Protein AF-0000000067928959 (afdb_homodimer)

Organism: Mesorhizobium plurifarium (NCBI:txid69974)

Secondary structure (DSSP, 8-state):
----------------------------------------------------------EEETTEEEEEE--STTS-EEEEETTEEEEEESEEEEEEEEEETTEEEEEEEEE--SSSSPPEEEEEEEETTEEEEEEE-STTS--PPEEE-SS-EEEPPP--TT-EEEEEEEETTTEEEEEEEEE--PBTT--GGG--GGG-SSGGGGGGBHHHHHHHHHHHGGGHHHHHHTTSEE---EE-TTS-EEEEEEETTEEEEEEEEEEEETTTTEEEEEEE-TTS-EEEES-GGGS-HHHHHHHHHHH--/----------------------------------------------------------EEETTEEEEEE--STTS-EEEEETTEEEEEESEEEEEEEEEETTEEEEEEEEE--SSSSPPEEEEEEEETTEEEEEEE-STTS--PPEEE-SS-EEEPPP--TT-EEEEEEEETTTEEEEEEEEE--PBTT--GGG--GGG-SSGGGGGGBHHHHHHHHHHHGGGHHHHHHTTSEE---EE-TTS-EEEEEEETTEEEEEEEEEEEETTTTEEEEEEE-TTS-EEEES-GGGS-HHHHHHHHHHH--

Foldseek 3Di:
DCPDDDPDDDDPPPPDDPDDDPDPPPPDPPPPDPPPPPPDPPVPPPPPPDPPQPFDPWDDDDNWTWGWDDPDVQDWIFIDTVPHTDDIESDKAWDDWDAAQNWIKTWMFHDNDDDPAGTWIWIWTDDPRDIDIDIDDDPNGYFADWDDDNHKTKTDDDDQQPDKDWIWIAGPVPGIDTPDIDHDDADPPFALVNDDLVPDQFPSVSCSGPLLSVQLCVFQPNCRRLQRQQRPAWGGWDAWPLGKIKIKGGHVPQPPQWIKIKIADSVVSHIKIWIQHNVRDIDITPDLVPDDPRVNVVVVVVVVD/DCPPPPDPPPDDDDPDDCPPDPPPPPPPPPPPDPPPPPPPPPVPPPPPPPPPQPFDDWDDDDNWTWGWDDPDVQDWIFIATVPHTDDIESDKAWDDWDAAQNWIKTWMFHDNDDDPAGTWIWIWTDDPRDIDIDIDDDPNGYFADWDDDNHKTKTDDDDQQPDKDWIWIAGPVPGIDTPDIDHDDADPPAALVNDDQVPDQFPSVSCSGPLLSVQLCVFQPNCRRLQRQQRPAWGGWDAWPLGKIKIKGGHVPQPPQWIKIKIADSVVSHIKIWIQHNVRDIDITPPLVPDDPRVNVVVVVVVVD

Structure (mmCIF, N/CA/C/O backbone):
data_AF-0000000067928959-model_v1
#
loop_
_entity.id
_entity.type
_entity.pdbx_description
1 polymer 'Uncharacterized protein'
#
loop_
_atom_site.group_PDB
_atom_site.id
_atom_site.type_symbol
_atom_site.label_atom_id
_atom_site.label_alt_id
_atom_site.label_comp_id
_atom_site.label_asym_id
_atom_site.label_entity_id
_atom_site.label_seq_id
_atom_site.pdbx_PDB_ins_code
_atom_site.Cartn_x
_atom_site.Cartn_y
_atom_site.Cartn_z
_atom_site.occupancy
_atom_site.B_iso_or_equiv
_atom_site.auth_seq_id
_atom_site.auth_comp_id
_atom_site.auth_asym_id
_atom_site.auth_atom_id
_atom_site.pdbx_PDB_model_num
ATOM 1 N N . MET A 1 1 ? -0.085 -18.047 -82.562 1 22.47 1 MET A N 1
ATOM 2 C CA . MET A 1 1 ? 1.372 -18.031 -82.688 1 22.47 1 MET A CA 1
ATOM 3 C C . MET A 1 1 ? 2.014 -18.531 -81.375 1 22.47 1 MET A C 1
ATOM 5 O O . MET A 1 1 ? 1.672 -18.062 -80.25 1 22.47 1 MET A O 1
ATOM 9 N N . THR A 1 2 ? 2.691 -19.734 -81.438 1 20.48 2 THR A N 1
ATOM 10 C CA . THR A 1 2 ? 2.895 -21.031 -80.812 1 20.48 2 THR A CA 1
ATOM 11 C C . THR A 1 2 ? 4.055 -20.984 -79.812 1 20.48 2 THR A C 1
ATOM 13 O O . THR A 1 2 ? 5.219 -21.094 -80.188 1 20.48 2 THR A O 1
ATOM 16 N N . ARG A 1 3 ? 4.102 -19.703 -79.25 1 21.92 3 ARG A N 1
ATOM 17 C CA . ARG A 1 3 ? 5.359 -19.406 -78.562 1 21.92 3 ARG A CA 1
ATOM 18 C C . ARG A 1 3 ? 5.809 -20.594 -77.75 1 21.92 3 ARG A C 1
ATOM 20 O O . ARG A 1 3 ? 5.09 -21.031 -76.812 1 21.92 3 ARG A O 1
ATOM 27 N N . LEU A 1 4 ? 6.676 -21.344 -78.188 1 18.06 4 LEU A N 1
ATOM 28 C CA . LEU A 1 4 ? 7.258 -22.672 -78 1 18.06 4 LEU A CA 1
ATOM 29 C C . LEU A 1 4 ? 7.812 -22.844 -76.562 1 18.06 4 LEU A C 1
ATOM 31 O O . LEU A 1 4 ? 7.59 -23.875 -75.938 1 18.06 4 LEU A O 1
ATOM 35 N N . LEU A 1 5 ? 8.727 -21.984 -76.188 1 20.56 5 LEU A N 1
ATOM 36 C CA . LEU A 1 5 ? 10.008 -22.656 -76 1 20.56 5 LEU A CA 1
ATOM 37 C C . LEU A 1 5 ? 9.992 -23.469 -74.75 1 20.56 5 LEU A C 1
ATOM 39 O O . LEU A 1 5 ? 9.125 -23.266 -73.875 1 20.56 5 LEU A O 1
ATOM 43 N N . LEU A 1 6 ? 11.211 -23.531 -73.938 1 20.8 6 LEU A N 1
ATOM 44 C CA . LEU A 1 6 ? 12.242 -24.484 -73.5 1 20.8 6 LEU A CA 1
ATOM 45 C C . LEU A 1 6 ? 12.062 -24.906 -72.062 1 20.8 6 LEU A C 1
ATOM 47 O O . LEU A 1 6 ? 11.953 -24.047 -71.188 1 20.8 6 LEU A O 1
ATOM 51 N N . ALA A 1 7 ? 11.68 -26.109 -71.688 1 23.53 7 ALA A N 1
ATOM 52 C CA . ALA A 1 7 ? 11.203 -27.016 -70.625 1 23.53 7 ALA A CA 1
ATOM 53 C C . ALA A 1 7 ? 12.32 -27.344 -69.688 1 23.53 7 ALA A C 1
ATOM 55 O O . ALA A 1 7 ? 12.875 -28.453 -69.688 1 23.53 7 ALA A O 1
ATOM 56 N N . ALA A 1 8 ? 13.188 -26.375 -69.438 1 21.66 8 ALA A N 1
ATOM 57 C CA . ALA A 1 8 ? 14.469 -26.875 -68.938 1 21.66 8 ALA A CA 1
ATOM 58 C C . ALA A 1 8 ? 14.289 -27.766 -67.688 1 21.66 8 ALA A C 1
ATOM 60 O O . ALA A 1 8 ? 13.445 -27.484 -66.875 1 21.66 8 ALA A O 1
ATOM 61 N N . GLY A 1 9 ? 14.844 -28.984 -67.562 1 18.83 9 GLY A N 1
ATOM 62 C CA . GLY A 1 9 ? 14.836 -30.344 -67 1 18.83 9 GLY A CA 1
ATOM 63 C C . GLY A 1 9 ? 15.305 -30.406 -65.562 1 18.83 9 GLY A C 1
ATOM 64 O O . GLY A 1 9 ? 15.078 -31.406 -64.875 1 18.83 9 GLY A O 1
ATOM 65 N N . ALA A 1 10 ? 16.156 -29.453 -65.062 1 22.7 10 ALA A N 1
ATOM 66 C CA . ALA A 1 10 ? 17.281 -30.078 -64.375 1 22.7 10 ALA A CA 1
ATOM 67 C C . ALA A 1 10 ? 16.844 -30.812 -63.094 1 22.7 10 ALA A C 1
ATOM 69 O O . ALA A 1 10 ? 15.805 -30.484 -62.5 1 22.7 10 ALA A O 1
ATOM 70 N N . SER A 1 11 ? 17.625 -31.781 -62.5 1 20.41 11 SER A N 1
ATOM 71 C CA . SER A 1 11 ? 17.797 -33.062 -61.844 1 20.41 11 SER A CA 1
ATOM 72 C C . SER A 1 11 ? 17.734 -32.938 -60.344 1 20.41 11 SER A C 1
ATOM 74 O O . SER A 1 11 ? 18.422 -32.094 -59.75 1 20.41 11 SER A O 1
ATOM 76 N N . VAL A 1 12 ? 16.672 -33.156 -59.625 1 22.5 12 VAL A N 1
ATOM 77 C CA . VAL A 1 12 ? 16.219 -33.062 -58.25 1 22.5 12 VAL A CA 1
ATOM 78 C C . VAL A 1 12 ? 17.031 -34 -57.375 1 22.5 12 VAL A C 1
ATOM 80 O O . VAL A 1 12 ? 16.922 -35.219 -57.5 1 22.5 12 VAL A O 1
ATOM 83 N N . ALA A 1 13 ? 18.359 -33.656 -57.188 1 20.73 13 ALA A N 1
ATOM 84 C CA . ALA A 1 13 ? 19.266 -34.594 -56.531 1 20.73 13 ALA A CA 1
ATOM 85 C C . ALA A 1 13 ? 18.672 -35.062 -55.188 1 20.73 13 ALA A C 1
ATOM 87 O O . ALA A 1 13 ? 18.125 -34.281 -54.438 1 20.73 13 ALA A O 1
ATOM 88 N N . ILE A 1 14 ? 18.484 -36.344 -55 1 21.59 14 ILE A N 1
ATOM 89 C CA . ILE A 1 14 ? 17.844 -37.312 -54.125 1 21.59 14 ILE A CA 1
ATOM 90 C C . ILE A 1 14 ? 18.594 -37.375 -52.781 1 21.59 14 ILE A C 1
ATOM 92 O O . ILE A 1 14 ? 19.422 -38.25 -52.594 1 21.59 14 ILE A O 1
ATOM 96 N N . LEU A 1 15 ? 19.062 -36.219 -52.281 1 21.75 15 LEU A N 1
ATOM 97 C CA . LEU A 1 15 ? 20.062 -36.562 -51.25 1 21.75 15 LEU A CA 1
ATOM 98 C C . LEU A 1 15 ? 19.516 -37.531 -50.25 1 21.75 15 LEU A C 1
ATOM 100 O O . LEU A 1 15 ? 18.391 -37.406 -49.781 1 21.75 15 LEU A O 1
ATOM 104 N N . LEU A 1 16 ? 20.156 -38.656 -50.062 1 20.47 16 LEU A N 1
ATOM 105 C CA . LEU A 1 16 ? 20.047 -39.969 -49.406 1 20.47 16 LEU A CA 1
ATOM 106 C C . LEU A 1 16 ? 19.828 -39.812 -47.906 1 20.47 16 LEU A C 1
ATOM 108 O O . LEU A 1 16 ? 20.344 -38.906 -47.281 1 20.47 16 LEU A O 1
ATOM 112 N N . ALA A 1 17 ? 18.906 -40.594 -47.25 1 22.14 17 ALA A N 1
ATOM 113 C CA . ALA A 1 17 ? 18.109 -40.906 -46.062 1 22.14 17 ALA A CA 1
ATOM 114 C C . ALA A 1 17 ? 18.969 -41.531 -44.969 1 22.14 17 ALA A C 1
ATOM 116 O O . ALA A 1 17 ? 18.438 -42.062 -44 1 22.14 17 ALA A O 1
ATOM 117 N N . ILE A 1 18 ? 20.219 -41.094 -44.781 1 23.52 18 ILE A N 1
ATOM 118 C CA . ILE A 1 18 ? 21 -42.062 -44.031 1 23.52 18 ILE A CA 1
ATOM 119 C C . ILE A 1 18 ? 20.266 -42.406 -42.719 1 23.52 18 ILE A C 1
ATOM 121 O O . ILE A 1 18 ? 19.828 -41.5 -42 1 23.52 18 ILE A O 1
ATOM 125 N N . GLY A 1 19 ? 19.781 -43.562 -42.469 1 20.52 19 GLY A N 1
ATOM 126 C CA . GLY A 1 19 ? 18.906 -44.406 -41.688 1 20.52 19 GLY A CA 1
ATOM 127 C C . GLY A 1 19 ? 19.266 -44.438 -40.219 1 20.52 19 GLY A C 1
ATOM 128 O O . GLY A 1 19 ? 18.391 -44.281 -39.344 1 20.52 19 GLY A O 1
ATOM 129 N N . ALA A 1 20 ? 20.391 -45.031 -39.844 1 21.55 20 ALA A N 1
ATOM 130 C CA . ALA A 1 20 ? 20.438 -46.219 -39 1 21.55 20 ALA A CA 1
ATOM 131 C C . ALA A 1 20 ? 20.359 -45.844 -37.5 1 21.55 20 ALA A C 1
ATOM 133 O O . ALA A 1 20 ? 20.5 -44.688 -37.156 1 21.55 20 ALA A O 1
ATOM 134 N N . ASN A 1 21 ? 21.125 -46.656 -36.5 1 21.7 21 ASN A N 1
ATOM 135 C CA . ASN A 1 21 ? 20.969 -47.594 -35.406 1 21.7 21 ASN A CA 1
ATOM 136 C C . ASN A 1 21 ? 21.219 -46.906 -34.062 1 21.7 21 ASN A C 1
ATOM 138 O O . ASN A 1 21 ? 22.312 -46.375 -33.812 1 21.7 21 ASN A O 1
ATOM 142 N N . ALA A 1 22 ? 20.469 -46.219 -33.625 1 22.31 22 ALA A N 1
ATOM 143 C CA . ALA A 1 22 ? 20.688 -45.344 -32.469 1 22.31 22 ALA A CA 1
ATOM 144 C C . ALA A 1 22 ? 21.094 -46.156 -31.25 1 22.31 22 ALA A C 1
ATOM 146 O O . ALA A 1 22 ? 20.281 -46.875 -30.672 1 22.31 22 ALA A O 1
ATOM 147 N N . GLN A 1 23 ? 22.312 -46.719 -31.297 1 22.03 23 GLN A N 1
ATOM 148 C CA . GLN A 1 23 ? 22.781 -47.719 -30.328 1 22.03 23 GLN A CA 1
ATOM 149 C C . GLN A 1 23 ? 22.594 -47.219 -28.906 1 22.03 23 GLN A C 1
ATOM 151 O O . GLN A 1 23 ? 22.719 -46.031 -28.625 1 22.03 23 GLN A O 1
ATOM 156 N N . THR A 1 24 ? 21.891 -48 -28.141 1 24.22 24 THR A N 1
ATOM 157 C CA . THR A 1 24 ? 21.422 -47.938 -26.766 1 24.22 24 THR A CA 1
ATOM 158 C C . THR A 1 24 ? 22.578 -47.781 -25.797 1 24.22 24 THR A C 1
ATOM 160 O O . THR A 1 24 ? 23.328 -48.75 -25.562 1 24.22 24 THR A O 1
ATOM 163 N N . ILE A 1 25 ? 23.5 -46.969 -26.094 1 21.78 25 ILE A N 1
ATOM 164 C CA . ILE A 1 25 ? 24.719 -47.125 -25.297 1 21.78 25 ILE A CA 1
ATOM 165 C C . ILE A 1 25 ? 24.375 -47.094 -23.812 1 21.78 25 ILE A C 1
ATOM 167 O O . ILE A 1 25 ? 23.781 -46.156 -23.312 1 21.78 25 ILE A O 1
ATOM 171 N N . ALA A 1 26 ? 24.234 -48.312 -23.25 1 22.73 26 ALA A N 1
ATOM 172 C CA . ALA A 1 26 ? 23.969 -48.656 -21.859 1 22.73 26 ALA A CA 1
ATOM 173 C C . ALA A 1 26 ? 24.953 -47.969 -20.922 1 22.73 26 ALA A C 1
ATOM 175 O O . ALA A 1 26 ? 26.172 -48.125 -21.062 1 22.73 26 ALA A O 1
ATOM 176 N N . PRO A 1 27 ? 24.656 -46.844 -20.406 1 23.16 27 PRO A N 1
ATOM 177 C CA . PRO A 1 27 ? 25.672 -46.156 -19.625 1 23.16 27 PRO A CA 1
ATOM 178 C C . PRO A 1 27 ? 26.344 -47.031 -18.578 1 23.16 27 PRO A C 1
ATOM 180 O O . PRO A 1 27 ? 25.672 -47.812 -17.891 1 23.16 27 PRO A O 1
ATOM 183 N N . ALA A 1 28 ? 27.422 -47.656 -18.875 1 20.16 28 ALA A N 1
ATOM 184 C CA . ALA A 1 28 ? 28.172 -48.562 -18.016 1 20.16 28 ALA A CA 1
ATOM 185 C C . ALA A 1 28 ? 28.25 -48.062 -16.594 1 20.16 28 ALA A C 1
ATOM 187 O O . ALA A 1 28 ? 28.406 -46.844 -16.359 1 20.16 28 ALA A O 1
ATOM 188 N N . THR A 1 29 ? 27.766 -48.75 -15.633 1 23.53 29 THR A N 1
ATOM 189 C CA . THR A 1 29 ? 27.688 -48.75 -14.18 1 23.53 29 THR A CA 1
ATOM 190 C C . THR A 1 29 ? 29.078 -48.75 -13.555 1 23.53 29 THR A C 1
ATOM 192 O O . THR A 1 29 ? 29.203 -48.875 -12.336 1 23.53 29 THR A O 1
ATOM 195 N N . SER A 1 30 ? 30.094 -48.094 -14.141 1 20.91 30 SER A N 1
ATOM 196 C CA . SER A 1 30 ? 31.391 -48.531 -13.625 1 20.91 30 SER A CA 1
ATOM 197 C C . SER A 1 30 ? 31.438 -48.438 -12.109 1 20.91 30 SER A C 1
ATOM 199 O O . SER A 1 30 ? 31.031 -47.438 -11.523 1 20.91 30 SER A O 1
ATOM 201 N N . ASP A 1 31 ? 31.547 -49.625 -11.492 1 22.58 31 ASP A N 1
ATOM 202 C CA . ASP A 1 31 ? 31.75 -50.062 -10.117 1 22.58 31 ASP A CA 1
ATOM 203 C C . ASP A 1 31 ? 33.062 -49.531 -9.539 1 22.58 31 ASP A C 1
ATOM 205 O O . ASP A 1 31 ? 33.656 -50.156 -8.664 1 22.58 31 ASP A O 1
ATOM 209 N N . GLN A 1 32 ? 33.562 -48.469 -10.109 1 23.17 32 GLN A N 1
ATOM 210 C CA . GLN A 1 32 ? 34.969 -48.438 -9.672 1 23.17 32 GLN A CA 1
ATOM 211 C C . GLN A 1 32 ? 35.062 -48.5 -8.148 1 23.17 32 GLN A C 1
ATOM 213 O O . GLN A 1 32 ? 34.344 -47.812 -7.445 1 23.17 32 GLN A O 1
ATOM 218 N N . PRO A 1 33 ? 35.781 -49.5 -7.715 1 22.7 33 PRO A N 1
ATOM 219 C CA . PRO A 1 33 ? 36 -49.906 -6.324 1 22.7 33 PRO A CA 1
ATOM 220 C C . PRO A 1 33 ? 36.531 -48.75 -5.453 1 22.7 33 PRO A C 1
ATOM 222 O O . PRO A 1 33 ? 37.156 -47.844 -5.961 1 22.7 33 PRO A O 1
ATOM 225 N N . ALA A 1 34 ? 36 -48.656 -4.215 1 20.86 34 ALA A N 1
ATOM 226 C CA . ALA A 1 34 ? 36.156 -47.75 -3.105 1 20.86 34 ALA A CA 1
ATOM 227 C C . ALA A 1 34 ? 37.594 -47.781 -2.561 1 20.86 34 ALA A C 1
ATOM 229 O O . ALA A 1 34 ? 38 -48.781 -1.945 1 20.86 34 ALA A O 1
ATOM 230 N N . ALA A 1 35 ? 38.594 -47.625 -3.488 1 21.45 35 ALA A N 1
ATOM 231 C CA . ALA A 1 35 ? 39.906 -47.781 -2.84 1 21.45 35 ALA A CA 1
ATOM 232 C C . ALA A 1 35 ? 39.938 -47.094 -1.476 1 21.45 35 ALA A C 1
ATOM 234 O O . ALA A 1 35 ? 39.375 -46 -1.308 1 21.45 35 ALA A O 1
ATOM 235 N N . ASP A 1 36 ? 40.188 -47.844 -0.487 1 22.34 36 ASP A N 1
ATOM 236 C CA . ASP A 1 36 ? 40.281 -47.719 0.962 1 22.34 36 ASP A CA 1
ATOM 237 C C . ASP A 1 36 ? 41.281 -46.656 1.344 1 22.34 36 ASP A C 1
ATOM 239 O O . ASP A 1 36 ? 42.469 -46.938 1.626 1 22.34 36 ASP A O 1
ATOM 243 N N . GLN A 1 37 ? 41.562 -45.75 0.375 1 21.83 37 GLN A N 1
ATOM 244 C CA . GLN A 1 37 ? 42.781 -45.062 0.755 1 21.83 37 GLN A CA 1
ATOM 245 C C . GLN A 1 37 ? 42.688 -44.5 2.174 1 21.83 37 GLN A C 1
ATOM 247 O O . GLN A 1 37 ? 41.688 -43.875 2.535 1 21.83 37 GLN A O 1
ATOM 252 N N . GLY A 1 38 ? 43.312 -45.125 3.086 1 20.98 38 GLY A N 1
ATOM 253 C CA . GLY A 1 38 ? 43.594 -44.875 4.488 1 20.98 38 GLY A CA 1
ATOM 254 C C . GLY A 1 38 ? 43.906 -43.406 4.766 1 20.98 38 GLY A C 1
ATOM 255 O O . GLY A 1 38 ? 44.844 -42.844 4.172 1 20.98 38 GLY A O 1
ATOM 256 N N . ALA A 1 39 ? 42.906 -42.719 4.918 1 20.66 39 ALA A N 1
ATOM 257 C CA . ALA A 1 39 ? 42.938 -41.281 5.234 1 20.66 39 ALA A CA 1
ATOM 258 C C . ALA A 1 39 ? 43.844 -41 6.414 1 20.66 39 ALA A C 1
ATOM 260 O O . ALA A 1 39 ? 43.656 -41.562 7.504 1 20.66 39 ALA A O 1
ATOM 261 N N . ALA A 1 40 ? 45.125 -41.031 6.102 1 20.5 40 ALA A N 1
ATOM 262 C CA . ALA A 1 40 ? 46 -40.5 7.117 1 20.5 40 ALA A CA 1
ATOM 263 C C . ALA A 1 40 ? 45.375 -39.312 7.84 1 20.5 40 ALA A C 1
ATOM 265 O O . ALA A 1 40 ? 44.75 -38.469 7.211 1 20.5 40 ALA A O 1
ATOM 266 N N . ASP A 1 41 ? 45.062 -39.469 9.07 1 21.97 41 ASP A N 1
ATOM 267 C CA . ASP A 1 41 ? 44.531 -38.625 10.148 1 21.97 41 ASP A CA 1
ATOM 268 C C . ASP A 1 41 ? 45.281 -37.312 10.234 1 21.97 41 ASP A C 1
ATOM 270 O O . ASP A 1 41 ? 46.438 -37.281 10.695 1 21.97 41 ASP A O 1
ATOM 274 N N . GLN A 1 42 ? 45.625 -36.719 9.086 1 23.31 42 GLN A N 1
ATOM 275 C CA . GLN A 1 42 ? 46.406 -35.531 9.445 1 23.31 42 GLN A CA 1
ATOM 276 C C . GLN A 1 42 ? 45.656 -34.688 10.484 1 23.31 42 GLN A C 1
ATOM 278 O O . GLN A 1 42 ? 44.5 -34.375 10.305 1 23.31 42 GLN A O 1
ATOM 283 N N . GLY A 1 43 ? 46 -34.875 11.773 1 22.86 43 GLY A N 1
ATOM 284 C CA . GLY A 1 43 ? 45.656 -34.156 12.984 1 22.86 43 GLY A CA 1
ATOM 285 C C . GLY A 1 43 ? 45.594 -32.625 12.781 1 22.86 43 GLY A C 1
ATOM 286 O O . GLY A 1 43 ? 46.656 -32 12.594 1 22.86 43 GLY A O 1
ATOM 287 N N . ALA A 1 44 ? 44.875 -32.219 11.805 1 22 44 ALA A N 1
ATOM 288 C CA . ALA A 1 44 ? 44.75 -30.766 11.734 1 22 44 ALA A CA 1
ATOM 289 C C . ALA A 1 44 ? 44.469 -30.172 13.109 1 22 44 ALA A C 1
ATOM 291 O O . ALA A 1 44 ? 43.562 -30.625 13.805 1 22 44 ALA A O 1
ATOM 292 N N . ASP A 1 45 ? 45.469 -29.703 13.695 1 24.52 45 ASP A N 1
ATOM 293 C CA . ASP A 1 45 ? 45.344 -28.828 14.859 1 24.52 45 ASP A CA 1
ATOM 294 C C . ASP A 1 45 ? 44.188 -27.844 14.672 1 24.52 45 ASP A C 1
ATOM 296 O O . ASP A 1 45 ? 44.219 -27.016 13.766 1 24.52 45 ASP A O 1
ATOM 300 N N . SER A 1 46 ? 43.031 -28.375 14.633 1 27.31 46 SER A N 1
ATOM 301 C CA . SER A 1 46 ? 41.781 -27.594 14.711 1 27.31 46 SER A CA 1
ATOM 302 C C . SER A 1 46 ? 41.906 -26.5 15.773 1 27.31 46 SER A C 1
ATOM 304 O O . SER A 1 46 ? 41.844 -26.781 16.969 1 27.31 46 SER A O 1
ATOM 306 N N . ASP A 1 47 ? 42.812 -25.594 15.492 1 29.38 47 ASP A N 1
ATOM 307 C CA . ASP A 1 47 ? 42.656 -24.453 16.375 1 29.38 47 ASP A CA 1
ATOM 308 C C . ASP A 1 47 ? 41.156 -24.062 16.484 1 29.38 47 ASP A C 1
ATOM 310 O O . ASP A 1 47 ? 40.5 -23.812 15.461 1 29.38 47 ASP A O 1
ATOM 314 N N . GLN A 1 48 ? 40.406 -24.719 17.281 1 25.72 48 GLN A N 1
ATOM 315 C CA . GLN A 1 48 ? 39.156 -24.234 17.859 1 25.72 48 GLN A CA 1
ATOM 316 C C . GLN A 1 48 ? 39.188 -22.719 18.062 1 25.72 48 GLN A C 1
ATOM 318 O O . GLN A 1 48 ? 39.781 -22.234 19.031 1 25.72 48 GLN A O 1
ATOM 323 N N . ALA A 1 49 ? 39.531 -21.938 17.047 1 29.38 49 ALA A N 1
ATOM 324 C CA . ALA A 1 49 ? 39.219 -20.547 17.359 1 29.38 49 ALA A CA 1
ATOM 325 C C . ALA A 1 49 ? 37.875 -20.438 18.078 1 29.38 49 ALA A C 1
ATOM 327 O O . ALA A 1 49 ? 36.875 -21.016 17.641 1 29.38 49 ALA A O 1
ATOM 328 N N . GLY A 1 50 ? 37.688 -20.344 19.359 1 30.34 50 GLY A N 1
ATOM 329 C CA . GLY A 1 50 ? 36.562 -19.938 20.172 1 30.34 50 GLY A CA 1
ATOM 330 C C . GLY A 1 50 ? 35.531 -19.125 19.406 1 30.34 50 GLY A C 1
ATOM 331 O O . GLY A 1 50 ? 35.844 -18.5 18.391 1 30.34 50 GLY A O 1
ATOM 332 N N . SER A 1 51 ? 34.25 -19.688 19.25 1 33.72 51 SER A N 1
ATOM 333 C CA . SER A 1 51 ? 33.094 -18.922 18.828 1 33.72 51 SER A CA 1
ATOM 334 C C . SER A 1 51 ? 33.25 -17.438 19.156 1 33.72 51 SER A C 1
ATOM 336 O O . SER A 1 51 ? 33.125 -17.047 20.312 1 33.72 51 SER A O 1
ATOM 338 N N . ASP A 1 52 ? 34.188 -16.859 18.766 1 36.38 52 ASP A N 1
ATOM 339 C CA . ASP A 1 52 ? 34.156 -15.398 18.906 1 36.38 52 ASP A CA 1
ATOM 340 C C . ASP A 1 52 ? 32.719 -14.891 18.766 1 36.38 52 ASP A C 1
ATOM 342 O O . ASP A 1 52 ? 32.031 -15.18 17.781 1 36.38 52 ASP A O 1
ATOM 346 N N . GLU A 1 53 ? 31.875 -14.844 19.781 1 42.12 53 GLU A N 1
ATOM 347 C CA . GLU A 1 53 ? 30.656 -14.039 19.859 1 42.12 53 GLU A CA 1
ATOM 348 C C . GLU A 1 53 ? 30.672 -12.93 18.812 1 42.12 53 GLU A C 1
ATOM 350 O O . GLU A 1 53 ? 31.438 -11.977 18.922 1 42.12 53 GLU A O 1
ATOM 355 N N . GLU A 1 54 ? 30.734 -13.172 17.656 1 48.41 54 GLU A N 1
ATOM 356 C CA . GLU A 1 54 ? 30.672 -12.109 16.656 1 48.41 54 GLU A CA 1
ATOM 357 C C . GLU A 1 54 ? 29.75 -10.977 17.125 1 48.41 54 GLU A C 1
ATOM 359 O O . GLU A 1 54 ? 28.531 -11.055 16.953 1 48.41 54 GLU A O 1
ATOM 364 N N . LYS A 1 55 ? 30.141 -10.445 18.188 1 58.06 55 LYS A N 1
ATOM 365 C CA . LYS A 1 55 ? 29.516 -9.242 18.719 1 58.06 55 LYS A CA 1
ATOM 366 C C . LYS A 1 55 ? 29.438 -8.148 17.656 1 58.06 55 LYS A C 1
ATOM 368 O O . LYS A 1 55 ? 30.453 -7.758 17.078 1 58.06 55 LYS A O 1
ATOM 373 N N . GLN A 1 56 ? 28.203 -8.078 17.078 1 75.81 56 GLN A N 1
ATOM 374 C CA . GLN A 1 56 ? 28.016 -6.906 16.219 1 75.81 56 GLN A CA 1
ATOM 375 C C . GLN A 1 56 ? 28.578 -5.652 16.875 1 75.81 56 GLN A C 1
ATOM 377 O O . GLN A 1 56 ? 28.344 -5.395 18.062 1 75.81 56 GLN A O 1
ATOM 382 N N . ALA A 1 57 ? 29.547 -5.043 16.203 1 87.81 57 ALA A N 1
ATOM 383 C CA . ALA A 1 57 ? 30.109 -3.785 16.688 1 87.81 57 ALA A CA 1
ATOM 384 C C . ALA A 1 57 ? 29.016 -2.764 16.969 1 87.81 57 ALA A C 1
ATOM 386 O O . ALA A 1 57 ? 27.953 -2.783 16.328 1 87.81 57 ALA A O 1
ATOM 387 N N . PRO A 1 58 ? 29.266 -1.985 17.984 1 95.06 58 PRO A N 1
ATOM 388 C CA . PRO A 1 58 ? 28.281 -0.938 18.25 1 95.06 58 PRO A CA 1
ATOM 389 C C . PRO A 1 58 ? 28 -0.071 17.016 1 95.06 58 PRO A C 1
ATOM 391 O O . PRO A 1 58 ? 28.906 0.171 16.219 1 95.06 58 PRO A O 1
ATOM 394 N N . ILE A 1 59 ? 26.828 0.418 16.938 1 97.69 59 ILE A N 1
ATOM 395 C CA . ILE A 1 59 ? 26.375 1.26 15.828 1 97.69 59 ILE A CA 1
ATOM 396 C C . ILE A 1 59 ? 26.125 2.68 16.328 1 97.69 59 ILE A C 1
ATOM 398 O O . ILE A 1 59 ? 25.203 2.914 17.109 1 97.69 59 ILE A O 1
ATOM 402 N N . PRO A 1 60 ? 26.969 3.604 15.914 1 98.38 60 PRO A N 1
ATOM 403 C CA . PRO A 1 60 ? 26.688 4.984 16.312 1 98.38 60 PRO A CA 1
ATOM 404 C C . PRO A 1 60 ? 25.297 5.445 15.859 1 98.38 60 PRO A C 1
ATOM 406 O O . PRO A 1 60 ? 24.906 5.203 14.719 1 98.38 60 PRO A O 1
ATOM 409 N N . PHE A 1 61 ? 24.562 6.078 16.828 1 98.56 61 PHE A N 1
ATOM 410 C CA . PHE A 1 61 ? 23.203 6.52 16.516 1 98.56 61 PHE A CA 1
ATOM 411 C C . PHE A 1 61 ? 22.781 7.641 17.453 1 98.56 61 PHE A C 1
ATOM 413 O O . PHE A 1 61 ? 22.781 7.469 18.672 1 98.56 61 PHE A O 1
ATOM 420 N N . GLU A 1 62 ? 22.531 8.742 16.891 1 98.38 62 GLU A N 1
ATOM 421 C CA . GLU A 1 62 ? 21.938 9.898 17.547 1 98.38 62 GLU A CA 1
ATOM 422 C C . GLU A 1 62 ? 22.703 10.273 18.812 1 98.38 62 GLU A C 1
ATOM 424 O O . GLU A 1 62 ? 22.109 10.453 19.875 1 98.38 62 GLU A O 1
ATOM 429 N N . GLY A 1 63 ? 23.938 10.367 18.641 1 97.69 63 GLY A N 1
ATOM 430 C CA . GLY A 1 63 ? 24.797 10.82 19.719 1 97.69 63 GLY A CA 1
ATOM 431 C C . GLY A 1 63 ? 25.172 9.711 20.688 1 97.69 63 GLY A C 1
ATOM 432 O O . GLY A 1 63 ? 25.969 9.93 21.594 1 97.69 63 GLY A O 1
ATOM 433 N N . GLY A 1 64 ? 24.562 8.594 20.5 1 98.38 64 GLY A N 1
ATOM 434 C CA . GLY A 1 64 ? 24.891 7.395 21.25 1 98.38 64 GLY A CA 1
ATOM 435 C C . GLY A 1 64 ? 25.203 6.199 20.375 1 98.38 64 GLY A C 1
ATOM 436 O O . GLY A 1 64 ? 25.797 6.348 19.297 1 98.38 64 GLY A O 1
ATOM 437 N N . GLN A 1 65 ? 24.859 5.047 21 1 98.25 65 GLN A N 1
ATOM 438 C CA . GLN A 1 65 ? 25.141 3.857 20.203 1 98.25 65 GLN A CA 1
ATOM 439 C C . GLN A 1 65 ? 24.078 2.781 20.422 1 98.25 65 GLN A C 1
ATOM 441 O O . GLN A 1 65 ? 23.609 2.586 21.531 1 98.25 65 GLN A O 1
ATOM 446 N N . LEU A 1 66 ? 23.797 2.111 19.359 1 98.62 66 LEU A N 1
ATOM 447 C CA . LEU A 1 66 ? 23.031 0.872 19.406 1 98.62 66 LEU A CA 1
ATOM 448 C C . LEU A 1 66 ? 23.953 -0.334 19.547 1 98.62 66 LEU A C 1
ATOM 450 O O . LEU A 1 66 ? 25.016 -0.389 18.906 1 98.62 66 LEU A O 1
ATOM 454 N N . THR A 1 67 ? 23.516 -1.271 20.391 1 98.12 67 THR A N 1
ATOM 455 C CA . THR A 1 67 ? 24.281 -2.506 20.531 1 98.12 67 THR A CA 1
ATOM 456 C C . THR A 1 67 ? 23.344 -3.717 20.531 1 98.12 67 THR A C 1
ATOM 458 O O . THR A 1 67 ? 22.188 -3.625 20.953 1 98.12 67 THR A O 1
ATOM 461 N N . ILE A 1 68 ? 23.828 -4.773 20 1 97.94 68 ILE A N 1
ATOM 462 C CA . ILE A 1 68 ? 23.156 -6.066 20.062 1 97.94 68 ILE A CA 1
ATOM 463 C C . ILE A 1 68 ? 24.047 -7.074 20.797 1 97.94 68 ILE A C 1
ATOM 465 O O . ILE A 1 68 ? 25.172 -7.348 20.359 1 97.94 68 ILE A O 1
ATOM 469 N N . THR A 1 69 ? 23.531 -7.566 21.875 1 96.31 69 THR A N 1
ATOM 470 C CA . THR A 1 69 ? 24.281 -8.508 22.688 1 96.31 69 THR A CA 1
ATOM 471 C C . THR A 1 69 ? 23.484 -9.781 22.938 1 96.31 69 THR A C 1
ATOM 473 O O . THR A 1 69 ? 22.281 -9.812 22.719 1 96.31 69 THR A O 1
ATOM 476 N N . GLN A 1 70 ? 24.219 -10.742 23.281 1 95.62 70 GLN A N 1
ATOM 477 C CA . GLN A 1 70 ? 23.625 -12.008 23.719 1 95.62 70 GLN A CA 1
ATOM 478 C C . GLN A 1 70 ? 24.156 -12.422 25.078 1 95.62 70 GLN A C 1
ATOM 480 O O . GLN A 1 70 ? 25.094 -13.219 25.172 1 95.62 70 GLN A O 1
ATOM 485 N N . PRO A 1 71 ? 23.5 -12.078 26.172 1 92.25 71 PRO A N 1
ATOM 486 C CA . PRO A 1 71 ? 24.031 -12.25 27.531 1 92.25 71 PRO A CA 1
ATOM 487 C C . PRO A 1 71 ? 24.219 -13.711 27.922 1 92.25 71 PRO A C 1
ATOM 489 O O . PRO A 1 71 ? 25.156 -14.055 28.625 1 92.25 71 PRO A O 1
ATOM 492 N N . GLU A 1 72 ? 23.266 -14.516 27.594 1 93.06 72 GLU A N 1
ATOM 493 C CA . GLU A 1 72 ? 23.375 -15.945 27.875 1 93.06 72 GLU A CA 1
ATOM 494 C C . GLU A 1 72 ? 23.547 -16.734 26.578 1 93.06 72 GLU A C 1
ATOM 496 O O . GLU A 1 72 ? 22.906 -16.438 25.562 1 93.06 72 GLU A O 1
ATOM 501 N N . GLN A 1 73 ? 24.375 -17.797 26.766 1 88.31 73 GLN A N 1
ATOM 502 C CA . GLN A 1 73 ? 24.562 -18.672 25.609 1 88.31 73 GLN A CA 1
ATOM 503 C C . GLN A 1 73 ? 23.234 -19.297 25.172 1 88.31 73 GLN A C 1
ATOM 505 O O . GLN A 1 73 ? 22.484 -19.797 26 1 88.31 73 GLN A O 1
ATOM 510 N N . ASP A 1 74 ? 22.938 -19.125 23.984 1 89.12 74 ASP A N 1
ATOM 511 C CA . ASP A 1 74 ? 21.734 -19.688 23.375 1 89.12 74 ASP A CA 1
ATOM 512 C C . ASP A 1 74 ? 20.484 -18.938 23.828 1 89.12 74 ASP A C 1
ATOM 514 O O . ASP A 1 74 ? 19.359 -19.406 23.625 1 89.12 74 ASP A O 1
ATOM 518 N N . GLY A 1 75 ? 20.75 -17.875 24.547 1 93 75 GLY A N 1
ATOM 519 C CA . GLY A 1 75 ? 19.625 -17.062 24.984 1 93 75 GLY A CA 1
ATOM 520 C C . GLY A 1 75 ? 19.234 -16 23.953 1 93 75 GLY A C 1
ATOM 521 O O . GLY A 1 75 ? 19.703 -16.031 22.812 1 93 75 GLY A O 1
ATOM 522 N N . GLU A 1 76 ? 18.328 -15.156 24.375 1 95.75 76 GLU A N 1
ATOM 523 C CA . GLU A 1 76 ? 17.859 -14.086 23.484 1 95.75 76 GLU A CA 1
ATOM 524 C C . GLU A 1 76 ? 18.953 -13.047 23.266 1 95.75 76 GLU A C 1
ATOM 526 O O . GLU A 1 76 ? 19.797 -12.828 24.125 1 95.75 76 GLU A O 1
ATOM 531 N N . LYS A 1 77 ? 18.891 -12.508 22.141 1 97 77 LYS A N 1
ATOM 532 C CA . LYS A 1 77 ? 19.672 -11.312 21.859 1 97 77 LYS A CA 1
ATOM 533 C C . LYS A 1 77 ? 18.953 -10.047 22.328 1 97 77 LYS A C 1
ATOM 535 O O . LYS A 1 77 ? 17.719 -10.008 22.328 1 97 77 LYS A O 1
ATOM 540 N N . VAL A 1 78 ? 19.75 -9.047 22.688 1 97.56 78 VAL A N 1
ATOM 541 C CA . VAL A 1 78 ? 19.172 -7.824 23.234 1 97.56 78 VAL A CA 1
ATOM 542 C C . VAL A 1 78 ? 19.672 -6.613 22.453 1 97.56 78 VAL A C 1
ATOM 544 O O . VAL A 1 78 ? 20.875 -6.395 22.344 1 97.56 78 VAL A O 1
ATOM 547 N N . LEU A 1 79 ? 18.719 -5.84 21.906 1 98.38 79 LEU A N 1
ATOM 548 C CA . LEU A 1 79 ? 19 -4.523 21.344 1 98.38 79 LEU A CA 1
ATOM 549 C C . LEU A 1 79 ? 18.969 -3.455 22.438 1 98.38 79 LEU A C 1
ATOM 551 O O . LEU A 1 79 ? 18 -3.363 23.188 1 98.38 79 LEU A O 1
ATOM 555 N N . SER A 1 80 ? 20.016 -2.645 22.469 1 98.44 80 SER A N 1
ATOM 556 C CA . SER A 1 80 ? 20.062 -1.588 23.469 1 98.44 80 SER A CA 1
ATOM 557 C C . SER A 1 80 ? 20.562 -0.279 22.875 1 98.44 80 SER A C 1
ATOM 559 O O . SER A 1 80 ? 21.266 -0.284 21.859 1 98.44 80 SER A O 1
ATOM 561 N N . TYR A 1 81 ? 20.156 0.766 23.469 1 98.56 81 TYR A N 1
ATOM 562 C CA . TYR A 1 81 ? 20.734 2.084 23.234 1 98.56 81 TYR A CA 1
ATOM 563 C C . TYR A 1 81 ? 21.422 2.607 24.484 1 98.56 81 TYR A C 1
ATOM 565 O O . TYR A 1 81 ? 20.766 2.85 25.516 1 98.56 81 TYR A O 1
ATOM 573 N N . ASP A 1 82 ? 22.688 2.764 24.375 1 97.88 82 ASP A N 1
ATOM 574 C CA . ASP A 1 82 ? 23.5 3.201 25.516 1 97.88 82 ASP A CA 1
ATOM 575 C C . ASP A 1 82 ? 23.172 2.391 26.766 1 97.88 82 ASP A C 1
ATOM 577 O O . ASP A 1 82 ? 22.969 2.955 27.844 1 97.88 82 ASP A O 1
ATOM 581 N N . GLY A 1 83 ? 23.031 1.145 26.484 1 96.44 83 GLY A N 1
ATOM 582 C CA . GLY A 1 83 ? 22.859 0.227 27.609 1 96.44 83 GLY A CA 1
ATOM 583 C C . GLY A 1 83 ? 21.406 -0.006 27.969 1 96.44 83 GLY A C 1
ATOM 584 O O . GLY A 1 83 ? 21.094 -0.954 28.703 1 96.44 83 GLY A O 1
ATOM 585 N N . LYS A 1 84 ? 20.547 0.874 27.547 1 97.56 84 LYS A N 1
ATOM 586 C CA . LYS A 1 84 ? 19.125 0.711 27.828 1 97.56 84 LYS A CA 1
ATOM 587 C C . LYS A 1 84 ? 18.453 -0.234 26.828 1 97.56 84 LYS A C 1
ATOM 589 O O . LYS A 1 84 ? 18.547 -0.025 25.625 1 97.56 84 LYS A O 1
ATOM 594 N N . ARG A 1 85 ? 17.734 -1.178 27.359 1 98 85 ARG A N 1
ATOM 595 C CA . ARG A 1 85 ? 17.109 -2.203 26.531 1 98 85 ARG A CA 1
ATOM 596 C C . ARG A 1 85 ? 15.953 -1.621 25.719 1 98 85 ARG A C 1
ATOM 598 O O . ARG A 1 85 ? 15.102 -0.917 26.25 1 98 85 ARG A O 1
ATOM 605 N N . LEU A 1 86 ? 15.961 -2.016 24.453 1 98.62 86 LEU A N 1
ATOM 606 C CA . LEU A 1 86 ? 14.898 -1.561 23.562 1 98.62 86 LEU A CA 1
ATOM 607 C C . LEU A 1 86 ? 14.023 -2.729 23.109 1 98.62 86 LEU A C 1
ATOM 609 O O . LEU A 1 86 ? 12.805 -2.59 23 1 98.62 86 LEU A O 1
ATOM 613 N N . ALA A 1 87 ? 14.664 -3.832 22.828 1 98.12 87 ALA A N 1
ATOM 614 C CA . ALA A 1 87 ? 13.977 -5.027 22.359 1 98.12 87 ALA A CA 1
ATOM 615 C C . ALA A 1 87 ? 14.836 -6.273 22.547 1 98.12 87 ALA A C 1
ATOM 617 O O . ALA A 1 87 ? 16.062 -6.168 22.719 1 98.12 87 ALA A O 1
ATOM 618 N N . SER A 1 88 ? 14.164 -7.375 22.531 1 96.88 88 SER A N 1
ATOM 619 C CA . SER A 1 88 ? 14.883 -8.641 22.672 1 96.88 88 SER A CA 1
ATOM 620 C C . SER A 1 88 ? 14.117 -9.781 22.016 1 96.88 88 SER A C 1
ATOM 622 O O . SER A 1 88 ? 12.883 -9.789 22 1 96.88 88 SER A O 1
ATOM 624 N N . ASN A 1 89 ? 14.883 -10.641 21.438 1 96.38 89 ASN A N 1
ATOM 625 C CA . ASN A 1 89 ? 14.367 -11.875 20.859 1 96.38 89 ASN A CA 1
ATOM 626 C C . ASN A 1 89 ? 15.492 -12.836 20.484 1 96.38 89 ASN A C 1
ATOM 628 O O . ASN A 1 89 ? 16.672 -12.539 20.703 1 96.38 89 ASN A O 1
ATOM 632 N N . TYR A 1 90 ? 15.219 -13.977 19.969 1 94.75 90 TYR A N 1
ATOM 633 C CA . TYR A 1 90 ? 16.234 -14.961 19.609 1 94.75 90 TYR A CA 1
ATOM 634 C C . TYR A 1 90 ? 17.047 -14.5 18.406 1 94.75 90 TYR A C 1
ATOM 636 O O . TYR A 1 90 ? 18.234 -14.789 18.297 1 94.75 90 TYR A O 1
ATOM 644 N N . ASP A 1 91 ? 16.391 -13.859 17.516 1 94.56 91 ASP A N 1
ATOM 645 C CA . ASP A 1 91 ? 17.062 -13.258 16.375 1 94.56 91 ASP A CA 1
ATOM 646 C C . ASP A 1 91 ? 16.922 -11.734 16.391 1 94.56 91 ASP A C 1
ATOM 648 O O . ASP A 1 91 ? 15.812 -11.211 16.375 1 94.56 91 ASP A O 1
ATOM 652 N N . VAL A 1 92 ? 18.016 -11.055 16.391 1 96.69 92 VAL A N 1
ATOM 653 C CA . VAL A 1 92 ? 18.078 -9.602 16.312 1 96.69 92 VAL A CA 1
ATOM 654 C C . VAL A 1 92 ? 19.188 -9.18 15.344 1 96.69 92 VAL A C 1
ATOM 656 O O . VAL A 1 92 ? 20.359 -9.539 15.531 1 96.69 92 VAL A O 1
ATOM 659 N N . PHE A 1 93 ? 18.797 -8.469 14.258 1 96.44 93 PHE A N 1
ATOM 660 C CA . PHE A 1 93 ? 19.766 -8.07 13.234 1 96.44 93 PHE A CA 1
ATOM 661 C C . PHE A 1 93 ? 19.562 -6.602 12.859 1 96.44 93 PHE A C 1
ATOM 663 O O . PHE A 1 93 ? 18.453 -6.18 12.531 1 96.44 93 PHE A O 1
ATOM 670 N N . PHE A 1 94 ? 20.688 -5.863 12.906 1 98 94 PHE A N 1
ATOM 671 C CA . PHE A 1 94 ? 20.656 -4.484 12.43 1 98 94 PHE A CA 1
ATOM 672 C C . PHE A 1 94 ? 20.531 -4.434 10.914 1 98 94 PHE A C 1
ATOM 674 O O . PHE A 1 94 ? 21.297 -5.086 10.203 1 98 94 PHE A O 1
ATOM 681 N N . ASP A 1 95 ? 19.562 -3.689 10.516 1 97.19 95 ASP A N 1
ATOM 682 C CA . ASP A 1 95 ? 19.328 -3.58 9.078 1 97.19 95 ASP A CA 1
ATOM 683 C C . ASP A 1 95 ? 20.031 -2.363 8.492 1 97.19 95 ASP A C 1
ATOM 685 O O . ASP A 1 95 ? 21.125 -2.488 7.918 1 97.19 95 ASP A O 1
ATOM 689 N N . LYS A 1 96 ? 19.594 -1.121 8.859 1 97.94 96 LYS A N 1
ATOM 690 C CA . LYS A 1 96 ? 20.188 0.103 8.328 1 97.94 96 LYS A CA 1
ATOM 691 C C . LYS A 1 96 ? 19.672 1.332 9.07 1 97.94 96 LYS A C 1
ATOM 693 O O . LYS A 1 96 ? 18.719 1.236 9.852 1 97.94 96 LYS A O 1
ATOM 698 N N . ILE A 1 97 ? 20.312 2.41 8.828 1 98.56 97 ILE A N 1
ATOM 699 C CA . ILE A 1 97 ? 19.812 3.725 9.211 1 98.56 97 ILE A CA 1
ATOM 700 C C . ILE A 1 97 ? 19.328 4.473 7.977 1 98.56 97 ILE A C 1
ATOM 702 O O . ILE A 1 97 ? 20.016 4.508 6.953 1 98.56 97 ILE A O 1
ATOM 706 N N . VAL A 1 98 ? 18.172 4.992 8.109 1 98.38 98 VAL A N 1
ATOM 707 C CA . VAL A 1 98 ? 17.609 5.77 7.012 1 98.38 98 VAL A CA 1
ATOM 708 C C . VAL A 1 98 ? 17.188 7.145 7.516 1 98.38 98 VAL A C 1
ATOM 710 O O . VAL A 1 98 ? 17.062 7.359 8.727 1 98.38 98 VAL A O 1
ATOM 713 N N . LYS A 1 99 ? 17.031 8.008 6.516 1 97.88 99 LYS A N 1
ATOM 714 C CA . LYS A 1 99 ? 16.531 9.336 6.836 1 97.88 99 LYS A CA 1
ATOM 715 C C . LYS A 1 99 ? 15.094 9.508 6.379 1 97.88 99 LYS A C 1
ATOM 717 O O . LYS A 1 99 ? 14.766 9.266 5.215 1 97.88 99 LYS A O 1
ATOM 722 N N . ILE A 1 100 ? 14.227 9.844 7.273 1 98.56 100 ILE A N 1
ATOM 723 C CA . ILE A 1 100 ? 12.844 10.219 7 1 98.56 100 ILE A CA 1
ATOM 724 C C . ILE A 1 100 ? 12.633 11.695 7.312 1 98.56 100 ILE A C 1
ATOM 726 O O . ILE A 1 100 ? 12.586 12.086 8.477 1 98.56 100 ILE A O 1
ATOM 730 N N . GLY A 1 101 ? 12.367 12.438 6.277 1 96.69 101 GLY A N 1
ATOM 731 C CA . GLY A 1 101 ? 12.523 13.867 6.516 1 96.69 101 GLY A CA 1
ATOM 732 C C . GLY A 1 101 ? 13.883 14.227 7.082 1 96.69 101 GLY A C 1
ATOM 733 O O . GLY A 1 101 ? 14.914 13.898 6.5 1 96.69 101 GLY A O 1
ATOM 734 N N . ASP A 1 102 ? 13.914 14.82 8.25 1 96.75 102 ASP A N 1
ATOM 735 C CA . ASP A 1 102 ? 15.164 15.211 8.898 1 96.75 102 ASP A CA 1
ATOM 736 C C . ASP A 1 102 ? 15.477 14.305 10.086 1 96.75 102 ASP A C 1
ATOM 738 O O . ASP A 1 102 ? 16.344 14.609 10.898 1 96.75 102 ASP A O 1
ATOM 742 N N . VAL A 1 103 ? 14.773 13.234 10.125 1 98.44 103 VAL A N 1
ATOM 743 C CA . VAL A 1 103 ? 14.914 12.344 11.273 1 98.44 103 VAL A CA 1
ATOM 744 C C . VAL A 1 103 ? 15.68 11.086 10.859 1 98.44 103 VAL A C 1
ATOM 746 O O . VAL A 1 103 ? 15.344 10.438 9.867 1 98.44 103 VAL A O 1
ATOM 749 N N . ASN A 1 104 ? 16.719 10.789 11.625 1 98.75 104 ASN A N 1
ATOM 750 C CA . ASN A 1 104 ? 17.422 9.523 11.453 1 98.75 104 ASN A CA 1
ATOM 751 C C . ASN A 1 104 ? 16.641 8.367 12.094 1 98.75 104 ASN A C 1
ATOM 753 O O . ASN A 1 104 ? 16.219 8.469 13.242 1 98.75 104 ASN A O 1
ATOM 757 N N . VAL A 1 105 ? 16.484 7.312 11.352 1 98.88 105 VAL A N 1
ATOM 758 C CA . VAL A 1 105 ? 15.711 6.168 11.82 1 98.88 105 VAL A CA 1
ATOM 759 C C . VAL A 1 105 ? 16.516 4.887 11.633 1 98.88 105 VAL A C 1
ATOM 761 O O . VAL A 1 105 ? 17.016 4.605 10.539 1 98.88 105 VAL A O 1
ATOM 764 N N . ALA A 1 106 ? 16.656 4.148 12.727 1 98.88 106 ALA A N 1
ATOM 765 C CA . ALA A 1 106 ? 17.297 2.836 12.633 1 98.88 106 ALA A CA 1
ATOM 766 C C . ALA A 1 106 ? 16.25 1.732 12.492 1 98.88 106 ALA A C 1
ATOM 768 O O . ALA A 1 106 ? 15.234 1.735 13.195 1 98.88 106 ALA A O 1
ATOM 769 N N . LEU A 1 107 ? 16.531 0.837 11.602 1 98.88 107 LEU A N 1
ATOM 770 C CA . LEU A 1 107 ? 15.68 -0.322 11.383 1 98.88 107 LEU A CA 1
ATOM 771 C C . LEU A 1 107 ? 16.375 -1.604 11.836 1 98.88 107 LEU A C 1
ATOM 773 O O . LEU A 1 107 ? 17.516 -1.865 11.445 1 98.88 107 LEU A O 1
ATOM 777 N N . VAL A 1 108 ? 15.617 -2.365 12.664 1 98.56 108 VAL A N 1
ATOM 778 C CA . VAL A 1 108 ? 16.172 -3.586 13.234 1 98.56 108 VAL A CA 1
ATOM 779 C C . VAL A 1 108 ? 15.18 -4.734 13.086 1 98.56 108 VAL A C 1
ATOM 781 O O . VAL A 1 108 ? 13.992 -4.57 13.359 1 98.56 108 VAL A O 1
ATOM 784 N N . ASP A 1 109 ? 15.688 -5.852 12.609 1 97.44 109 ASP A N 1
ATOM 785 C CA . ASP A 1 109 ? 14.867 -7.059 12.539 1 97.44 109 ASP A CA 1
ATOM 786 C C . ASP A 1 109 ? 14.906 -7.824 13.859 1 97.44 109 ASP A C 1
ATOM 788 O O . ASP A 1 109 ? 15.977 -8.086 14.406 1 97.44 109 ASP A O 1
ATOM 792 N N . VAL A 1 110 ? 13.727 -8.133 14.383 1 96.75 110 VAL A N 1
ATOM 793 C CA . VAL A 1 110 ? 13.609 -8.828 15.656 1 96.75 110 VAL A CA 1
ATOM 794 C C . VAL A 1 110 ? 12.586 -9.961 15.539 1 96.75 110 VAL A C 1
ATOM 796 O O . VAL A 1 110 ? 11.43 -9.719 15.18 1 96.75 110 VAL A O 1
ATOM 799 N N . GLY A 1 111 ? 13 -11.188 15.789 1 95.06 111 GLY A N 1
ATOM 800 C CA . GLY A 1 111 ? 12.062 -12.297 15.664 1 95.06 111 GLY A CA 1
ATOM 801 C C . GLY A 1 111 ? 12.508 -13.539 16.406 1 95.06 111 GLY A C 1
ATOM 802 O O . GLY A 1 111 ? 13.586 -13.562 17 1 95.06 111 GLY A O 1
ATOM 803 N N . ASP A 1 112 ? 11.672 -14.539 16.438 1 91.06 112 ASP A N 1
ATOM 804 C CA . ASP A 1 112 ? 11.891 -15.781 17.172 1 91.06 112 ASP A CA 1
ATOM 805 C C . ASP A 1 112 ? 12.883 -16.672 16.438 1 91.06 112 ASP A C 1
ATOM 807 O O . ASP A 1 112 ? 13.383 -17.656 17.016 1 91.06 112 ASP A O 1
ATOM 811 N N . GLY A 1 113 ? 13.18 -16.281 15.375 1 84.12 113 GLY A N 1
ATOM 812 C CA . GLY A 1 113 ? 13.977 -17.172 14.562 1 84.12 113 GLY A CA 1
ATOM 813 C C . GLY A 1 113 ? 13.172 -18.312 13.945 1 84.12 113 GLY A C 1
ATOM 814 O O . GLY A 1 113 ? 11.977 -18.438 14.227 1 84.12 113 GLY A O 1
ATOM 815 N N . GLY A 1 114 ? 13.75 -19.031 13.055 1 78.62 114 GLY A N 1
ATOM 816 C CA . GLY A 1 114 ? 13.062 -20.125 12.391 1 78.62 114 GLY A CA 1
ATOM 817 C C . GLY A 1 114 ? 12.5 -19.734 11.039 1 78.62 114 GLY A C 1
ATOM 818 O O . GLY A 1 114 ? 12.539 -18.562 10.648 1 78.62 114 GLY A O 1
ATOM 819 N N . ASN A 1 115 ? 12.086 -20.766 10.375 1 72.56 115 ASN A N 1
ATOM 820 C CA . ASN A 1 115 ? 11.695 -20.594 8.977 1 72.56 115 ASN A CA 1
ATOM 821 C C . ASN A 1 115 ? 10.203 -20.312 8.836 1 72.56 115 ASN A C 1
ATOM 823 O O . ASN A 1 115 ? 9.719 -20.047 7.738 1 72.56 115 ASN A O 1
ATOM 827 N N . GLN A 1 116 ? 9.523 -20.281 9.938 1 74.25 116 GLN A N 1
ATOM 828 C CA . GLN A 1 116 ? 8.07 -20.188 9.812 1 74.25 116 GLN A CA 1
ATOM 829 C C . GLN A 1 116 ? 7.617 -18.75 9.617 1 74.25 116 GLN A C 1
ATOM 831 O O . GLN A 1 116 ? 6.734 -18.469 8.797 1 74.25 116 GLN A O 1
ATOM 836 N N . CYS A 1 117 ? 8.164 -17.844 10.414 1 83.38 117 CYS A N 1
ATOM 837 C CA . CYS A 1 117 ? 7.781 -16.453 10.328 1 83.38 117 CYS A CA 1
ATOM 838 C C . CYS A 1 117 ? 9 -15.555 10.156 1 83.38 117 CYS A C 1
ATOM 840 O O . CYS A 1 117 ? 10.078 -15.852 10.68 1 83.38 117 CYS A O 1
ATOM 842 N N . GLY A 1 118 ? 8.852 -14.555 9.305 1 89.19 118 GLY A N 1
ATOM 843 C CA . GLY A 1 118 ? 9.891 -13.539 9.25 1 89.19 118 GLY A CA 1
ATOM 844 C C . GLY A 1 118 ? 9.961 -12.688 10.5 1 89.19 118 GLY A C 1
ATOM 845 O O . GLY A 1 118 ? 9.086 -12.773 11.367 1 89.19 118 GLY A O 1
ATOM 846 N N . PRO A 1 119 ? 10.969 -11.961 10.594 1 95.31 119 PRO A N 1
ATOM 847 C CA . PRO A 1 119 ? 11.094 -11.094 11.766 1 95.31 119 PRO A CA 1
ATOM 848 C C . PRO A 1 119 ? 10.172 -9.875 11.695 1 95.31 119 PRO A C 1
ATOM 850 O O . PRO A 1 119 ? 9.758 -9.461 10.609 1 95.31 119 PRO A O 1
ATOM 853 N N . ALA A 1 120 ? 9.844 -9.391 12.883 1 97.38 120 ALA A N 1
ATOM 854 C CA . ALA A 1 120 ? 9.273 -8.055 12.992 1 97.38 120 ALA A CA 1
ATOM 855 C C . ALA A 1 120 ? 10.312 -6.984 12.688 1 97.38 120 ALA A C 1
ATOM 857 O O . ALA A 1 120 ? 11.508 -7.273 12.625 1 97.38 120 ALA A O 1
ATOM 858 N N . LYS A 1 121 ? 9.852 -5.82 12.398 1 98.44 121 LYS A N 1
ATOM 859 C CA . LYS A 1 121 ? 10.727 -4.664 12.234 1 98.44 121 LYS A CA 1
ATOM 860 C C . LYS A 1 121 ? 10.625 -3.723 13.43 1 98.44 121 LYS A C 1
ATOM 862 O O . LYS A 1 121 ? 9.531 -3.293 13.797 1 98.44 121 LYS A O 1
ATOM 867 N N . VAL A 1 122 ? 11.695 -3.398 14.016 1 98.75 122 VAL A N 1
ATOM 868 C CA . VAL A 1 122 ? 11.742 -2.391 15.07 1 98.75 122 VAL A CA 1
ATOM 869 C C . VAL A 1 122 ? 12.297 -1.083 14.508 1 98.75 122 VAL A C 1
ATOM 871 O O . VAL A 1 122 ? 13.398 -1.053 13.953 1 98.75 122 VAL A O 1
ATOM 874 N N . ILE A 1 123 ? 11.523 -0.072 14.672 1 98.88 123 ILE A N 1
ATOM 875 C CA . ILE A 1 123 ? 11.898 1.275 14.258 1 98.88 123 ILE A CA 1
ATOM 876 C C . ILE A 1 123 ? 12.414 2.057 15.461 1 98.88 123 ILE A C 1
ATOM 878 O O . ILE A 1 123 ? 11.734 2.154 16.484 1 98.88 123 ILE A O 1
ATOM 882 N N . VAL A 1 124 ? 13.562 2.576 15.367 1 98.88 124 VAL A N 1
ATOM 883 C CA . VAL A 1 124 ? 14.188 3.324 16.453 1 98.88 124 VAL A CA 1
ATOM 884 C C . VAL A 1 124 ? 14.461 4.758 16 1 98.88 124 VAL A C 1
ATOM 886 O O . VAL A 1 124 ? 15.055 4.977 14.945 1 98.88 124 VAL A O 1
ATOM 889 N N . TRP A 1 125 ? 14.062 5.742 16.75 1 98.81 125 TRP A N 1
ATOM 890 C CA . TRP A 1 125 ? 14.32 7.137 16.422 1 98.81 125 TRP A CA 1
ATOM 891 C C . TRP A 1 125 ? 14.422 7.992 17.672 1 98.81 125 TRP A C 1
ATOM 893 O O . TRP A 1 125 ? 14.148 7.516 18.781 1 98.81 125 TRP A O 1
ATOM 903 N N . LYS A 1 126 ? 14.914 9.125 17.531 1 98.44 126 LYS A N 1
ATOM 904 C CA . LYS A 1 126 ? 14.992 10.07 18.641 1 98.44 126 LYS A CA 1
ATOM 905 C C . LYS A 1 126 ? 13.898 11.133 18.531 1 98.44 126 LYS A C 1
ATOM 907 O O . LYS A 1 126 ? 13.703 11.719 17.469 1 98.44 126 LYS A O 1
ATOM 912 N N . LYS A 1 127 ? 13.188 11.273 19.578 1 97.25 127 LYS A N 1
ATOM 913 C CA . LYS A 1 127 ? 12.18 12.32 19.703 1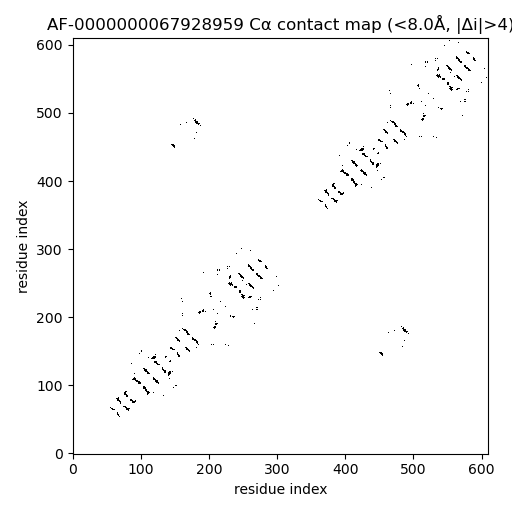 97.25 127 LYS A CA 1
ATOM 914 C C . LYS A 1 127 ? 12.305 13.055 21.047 1 97.25 127 LYS A C 1
ATOM 916 O O . LYS A 1 127 ? 12.375 12.422 22.094 1 97.25 127 LYS A O 1
ATOM 921 N N . ASP A 1 128 ? 12.352 14.359 21 1 96.06 128 ASP A N 1
ATOM 922 C CA . ASP A 1 128 ? 12.469 15.211 22.188 1 96.06 128 ASP A CA 1
ATOM 923 C C . ASP A 1 128 ? 13.602 14.734 23.094 1 96.06 128 ASP A C 1
ATOM 925 O O . ASP A 1 128 ? 13.43 14.625 24.312 1 96.06 128 ASP A O 1
ATOM 929 N N . GLY A 1 129 ? 14.57 14.344 22.531 1 95.69 129 GLY A N 1
ATOM 930 C CA . GLY A 1 129 ? 15.789 14.008 23.234 1 95.69 129 GLY A CA 1
ATOM 931 C C . GLY A 1 129 ? 15.805 12.578 23.75 1 95.69 129 GLY A C 1
ATOM 932 O O . GLY A 1 129 ? 16.797 12.133 24.328 1 95.69 129 GLY A O 1
ATOM 933 N N . GLU A 1 130 ? 14.742 11.875 23.469 1 97.5 130 GLU A N 1
ATOM 934 C CA . GLU A 1 130 ? 14.641 10.5 23.969 1 97.5 130 GLU A CA 1
ATOM 935 C C . GLU A 1 130 ? 14.492 9.508 22.812 1 97.5 130 GLU A C 1
ATOM 937 O O . GLU A 1 130 ? 13.844 9.805 21.812 1 97.5 130 GLU A O 1
ATOM 942 N N . ILE A 1 131 ? 15.07 8.328 23.047 1 98.56 131 ILE A N 1
ATOM 943 C CA . ILE A 1 131 ? 14.953 7.266 22.062 1 98.56 131 ILE A CA 1
ATOM 944 C C . ILE A 1 131 ? 13.578 6.605 22.156 1 98.56 131 ILE A C 1
ATOM 946 O O . ILE A 1 131 ? 13.125 6.273 23.266 1 98.56 131 ILE A O 1
ATOM 950 N N . GLN A 1 132 ? 12.969 6.496 21.031 1 98.44 132 GLN A N 1
ATOM 951 C CA . GLN A 1 132 ? 11.672 5.832 20.906 1 98.44 132 GLN A CA 1
ATOM 952 C C . GLN A 1 132 ? 11.766 4.602 20.016 1 98.44 132 GLN A C 1
ATOM 954 O O . GLN A 1 132 ? 12.688 4.488 19.203 1 98.44 132 GLN A O 1
ATOM 959 N N . THR A 1 133 ? 10.844 3.643 20.297 1 98.56 133 THR A N 1
ATOM 960 C CA . THR A 1 133 ? 10.75 2.482 19.406 1 98.56 133 THR A CA 1
ATOM 961 C C . THR A 1 133 ? 9.297 2.193 19.047 1 98.56 133 THR A C 1
ATOM 963 O O . THR A 1 133 ? 8.383 2.535 19.812 1 98.56 133 THR A O 1
ATOM 966 N N . THR A 1 134 ? 9.094 1.673 17.922 1 98.25 134 THR A N 1
ATOM 967 C CA . THR A 1 134 ? 7.844 1.069 17.484 1 98.25 134 THR A CA 1
ATOM 968 C C . THR A 1 134 ? 8.102 -0.263 16.781 1 98.25 134 THR A C 1
ATOM 970 O O . THR A 1 134 ? 9.047 -0.39 16 1 98.25 134 THR A O 1
ATOM 973 N N . THR A 1 135 ? 7.344 -1.236 17.125 1 97.88 135 THR A N 1
ATOM 974 C CA . THR A 1 135 ? 7.48 -2.547 16.5 1 97.88 135 THR A CA 1
ATOM 975 C C . THR A 1 135 ? 6.383 -2.766 15.453 1 97.88 135 THR A C 1
ATOM 977 O O . THR A 1 135 ? 5.203 -2.523 15.734 1 97.88 135 THR A O 1
ATOM 980 N N . VAL A 1 136 ? 6.762 -3.17 14.297 1 98.12 136 VAL A N 1
ATOM 981 C CA . VAL A 1 136 ? 5.824 -3.498 13.227 1 98.12 136 VAL A CA 1
ATOM 982 C C . VAL A 1 136 ? 5.77 -5.012 13.031 1 98.12 136 VAL A C 1
ATOM 984 O O . VAL A 1 136 ? 6.785 -5.641 12.727 1 98.12 136 VAL A O 1
ATOM 987 N N . GLU A 1 137 ? 4.598 -5.484 13.211 1 94.69 137 GLU A N 1
ATOM 988 C CA . GLU A 1 137 ? 4.324 -6.902 13.008 1 94.69 137 GLU A CA 1
ATOM 989 C C . GLU A 1 137 ? 2.91 -7.121 12.477 1 94.69 137 GLU A C 1
ATOM 991 O O . GLU A 1 137 ? 1.995 -6.359 12.797 1 94.69 137 GLU A O 1
ATOM 996 N N . GLN A 1 138 ? 2.828 -8.125 11.625 1 90.06 138 GLN A N 1
ATOM 997 C CA . GLN A 1 138 ? 1.507 -8.438 11.086 1 90.06 138 GLN A CA 1
ATOM 998 C C . GLN A 1 138 ? 1.169 -9.914 11.273 1 90.06 138 GLN A C 1
ATOM 1000 O O . GLN A 1 138 ? 2 -10.781 11.008 1 90.06 138 GLN A O 1
ATOM 1005 N N . ASP A 1 139 ? -0.03 -10.203 11.703 1 84.44 139 ASP A N 1
ATOM 1006 C CA . ASP A 1 139 ? -0.589 -11.539 11.891 1 84.44 139 ASP A CA 1
ATOM 1007 C C . ASP A 1 139 ? 0.352 -12.414 12.711 1 84.44 139 ASP A C 1
ATOM 1009 O O . ASP A 1 139 ? 0.518 -13.602 12.422 1 84.44 139 ASP A O 1
ATOM 1013 N N . GLU A 1 140 ? 1.015 -11.789 13.531 1 78.62 140 GLU A N 1
ATOM 1014 C CA . GLU A 1 140 ? 1.93 -12.477 14.438 1 78.62 140 GLU A CA 1
ATOM 1015 C C . GLU A 1 140 ? 3.002 -13.242 13.664 1 78.62 140 GLU A C 1
ATOM 1017 O O . GLU A 1 140 ? 3.48 -14.281 14.125 1 78.62 140 GLU A O 1
ATOM 1022 N N . CYS A 1 141 ? 3.199 -12.805 12.508 1 86.31 141 CYS A N 1
ATOM 1023 C CA . CYS A 1 141 ? 4.207 -13.484 11.703 1 86.31 141 CYS A CA 1
ATOM 1024 C C . CYS A 1 141 ? 5.086 -12.484 10.969 1 86.31 141 CYS A C 1
ATOM 1026 O O . CYS A 1 141 ? 5.07 -12.43 9.734 1 86.31 141 CYS A O 1
ATOM 1028 N N . GLY A 1 142 ? 5.816 -11.719 11.664 1 91.88 142 GLY A N 1
ATOM 1029 C CA . GLY A 1 142 ? 6.824 -10.82 11.117 1 91.88 142 GLY A CA 1
ATOM 1030 C C . GLY A 1 142 ? 6.234 -9.602 10.43 1 91.88 142 GLY A C 1
ATOM 1031 O O . GLY A 1 142 ? 5.047 -9.312 10.586 1 91.88 142 GLY A O 1
ATOM 1032 N N . ALA A 1 143 ? 7.102 -8.836 9.789 1 96 143 ALA A N 1
ATOM 1033 C CA . ALA A 1 143 ? 6.703 -7.633 9.062 1 96 143 ALA A CA 1
ATOM 1034 C C . ALA A 1 143 ? 7.02 -7.758 7.574 1 96 143 ALA A C 1
ATOM 1036 O O . ALA A 1 143 ? 8 -8.406 7.191 1 96 143 ALA A O 1
ATOM 1037 N N . PRO A 1 144 ? 6.098 -7.145 6.762 1 96.38 144 PRO A N 1
ATOM 1038 C CA . PRO A 1 144 ? 6.574 -6.961 5.387 1 96.38 144 PRO A CA 1
ATOM 1039 C C . PRO A 1 144 ? 7.871 -6.164 5.312 1 96.38 144 PRO A C 1
ATOM 1041 O O . PRO A 1 144 ? 8.242 -5.488 6.277 1 96.38 144 PRO A O 1
ATOM 1044 N N . PRO A 1 145 ? 8.539 -6.266 4.199 1 96.5 145 PRO A N 1
ATOM 1045 C CA . PRO A 1 145 ? 9.758 -5.461 4.066 1 96.5 145 PRO A CA 1
ATOM 1046 C C . PRO A 1 145 ? 9.492 -3.967 4.223 1 96.5 145 PRO A C 1
ATOM 1048 O O . PRO A 1 145 ? 8.469 -3.465 3.76 1 96.5 145 PRO A O 1
ATOM 1051 N N . ALA A 1 146 ? 10.422 -3.312 4.867 1 98.56 146 ALA A N 1
ATOM 1052 C CA . ALA A 1 146 ? 10.328 -1.859 4.988 1 98.56 146 ALA A CA 1
ATOM 1053 C C . ALA A 1 146 ? 10.641 -1.175 3.662 1 98.56 146 ALA A C 1
ATOM 1055 O O . ALA A 1 146 ? 11.695 -1.41 3.07 1 98.56 146 ALA A O 1
ATOM 1056 N N . ALA A 1 147 ? 9.75 -0.397 3.223 1 98.88 147 ALA A N 1
ATOM 1057 C CA . ALA A 1 147 ? 9.961 0.443 2.047 1 98.88 147 ALA A CA 1
ATOM 1058 C C . ALA A 1 147 ? 10.07 1.914 2.438 1 98.88 147 ALA A C 1
ATOM 1060 O O . ALA A 1 147 ? 9.125 2.492 2.979 1 98.88 147 ALA A O 1
ATOM 1061 N N . VAL A 1 148 ? 11.156 2.541 2.066 1 98.81 148 VAL A N 1
ATOM 1062 C CA . VAL A 1 148 ? 11.508 3.848 2.613 1 98.81 148 VAL A CA 1
ATOM 1063 C C . VAL A 1 148 ? 11.258 4.93 1.564 1 98.81 148 VAL A C 1
ATOM 1065 O O . VAL A 1 148 ? 11.781 4.855 0.45 1 98.81 148 VAL A O 1
ATOM 1068 N N . SER A 1 149 ? 10.453 5.871 1.913 1 98.44 149 SER A N 1
ATOM 1069 C CA . SER A 1 149 ? 10.297 7.113 1.16 1 98.44 149 SER A CA 1
ATOM 1070 C C . SER A 1 149 ? 10.922 8.289 1.902 1 98.44 149 SER A C 1
ATOM 1072 O O . SER A 1 149 ? 11.547 8.109 2.951 1 98.44 149 SER A O 1
ATOM 1074 N N . ASP A 1 150 ? 10.727 9.492 1.312 1 97.31 150 ASP A N 1
ATOM 1075 C CA . ASP A 1 150 ? 11.328 10.672 1.926 1 97.31 150 ASP A CA 1
ATOM 1076 C C . ASP A 1 150 ? 10.625 11.023 3.234 1 97.31 150 ASP A C 1
ATOM 1078 O O . ASP A 1 150 ? 11.242 11.578 4.148 1 97.31 150 ASP A O 1
ATOM 1082 N N . ASP A 1 151 ? 9.359 10.562 3.307 1 97.25 151 ASP A N 1
ATOM 1083 C CA . ASP A 1 151 ? 8.594 11.125 4.418 1 97.25 151 ASP A CA 1
ATOM 1084 C C . ASP A 1 151 ? 8.023 10.023 5.305 1 97.25 151 ASP A C 1
ATOM 1086 O O . ASP A 1 151 ? 7.477 10.297 6.375 1 97.25 151 ASP A O 1
ATOM 1090 N N . ALA A 1 152 ? 8.172 8.805 4.832 1 98.62 152 ALA A N 1
ATOM 1091 C CA . ALA A 1 152 ? 7.582 7.719 5.605 1 98.62 152 ALA A CA 1
ATOM 1092 C C . ALA A 1 152 ? 8.211 6.379 5.242 1 98.62 152 ALA A C 1
ATOM 1094 O O . ALA A 1 152 ? 8.906 6.266 4.227 1 98.62 152 ALA A O 1
ATOM 1095 N N . ILE A 1 153 ? 7.969 5.426 6.082 1 98.88 153 ILE A N 1
ATOM 1096 C CA . ILE A 1 153 ? 8.25 4.02 5.801 1 98.88 153 ILE A CA 1
ATOM 1097 C C . ILE A 1 153 ? 6.938 3.268 5.582 1 98.88 153 ILE A C 1
ATOM 1099 O O . ILE A 1 153 ? 6.008 3.379 6.383 1 98.88 153 ILE A O 1
ATOM 1103 N N . TYR A 1 154 ? 6.957 2.516 4.531 1 98.88 154 TYR A N 1
ATOM 1104 C CA . TYR A 1 154 ? 5.762 1.748 4.207 1 98.88 154 TYR A CA 1
ATOM 1105 C C . TYR A 1 154 ? 6.012 0.253 4.371 1 98.88 154 TYR A C 1
ATOM 1107 O O . TYR A 1 154 ? 7.105 -0.235 4.09 1 98.88 154 TYR A O 1
ATOM 1115 N N . PHE A 1 155 ? 5.012 -0.43 4.801 1 98.69 155 PHE A N 1
ATOM 1116 C CA . PHE A 1 155 ? 4.977 -1.885 4.895 1 98.69 155 PHE A CA 1
ATOM 1117 C C . PHE A 1 155 ? 3.83 -2.455 4.07 1 98.69 155 PHE A C 1
ATOM 1119 O O . PHE A 1 155 ? 2.682 -2.461 4.516 1 98.69 155 PHE A O 1
ATOM 1126 N N . VAL A 1 156 ? 4.195 -2.914 2.92 1 98.5 156 VAL A N 1
ATOM 1127 C CA . VAL A 1 156 ? 3.219 -3.441 1.973 1 98.5 156 VAL A CA 1
ATOM 1128 C C . VAL A 1 156 ? 3.254 -4.969 1.991 1 98.5 156 VAL A C 1
ATOM 1130 O O . VAL A 1 156 ? 4.254 -5.578 1.601 1 98.5 156 VAL A O 1
ATOM 1133 N N . PRO A 1 157 ? 2.182 -5.566 2.393 1 97.56 157 PRO A N 1
ATOM 1134 C CA . PRO A 1 157 ? 2.213 -7.027 2.492 1 97.56 157 PRO A CA 1
ATOM 1135 C C . PRO A 1 157 ? 2.107 -7.715 1.133 1 97.56 157 PRO A C 1
ATOM 1137 O O . PRO A 1 157 ? 1.517 -7.164 0.202 1 97.56 157 PRO A O 1
ATOM 1140 N N . TYR A 1 158 ? 2.781 -8.844 1.074 1 93.88 158 TYR A N 1
ATOM 1141 C CA . TYR A 1 158 ? 2.529 -9.758 -0.034 1 93.88 158 TYR A CA 1
ATOM 1142 C C . TYR A 1 158 ? 1.17 -10.43 0.114 1 93.88 158 TYR A C 1
ATOM 1144 O O . TYR A 1 158 ? 0.848 -10.969 1.177 1 93.88 158 TYR A O 1
ATOM 1152 N N . LEU A 1 159 ? 0.404 -10.461 -0.966 1 96.88 159 LEU A N 1
ATOM 1153 C CA . LEU A 1 159 ? -0.94 -11.031 -0.9 1 96.88 159 LEU A CA 1
ATOM 1154 C C . LEU A 1 159 ? -1.049 -12.273 -1.771 1 96.88 159 LEU A C 1
ATOM 1156 O O . LEU A 1 159 ? -0.606 -12.273 -2.922 1 96.88 159 LEU A O 1
ATOM 1160 N N . LEU A 1 160 ? -1.616 -13.25 -1.191 1 96.5 160 LEU A N 1
ATOM 1161 C CA . LEU A 1 160 ? -2.076 -14.375 -1.998 1 96.5 160 LEU A CA 1
ATOM 1162 C C . LEU A 1 160 ? -3.432 -14.07 -2.629 1 96.5 160 LEU A C 1
ATOM 1164 O O . LEU A 1 160 ? -4.191 -13.25 -2.115 1 96.5 160 LEU A O 1
ATOM 1168 N N . PRO A 1 161 ? -3.684 -14.797 -3.736 1 97.62 161 PRO A N 1
ATOM 1169 C CA . PRO A 1 161 ? -5.004 -14.602 -4.34 1 97.62 161 PRO A CA 1
ATOM 1170 C C . PRO A 1 161 ? -6.141 -14.781 -3.34 1 97.62 161 PRO A C 1
ATOM 1172 O O . PRO A 1 161 ? -6.152 -15.75 -2.58 1 97.62 161 PRO A O 1
ATOM 1175 N N . GLY A 1 162 ? -7.027 -13.758 -3.346 1 97.62 162 GLY A N 1
ATOM 1176 C CA . GLY A 1 162 ? -8.188 -13.812 -2.471 1 97.62 162 GLY A CA 1
ATOM 1177 C C . GLY A 1 162 ? -7.945 -13.164 -1.121 1 97.62 162 GLY A C 1
ATOM 1178 O O . GLY A 1 162 ? -8.891 -12.938 -0.357 1 97.62 162 GLY A O 1
ATOM 1179 N N . ASP A 1 163 ? -6.723 -12.758 -0.816 1 96.81 163 ASP A N 1
ATOM 1180 C CA . ASP A 1 163 ? -6.363 -12.227 0.494 1 96.81 163 ASP A CA 1
ATOM 1181 C C . ASP A 1 163 ? -6.559 -10.711 0.541 1 96.81 163 ASP A C 1
ATOM 1183 O O . ASP A 1 163 ? -6.559 -10.047 -0.498 1 96.81 163 ASP A O 1
ATOM 1187 N N . SER A 1 164 ? -6.727 -10.25 1.751 1 96.94 164 SER A N 1
ATOM 1188 C CA . SER A 1 164 ? -6.707 -8.828 2.098 1 96.94 164 SER A CA 1
ATOM 1189 C C . SER A 1 164 ? -5.98 -8.594 3.418 1 96.94 164 SER A C 1
ATOM 1191 O O . SER A 1 164 ? -6.188 -9.328 4.387 1 96.94 164 SER A O 1
ATOM 1193 N N . LYS A 1 165 ? -5.07 -7.629 3.418 1 96.94 165 LYS A N 1
ATOM 1194 C CA . LYS A 1 165 ? -4.309 -7.277 4.613 1 96.94 165 LYS A CA 1
ATOM 1195 C C . LYS A 1 165 ? -4.086 -5.77 4.703 1 96.94 165 LYS A C 1
ATOM 1197 O O . LYS A 1 165 ? -4.02 -5.086 3.678 1 96.94 165 LYS A O 1
ATOM 1202 N N . PRO A 1 166 ? -3.916 -5.293 5.887 1 97.44 166 PRO A N 1
ATOM 1203 C CA . PRO A 1 166 ? -3.598 -3.867 5.992 1 97.44 166 PRO A CA 1
ATOM 1204 C C . PRO A 1 166 ? -2.188 -3.539 5.504 1 97.44 166 PRO A C 1
ATOM 1206 O O . PRO A 1 166 ? -1.247 -4.285 5.781 1 97.44 166 PRO A O 1
ATOM 1209 N N . ALA A 1 167 ? -2.102 -2.514 4.746 1 98.56 167 ALA A N 1
ATOM 1210 C CA . ALA A 1 167 ? -0.82 -1.85 4.527 1 98.56 167 ALA A CA 1
ATOM 1211 C C . ALA A 1 167 ? -0.57 -0.783 5.59 1 98.56 167 ALA A C 1
ATOM 1213 O O . ALA A 1 167 ? -1.474 -0.019 5.938 1 98.56 167 ALA A O 1
ATOM 1214 N N . LEU A 1 168 ? 0.671 -0.728 6.035 1 98.44 168 LEU A N 1
ATOM 1215 C CA . LEU A 1 168 ? 0.992 0.178 7.129 1 98.44 168 LEU A CA 1
ATOM 1216 C C . LEU A 1 168 ? 2.02 1.218 6.695 1 98.44 168 LEU A C 1
ATOM 1218 O O . LEU A 1 168 ? 2.744 1.009 5.719 1 98.44 168 LEU A O 1
ATOM 1222 N N . GLN A 1 169 ? 2.047 2.262 7.43 1 98.5 169 GLN A N 1
ATOM 1223 C CA . GLN A 1 169 ? 3.072 3.287 7.25 1 98.5 169 GLN A CA 1
ATOM 1224 C C . GLN A 1 169 ? 3.51 3.863 8.594 1 98.5 169 GLN A C 1
ATOM 1226 O O . GLN A 1 169 ? 2.729 3.893 9.547 1 98.5 169 GLN A O 1
ATOM 1231 N N . TRP A 1 170 ? 4.699 4.328 8.617 1 98.62 170 TRP A N 1
ATOM 1232 C CA . TRP A 1 170 ? 5.234 4.984 9.805 1 98.62 170 TRP A CA 1
ATOM 1233 C C . TRP A 1 170 ? 5.945 6.281 9.438 1 98.62 170 TRP A C 1
ATOM 1235 O O . TRP A 1 170 ? 6.688 6.328 8.453 1 98.62 170 TRP A O 1
ATOM 1245 N N . SER A 1 171 ? 5.781 7.301 10.188 1 98 171 SER A N 1
ATOM 1246 C CA . SER A 1 171 ? 6.547 8.539 10.125 1 98 171 SER A CA 1
ATOM 1247 C C . SER A 1 171 ? 6.859 9.07 11.516 1 98 171 SER A C 1
ATOM 1249 O O . SER A 1 171 ? 6.176 8.734 12.484 1 98 171 SER A O 1
ATOM 1251 N N . PRO A 1 172 ? 7.816 9.906 11.602 1 97.19 172 PRO A N 1
ATOM 1252 C CA . PRO A 1 172 ? 8.156 10.438 12.922 1 97.19 172 PRO A CA 1
ATOM 1253 C C . PRO A 1 172 ? 7.02 11.25 13.539 1 97.19 172 PRO A C 1
ATOM 1255 O O . PRO A 1 172 ? 6.883 11.305 14.766 1 97.19 172 PRO A O 1
ATOM 1258 N N . THR A 1 173 ? 6.223 11.789 12.719 1 93 173 THR A N 1
ATOM 1259 C CA . THR A 1 173 ? 5.18 12.688 13.203 1 93 173 THR A CA 1
ATOM 1260 C C . THR A 1 173 ? 3.912 11.906 13.547 1 93 173 THR A C 1
ATOM 1262 O O . THR A 1 173 ? 3.307 12.117 14.594 1 93 173 THR A O 1
ATOM 1265 N N . GLU A 1 174 ? 3.588 10.953 12.773 1 93.06 174 GLU A N 1
ATOM 1266 C CA . GLU A 1 174 ? 2.283 10.305 12.914 1 93.06 174 GLU A CA 1
ATOM 1267 C C . GLU A 1 174 ? 2.408 8.953 13.609 1 93.06 174 GLU A C 1
ATOM 1269 O O . GLU A 1 174 ? 1.411 8.391 14.062 1 93.06 174 GLU A O 1
ATOM 1274 N N . GLY A 1 175 ? 3.607 8.453 13.688 1 96.38 175 GLY A N 1
ATOM 1275 C CA . GLY A 1 175 ? 3.764 7.094 14.172 1 96.38 175 GLY A CA 1
ATOM 1276 C C . GLY A 1 175 ? 3.283 6.051 13.188 1 96.38 175 GLY A C 1
ATOM 1277 O O . GLY A 1 175 ? 3.299 6.281 11.977 1 96.38 175 GLY A O 1
ATOM 1278 N N . LEU A 1 176 ? 3.006 4.91 13.734 1 97.56 176 LEU A N 1
ATOM 1279 C CA . LEU A 1 176 ? 2.529 3.809 12.906 1 97.56 176 LEU A CA 1
ATOM 1280 C C . LEU A 1 176 ? 1.032 3.934 12.641 1 97.56 176 LEU A C 1
ATOM 1282 O O . LEU A 1 176 ? 0.238 4.008 13.586 1 97.56 176 LEU A O 1
ATOM 1286 N N . THR A 1 177 ? 0.689 3.975 11.422 1 96.56 177 THR A N 1
ATOM 1287 C CA . THR A 1 177 ? -0.715 4.094 11.047 1 96.56 177 THR A CA 1
ATOM 1288 C C . THR A 1 177 ? -1.051 3.148 9.898 1 96.56 177 THR A C 1
ATOM 1290 O O . THR A 1 177 ? -0.154 2.578 9.273 1 96.56 177 THR A O 1
ATOM 1293 N N . THR A 1 178 ? -2.344 3.012 9.656 1 97.19 178 THR A N 1
ATOM 1294 C CA . THR A 1 178 ? -2.822 2.215 8.531 1 97.19 178 THR A CA 1
ATOM 1295 C C . THR A 1 178 ? -2.916 3.062 7.27 1 97.19 178 THR A C 1
ATOM 1297 O O . THR A 1 178 ? -3.605 4.086 7.25 1 97.19 178 THR A O 1
ATOM 1300 N N . SER A 1 179 ? -2.24 2.633 6.219 1 97.62 179 SER A N 1
ATOM 1301 C CA . SER A 1 179 ? -2.357 3.301 4.926 1 97.62 179 SER A CA 1
ATOM 1302 C C . SER A 1 179 ? -3.682 2.965 4.246 1 97.62 179 SER A C 1
ATOM 1304 O O . SER A 1 179 ? -4.242 3.793 3.527 1 97.62 179 SER A O 1
ATOM 1306 N N . GLY A 1 180 ? -4.121 1.821 4.469 1 98.44 180 GLY A N 1
ATOM 1307 C CA . GLY A 1 180 ? -5.328 1.242 3.902 1 98.44 180 GLY A CA 1
ATOM 1308 C C . GLY A 1 180 ? -5.34 -0.274 3.943 1 98.44 180 GLY A C 1
ATOM 1309 O O . GLY A 1 180 ? -4.355 -0.896 4.352 1 98.44 180 GLY A O 1
ATOM 1310 N N . ASN A 1 181 ? -6.504 -0.778 3.611 1 98.5 181 ASN A N 1
ATOM 1311 C CA . ASN A 1 181 ? -6.582 -2.223 3.428 1 98.5 181 ASN A CA 1
ATOM 1312 C C . ASN A 1 181 ? -6.25 -2.625 1.994 1 98.5 181 ASN A C 1
ATOM 1314 O O . ASN A 1 181 ? -6.855 -2.121 1.047 1 98.5 181 ASN A O 1
ATOM 1318 N N . LEU A 1 182 ? -5.266 -3.467 1.899 1 98.69 182 LEU A N 1
ATOM 1319 C CA . LEU A 1 182 ? -4.797 -3.938 0.599 1 98.69 182 LEU A CA 1
ATOM 1320 C C . LEU A 1 182 ? -5.457 -5.262 0.231 1 98.69 182 LEU A C 1
ATOM 1322 O O . LEU A 1 182 ? -5.398 -6.227 1 1 98.69 182 LEU A O 1
ATOM 1326 N N . THR A 1 183 ? -6.094 -5.301 -0.949 1 98.62 183 THR A N 1
ATOM 1327 C CA . THR A 1 183 ? -6.758 -6.504 -1.431 1 98.62 183 THR A CA 1
ATOM 1328 C C . THR A 1 183 ? -6.105 -7.008 -2.713 1 98.62 183 THR A C 1
ATOM 1330 O O . THR A 1 183 ? -5.809 -6.223 -3.615 1 98.62 183 THR A O 1
ATOM 1333 N N . TYR A 1 184 ? -5.918 -8.297 -2.697 1 98.5 184 TYR A N 1
ATOM 1334 C CA . TYR A 1 184 ? -5.332 -8.883 -3.896 1 98.5 184 TYR A CA 1
ATOM 1335 C C . TYR A 1 184 ? -6.09 -8.445 -5.145 1 98.5 184 TYR A C 1
ATOM 1337 O O . TYR A 1 184 ? -7.32 -8.508 -5.184 1 98.5 184 TYR A O 1
ATOM 1345 N N . THR A 1 185 ? -5.312 -8.016 -6.121 1 98.44 185 THR A N 1
ATOM 1346 C CA . THR A 1 185 ? -5.859 -7.547 -7.391 1 98.44 185 THR A CA 1
ATOM 1347 C C . THR A 1 185 ? -5 -8.016 -8.562 1 98.44 185 THR A C 1
ATOM 1349 O O . THR A 1 185 ? -3.807 -7.711 -8.617 1 98.44 185 THR A O 1
ATOM 1352 N N . PRO A 1 186 ? -5.594 -8.797 -9.453 1 98.38 186 PRO A N 1
ATOM 1353 C CA . PRO A 1 186 ? -4.84 -9.156 -10.656 1 98.38 186 PRO A CA 1
ATOM 1354 C C . PRO A 1 186 ? -4.484 -7.941 -11.516 1 98.38 186 PRO A C 1
ATOM 1356 O O . PRO A 1 186 ? -4.957 -6.836 -11.25 1 98.38 186 PRO A O 1
ATOM 1359 N N . GLU A 1 187 ? -3.586 -8.188 -12.492 1 97.56 187 GLU A N 1
ATOM 1360 C CA . GLU A 1 187 ? -3.246 -7.109 -13.414 1 97.56 187 GLU A CA 1
ATOM 1361 C C . GLU A 1 187 ? -4.445 -6.719 -14.281 1 97.56 187 GLU A C 1
ATOM 1363 O O . GLU A 1 187 ? -4.953 -7.539 -15.047 1 97.56 187 GLU A O 1
ATOM 1368 N N . PRO A 1 188 ? -4.812 -5.477 -14.141 1 95.62 188 PRO A N 1
ATOM 1369 C CA . PRO A 1 188 ? -6.027 -5.062 -14.852 1 95.62 188 PRO A CA 1
ATOM 1370 C C . PRO A 1 188 ? -5.887 -5.16 -16.375 1 95.62 188 PRO A C 1
ATOM 1372 O O . PRO A 1 188 ? -4.816 -4.863 -16.906 1 95.62 188 PRO A O 1
ATOM 1375 N N . GLY A 1 189 ? -6.926 -5.594 -17 1 96.62 189 GLY A N 1
ATOM 1376 C CA . GLY A 1 189 ? -6.992 -5.59 -18.453 1 96.62 189 GLY A CA 1
ATOM 1377 C C . GLY A 1 189 ? -6.422 -6.852 -19.078 1 96.62 189 GLY A C 1
ATOM 1378 O O . GLY A 1 189 ? -6.457 -7.016 -20.297 1 96.62 189 GLY A O 1
ATOM 1379 N N . THR A 1 190 ? -5.855 -7.727 -18.297 1 97.94 190 THR A N 1
ATOM 1380 C CA . THR A 1 190 ? -5.332 -8.977 -18.828 1 97.94 190 THR A CA 1
ATOM 1381 C C . THR A 1 190 ? -6.457 -9.984 -19.062 1 97.94 190 THR A C 1
ATOM 1383 O O . THR A 1 190 ? -7.473 -9.953 -18.375 1 97.94 190 THR A O 1
ATOM 1386 N N . ASP A 1 191 ? -6.254 -10.867 -20.109 1 98.62 191 ASP A N 1
ATOM 1387 C CA . ASP A 1 191 ? -7.27 -11.836 -20.5 1 98.62 191 ASP A CA 1
ATOM 1388 C C . ASP A 1 191 ? -6.637 -13.18 -20.859 1 98.62 191 ASP A C 1
ATOM 1390 O O . ASP A 1 191 ? -5.418 -13.344 -20.75 1 98.62 191 ASP A O 1
ATOM 1394 N N . TRP A 1 192 ? -7.477 -14.109 -21.266 1 98.62 192 TRP A N 1
ATOM 1395 C CA . TRP A 1 192 ? -7.047 -15.477 -21.516 1 98.62 192 TRP A CA 1
ATOM 1396 C C . TRP A 1 192 ? -5.957 -15.516 -22.594 1 98.62 192 TRP A C 1
ATOM 1398 O O . TRP A 1 192 ? -5.07 -16.375 -22.547 1 98.62 192 TRP A O 1
ATOM 1408 N N . LYS A 1 193 ? -5.984 -14.633 -23.5 1 97.88 193 LYS A N 1
ATOM 1409 C CA . LYS A 1 193 ? -5 -14.586 -24.578 1 97.88 193 LYS A CA 1
ATOM 1410 C C . LYS A 1 193 ? -3.617 -14.219 -24.047 1 97.88 193 LYS A C 1
ATOM 1412 O O . LYS A 1 193 ? -2.607 -14.445 -24.719 1 97.88 193 LYS A O 1
ATOM 1417 N N . ASP A 1 194 ? -3.633 -13.625 -22.828 1 97.94 194 ASP A N 1
ATOM 1418 C CA . ASP A 1 194 ? -2.383 -13.156 -22.25 1 97.94 194 ASP A CA 1
ATOM 1419 C C . ASP A 1 194 ? -1.758 -14.227 -21.359 1 97.94 194 ASP A C 1
ATOM 1421 O O . ASP A 1 194 ? -0.688 -14.016 -20.781 1 97.94 194 ASP A O 1
ATOM 1425 N N . VAL A 1 195 ? -2.43 -15.375 -21.266 1 97.94 195 VAL A N 1
ATOM 1426 C CA . VAL A 1 195 ? -1.926 -16.453 -20.422 1 97.94 195 VAL A CA 1
ATOM 1427 C C . VAL A 1 195 ? -0.709 -17.094 -21.078 1 97.94 195 VAL A C 1
ATOM 1429 O O . VAL A 1 195 ? -0.781 -17.547 -22.234 1 97.94 195 VAL A O 1
ATOM 1432 N N . ASP A 1 196 ? 0.407 -17.078 -20.297 1 95.75 196 ASP A N 1
ATOM 1433 C CA . ASP A 1 196 ? 1.651 -17.688 -20.75 1 95.75 196 ASP A CA 1
ATOM 1434 C C . ASP A 1 196 ? 2.357 -18.422 -19.625 1 95.75 196 ASP A C 1
ATOM 1436 O O . ASP A 1 196 ? 3.146 -17.828 -18.875 1 95.75 196 ASP A O 1
ATOM 1440 N N . PRO A 1 197 ? 2.145 -19.781 -19.547 1 95.5 197 PRO A N 1
ATOM 1441 C CA . PRO A 1 197 ? 2.689 -20.531 -18.422 1 95.5 197 PRO A CA 1
ATOM 1442 C C . PRO A 1 197 ? 4.215 -20.516 -18.375 1 95.5 197 PRO A C 1
ATOM 1444 O O . PRO A 1 197 ? 4.812 -20.812 -17.344 1 95.5 197 PRO A O 1
ATOM 1447 N N . SER A 1 198 ? 4.891 -20.219 -19.453 1 93.44 198 SER A N 1
ATOM 1448 C CA . SER A 1 198 ? 6.352 -20.188 -19.484 1 93.44 198 SER A CA 1
ATOM 1449 C C . SER A 1 198 ? 6.902 -19.062 -18.609 1 93.44 198 SER A C 1
ATOM 1451 O O . SER A 1 198 ? 8.086 -19.062 -18.266 1 93.44 198 SER A O 1
ATOM 1453 N N . LYS A 1 199 ? 6.07 -18.219 -18.203 1 90.62 199 LYS A N 1
ATOM 1454 C CA . LYS A 1 199 ? 6.504 -17.062 -17.422 1 90.62 199 LYS A CA 1
ATOM 1455 C C . LYS A 1 199 ? 6.238 -17.281 -15.93 1 90.62 199 LYS A C 1
ATOM 1457 O O . LYS A 1 199 ? 6.574 -16.422 -15.102 1 90.62 199 LYS A O 1
ATOM 1462 N N . TYR A 1 200 ? 5.684 -18.406 -15.641 1 93 200 TYR A N 1
ATOM 1463 C CA . TYR A 1 200 ? 5.277 -18.641 -14.258 1 93 200 TYR A CA 1
ATOM 1464 C C . TYR A 1 200 ? 6.336 -19.422 -13.5 1 93 200 TYR A C 1
ATOM 1466 O O . TYR A 1 200 ? 6.746 -20.5 -13.938 1 93 200 TYR A O 1
ATOM 1474 N N . ASP A 1 201 ? 6.789 -18.891 -12.375 1 89.25 201 ASP A N 1
ATOM 1475 C CA . ASP A 1 201 ? 7.621 -19.672 -11.461 1 89.25 201 ASP A CA 1
ATOM 1476 C C . ASP A 1 201 ? 6.781 -20.656 -10.656 1 89.25 201 ASP A C 1
ATOM 1478 O O . ASP A 1 201 ? 7.266 -21.719 -10.266 1 89.25 201 ASP A O 1
ATOM 1482 N N . ASN A 1 202 ? 5.672 -20.281 -10.367 1 94.31 202 ASN A N 1
ATOM 1483 C CA . ASN A 1 202 ? 4.633 -21.031 -9.672 1 94.31 202 ASN A CA 1
ATOM 1484 C C . ASN A 1 202 ? 3.271 -20.844 -10.336 1 94.31 202 ASN A C 1
ATOM 1486 O O . ASN A 1 202 ? 2.975 -19.781 -10.859 1 94.31 202 ASN A O 1
ATOM 1490 N N . ILE A 1 203 ? 2.467 -21.906 -10.281 1 97.31 203 ILE A N 1
ATOM 1491 C CA . ILE A 1 203 ? 1.2 -21.844 -11.008 1 97.31 203 ILE A CA 1
ATOM 1492 C C . ILE A 1 203 ? 0.327 -20.734 -10.414 1 97.31 203 ILE A C 1
ATOM 1494 O O . ILE A 1 203 ? -0.587 -20.234 -11.07 1 97.31 203 ILE A O 1
ATOM 1498 N N . ILE A 1 204 ? 0.552 -20.312 -9.156 1 96.88 204 ILE A N 1
ATOM 1499 C CA . ILE A 1 204 ? -0.203 -19.25 -8.5 1 96.88 204 ILE A CA 1
ATOM 1500 C C . ILE A 1 204 ? -0.051 -17.938 -9.281 1 96.88 204 ILE A C 1
ATOM 1502 O O . ILE A 1 204 ? -0.933 -17.078 -9.242 1 96.88 204 ILE A O 1
ATOM 1506 N N . ASP A 1 205 ? 1 -17.828 -10.016 1 95.62 205 ASP A N 1
ATOM 1507 C CA . ASP A 1 205 ? 1.25 -16.641 -10.82 1 95.62 205 ASP A CA 1
ATOM 1508 C C . ASP A 1 205 ? 0.168 -16.453 -11.883 1 95.62 205 ASP A C 1
ATOM 1510 O O . ASP A 1 205 ? -0.027 -15.344 -12.391 1 95.62 205 ASP A O 1
ATOM 1514 N N . ALA A 1 206 ? -0.505 -17.484 -12.219 1 97.88 206 ALA A N 1
ATOM 1515 C CA . ALA A 1 206 ? -1.567 -17.406 -13.219 1 97.88 206 ALA A CA 1
ATOM 1516 C C . ALA A 1 206 ? -2.686 -16.484 -12.758 1 97.88 206 ALA A C 1
ATOM 1518 O O . ALA A 1 206 ? -3.398 -15.898 -13.578 1 97.88 206 ALA A O 1
ATOM 1519 N N . PHE A 1 207 ? -2.77 -16.297 -11.469 1 98.31 207 PHE A N 1
ATOM 1520 C CA . PHE A 1 207 ? -3.846 -15.477 -10.922 1 98.31 207 PHE A CA 1
ATOM 1521 C C . PHE A 1 207 ? -3.576 -14 -11.172 1 98.31 207 PHE A C 1
ATOM 1523 O O . PHE A 1 207 ? -4.457 -13.156 -10.977 1 98.31 207 PHE A O 1
ATOM 1530 N N . HIS A 1 208 ? -2.377 -13.672 -11.586 1 97.25 208 HIS A N 1
ATOM 1531 C CA . HIS A 1 208 ? -2.127 -12.289 -11.969 1 97.25 208 HIS A CA 1
ATOM 1532 C C . HIS A 1 208 ? -2.957 -11.898 -13.188 1 97.25 208 HIS A C 1
ATOM 1534 O O . HIS A 1 208 ? -3.158 -10.711 -13.461 1 97.25 208 HIS A O 1
ATOM 1540 N N . ASN A 1 209 ? -3.326 -12.914 -13.898 1 98.56 209 ASN A N 1
ATOM 1541 C CA . ASN A 1 209 ? -4.227 -12.688 -15.023 1 98.56 209 ASN A CA 1
ATOM 1542 C C . ASN A 1 209 ? -5.664 -12.477 -14.555 1 98.56 209 ASN A C 1
ATOM 1544 O O . ASN A 1 209 ? -6.227 -13.328 -13.859 1 98.56 209 ASN A O 1
ATOM 1548 N N . GLU A 1 210 ? -6.238 -11.398 -14.961 1 98.56 210 GLU A N 1
ATOM 1549 C CA . GLU A 1 210 ? -7.551 -10.992 -14.469 1 98.56 210 GLU A CA 1
ATOM 1550 C C . GLU A 1 210 ? -8.617 -12.031 -14.828 1 98.56 210 GLU A C 1
ATOM 1552 O O . GLU A 1 210 ? -9.477 -12.344 -14.008 1 98.56 210 GLU A O 1
ATOM 1557 N N . ALA A 1 211 ? -8.594 -12.523 -16 1 98.81 211 ALA A N 1
ATOM 1558 C CA . ALA A 1 211 ? -9.586 -13.516 -16.438 1 98.81 211 ALA A CA 1
ATOM 1559 C C . ALA A 1 211 ? -9.453 -14.805 -15.633 1 98.81 211 ALA A C 1
ATOM 1561 O O . ALA A 1 211 ? -10.453 -15.391 -15.211 1 98.81 211 ALA A O 1
ATOM 1562 N N . VAL A 1 212 ? -8.211 -15.234 -15.422 1 98.81 212 VAL A N 1
ATOM 1563 C CA . VAL A 1 212 ? -7.969 -16.438 -14.641 1 98.81 212 VAL A CA 1
ATOM 1564 C C . VAL A 1 212 ? -8.422 -16.234 -13.203 1 98.81 212 VAL A C 1
ATOM 1566 O O . VAL A 1 212 ? -9.055 -17.109 -12.609 1 98.81 212 VAL A O 1
ATOM 1569 N N . TYR A 1 213 ? -8.094 -15.156 -12.68 1 98.75 213 TYR A N 1
ATOM 1570 C CA . TYR A 1 213 ? -8.469 -14.836 -11.312 1 98.75 213 TYR A CA 1
ATOM 1571 C C . TYR A 1 213 ? -9.984 -14.867 -11.141 1 98.75 213 TYR A C 1
ATOM 1573 O O . TYR A 1 213 ? -10.5 -15.453 -10.188 1 98.75 213 TYR A O 1
ATOM 1581 N N . LYS A 1 214 ? -10.695 -14.242 -12.047 1 98.56 214 LYS A N 1
ATOM 1582 C CA . LYS A 1 214 ? -12.156 -14.203 -11.977 1 98.56 214 LYS A CA 1
ATOM 1583 C C . LYS A 1 214 ? -12.75 -15.602 -12.07 1 98.56 214 LYS A C 1
ATOM 1585 O O . LYS A 1 214 ? -13.695 -15.93 -11.352 1 98.56 214 LYS A O 1
ATOM 1590 N N . ALA A 1 215 ? -12.188 -16.391 -12.922 1 98.75 215 ALA A N 1
ATOM 1591 C CA . ALA A 1 215 ? -12.641 -17.781 -13.039 1 98.75 215 ALA A CA 1
ATOM 1592 C C . ALA A 1 215 ? -12.422 -18.547 -11.742 1 98.75 215 ALA A C 1
ATOM 1594 O O . ALA A 1 215 ? -13.281 -19.312 -11.305 1 98.75 215 ALA A O 1
ATOM 1595 N N . GLY A 1 216 ? -11.25 -18.375 -11.164 1 98.75 216 GLY A N 1
ATOM 1596 C CA . GLY A 1 216 ? -10.969 -19 -9.891 1 98.75 216 GLY A CA 1
ATOM 1597 C C . GLY A 1 216 ? -11.875 -18.531 -8.773 1 98.75 216 GLY A C 1
ATOM 1598 O O . GLY A 1 216 ? -12.383 -19.328 -7.992 1 98.75 216 GLY A O 1
ATOM 1599 N N . GLN A 1 217 ? -12.07 -17.266 -8.742 1 98.38 217 GLN A N 1
ATOM 1600 C CA . GLN A 1 217 ? -12.922 -16.672 -7.711 1 98.38 217 GLN A CA 1
ATOM 1601 C C . GLN A 1 217 ? -14.352 -17.203 -7.812 1 98.38 217 GLN A C 1
ATOM 1603 O O . GLN A 1 217 ? -15 -17.453 -6.793 1 98.38 217 GLN A O 1
ATOM 1608 N N . ALA A 1 218 ? -14.844 -17.312 -8.961 1 98.25 218 ALA A N 1
ATOM 1609 C CA . ALA A 1 218 ? -16.203 -17.797 -9.188 1 98.25 218 ALA A CA 1
ATOM 1610 C C . ALA A 1 218 ? -16.375 -19.219 -8.648 1 98.25 218 ALA A C 1
ATOM 1612 O O . ALA A 1 218 ? -17.453 -19.578 -8.164 1 98.25 218 ALA A O 1
ATOM 1613 N N . LEU A 1 219 ? -15.312 -19.938 -8.703 1 98.38 219 LEU A N 1
ATOM 1614 C CA . LEU A 1 219 ? -15.367 -21.328 -8.305 1 98.38 219 LEU A CA 1
ATOM 1615 C C . LEU A 1 219 ? -15.094 -21.484 -6.812 1 98.38 219 LEU A C 1
ATOM 1617 O O . LEU A 1 219 ? -15.773 -22.234 -6.117 1 98.38 219 LEU A O 1
ATOM 1621 N N . LEU A 1 220 ? -14.102 -20.781 -6.371 1 97.81 220 LEU A N 1
ATOM 1622 C CA . LEU A 1 220 ? -13.547 -21.047 -5.047 1 97.81 220 LEU A CA 1
ATOM 1623 C C . LEU A 1 220 ? -14.156 -20.125 -4.004 1 97.81 220 LEU A C 1
ATOM 1625 O O . LEU A 1 220 ? -14.242 -20.469 -2.826 1 97.81 220 LEU A O 1
ATOM 1629 N N . GLY A 1 221 ? -14.523 -18.875 -4.402 1 96.75 221 GLY A N 1
ATOM 1630 C CA . GLY A 1 221 ? -14.977 -17.891 -3.439 1 96.75 221 GLY A CA 1
ATOM 1631 C C . GLY A 1 221 ? -14.031 -17.703 -2.27 1 96.75 221 GLY A C 1
ATOM 1632 O O . GLY A 1 221 ? -12.836 -17.469 -2.463 1 96.75 221 GLY A O 1
ATOM 1633 N N . ASP A 1 222 ? -14.539 -17.984 -1.103 1 95.56 222 ASP A N 1
ATOM 1634 C CA . ASP A 1 222 ? -13.805 -17.734 0.131 1 95.56 222 ASP A CA 1
ATOM 1635 C C . ASP A 1 222 ? -12.695 -18.766 0.33 1 95.56 222 ASP A C 1
ATOM 1637 O O . ASP A 1 222 ? -11.82 -18.594 1.18 1 95.56 222 ASP A O 1
ATOM 1641 N N . ASP A 1 223 ? -12.648 -19.766 -0.472 1 94.88 223 ASP A N 1
ATOM 1642 C CA . ASP A 1 223 ? -11.641 -20.812 -0.342 1 94.88 223 ASP A CA 1
ATOM 1643 C C . ASP A 1 223 ? -10.375 -20.469 -1.119 1 94.88 223 ASP A C 1
ATOM 1645 O O . ASP A 1 223 ? -9.383 -21.188 -1.051 1 94.88 223 ASP A O 1
ATOM 1649 N N . MET A 1 224 ? -10.422 -19.469 -1.772 1 97.19 224 MET A N 1
ATOM 1650 C CA . MET A 1 224 ? -9.336 -19.109 -2.686 1 97.19 224 MET A CA 1
ATOM 1651 C C . MET A 1 224 ? -8.016 -18.984 -1.935 1 97.19 224 MET A C 1
ATOM 1653 O O . MET A 1 224 ? -7 -19.547 -2.344 1 97.19 224 MET A O 1
ATOM 1657 N N . PRO A 1 225 ? -7.973 -18.25 -0.801 1 96.19 225 PRO A N 1
ATOM 1658 C CA . PRO A 1 225 ? -6.684 -18.141 -0.114 1 96.19 225 PRO A CA 1
ATOM 1659 C C . PRO A 1 225 ? -6.133 -19.484 0.336 1 96.19 225 PRO A C 1
ATOM 1661 O O . PRO A 1 225 ? -4.934 -19.75 0.201 1 96.19 225 PRO A O 1
ATOM 1664 N N . ASP A 1 226 ? -6.945 -20.328 0.807 1 94.25 226 ASP A N 1
ATOM 1665 C CA . ASP A 1 226 ? -6.512 -21.656 1.238 1 94.25 226 ASP A CA 1
ATOM 1666 C C . ASP A 1 226 ? -6.016 -22.484 0.054 1 94.25 226 ASP A C 1
ATOM 1668 O O . ASP A 1 226 ? -5.016 -23.188 0.162 1 94.25 226 ASP A O 1
ATOM 1672 N N . MET A 1 227 ? -6.781 -22.406 -0.994 1 95.88 227 MET A N 1
ATOM 1673 C CA . MET A 1 227 ? -6.359 -23.125 -2.199 1 95.88 227 MET A CA 1
ATOM 1674 C C . MET A 1 227 ? -4.992 -22.625 -2.664 1 95.88 227 MET A C 1
ATOM 1676 O O . MET A 1 227 ? -4.105 -23.438 -2.963 1 95.88 227 MET A O 1
ATOM 1680 N N . ALA A 1 228 ? -4.84 -21.359 -2.705 1 96.5 228 ALA A N 1
ATOM 1681 C CA . ALA A 1 228 ? -3.566 -20.797 -3.135 1 96.5 228 ALA A CA 1
ATOM 1682 C C . ALA A 1 228 ? -2.43 -21.234 -2.215 1 96.5 228 ALA A C 1
ATOM 1684 O O . ALA A 1 228 ? -1.338 -21.562 -2.684 1 96.5 228 ALA A O 1
ATOM 1685 N N . THR A 1 229 ? -2.723 -21.203 -0.949 1 94.81 229 THR A N 1
ATOM 1686 C CA . THR A 1 229 ? -1.717 -21.594 0.03 1 94.81 229 THR A CA 1
ATOM 1687 C C . THR A 1 229 ? -1.263 -23.031 -0.219 1 94.81 229 THR A C 1
ATOM 1689 O O . THR A 1 229 ? -0.082 -23.344 -0.061 1 94.81 229 THR A O 1
ATOM 1692 N N . SER A 1 230 ? -2.119 -23.875 -0.63 1 95.44 230 SER A N 1
ATOM 1693 C CA . SER A 1 230 ? -1.816 -25.281 -0.85 1 95.44 230 SER A CA 1
ATOM 1694 C C . SER A 1 230 ? -0.987 -25.484 -2.115 1 95.44 230 SER A C 1
ATOM 1696 O O . SER A 1 230 ? -0.61 -26.609 -2.447 1 95.44 230 SER A O 1
ATOM 1698 N N . LEU A 1 231 ? -0.708 -24.406 -2.855 1 96.56 231 LEU A N 1
ATOM 1699 C CA . LEU A 1 231 ? 0.052 -24.484 -4.098 1 96.56 231 LEU A CA 1
ATOM 1700 C C . LEU A 1 231 ? 1.417 -23.828 -3.945 1 96.56 231 LEU A C 1
ATOM 1702 O O . LEU A 1 231 ? 2.213 -23.812 -4.887 1 96.56 231 LEU A O 1
ATOM 1706 N N . LEU A 1 232 ? 1.666 -23.328 -2.752 1 94.19 232 LEU A N 1
ATOM 1707 C CA . LEU A 1 232 ? 2.816 -22.453 -2.547 1 94.19 232 LEU A CA 1
ATOM 1708 C C . LEU A 1 232 ? 4.121 -23.219 -2.74 1 94.19 232 LEU A C 1
ATOM 1710 O O . LEU A 1 232 ? 5.086 -22.688 -3.291 1 94.19 232 LEU A O 1
ATOM 1714 N N . VAL A 1 233 ? 4.172 -24.359 -2.133 1 92.38 233 VAL A N 1
ATOM 1715 C CA . VAL A 1 233 ? 5.348 -25.203 -2.334 1 92.38 233 VAL A CA 1
ATOM 1716 C C . VAL A 1 233 ? 5.098 -26.172 -3.482 1 92.38 233 VAL A C 1
ATOM 1718 O O . VAL A 1 233 ? 4.266 -27.078 -3.369 1 92.38 233 VAL A O 1
ATOM 1721 N N . GLY A 1 234 ? 5.664 -25.875 -4.508 1 88 234 GLY A N 1
ATOM 1722 C CA . GLY A 1 234 ? 5.457 -26.734 -5.66 1 88 234 GLY A CA 1
ATOM 1723 C C . GLY A 1 234 ? 6.422 -26.453 -6.797 1 88 234 GLY A C 1
ATOM 1724 O O . GLY A 1 234 ? 7.207 -25.5 -6.734 1 88 234 GLY A O 1
ATOM 1725 N N . GLY A 1 235 ? 6.375 -27.406 -7.75 1 77.19 235 GLY A N 1
ATOM 1726 C CA . GLY A 1 235 ? 7.238 -27.281 -8.906 1 77.19 235 GLY A CA 1
ATOM 1727 C C . GLY A 1 235 ? 6.605 -26.484 -10.031 1 77.19 235 GLY A C 1
ATOM 1728 O O . GLY A 1 235 ? 5.645 -25.75 -9.812 1 77.19 235 GLY A O 1
ATOM 1729 N N . GLY A 1 236 ? 7.195 -26.469 -11.188 1 86.25 236 GLY A N 1
ATOM 1730 C CA . GLY A 1 236 ? 6.738 -25.812 -12.398 1 86.25 236 GLY A CA 1
ATOM 1731 C C . GLY A 1 236 ? 5.477 -26.422 -12.977 1 86.25 236 GLY A C 1
ATOM 1732 O O . GLY A 1 236 ? 4.887 -27.328 -12.375 1 86.25 236 GLY A O 1
ATOM 1733 N N . THR A 1 237 ? 5.016 -25.938 -13.992 1 94.12 237 THR A N 1
ATOM 1734 C CA . THR A 1 237 ? 3.775 -26.375 -14.625 1 94.12 237 THR A CA 1
ATOM 1735 C C . THR A 1 237 ? 4.047 -27.484 -15.633 1 94.12 237 THR A C 1
ATOM 1737 O O . THR A 1 237 ? 5.145 -27.578 -16.188 1 94.12 237 THR A O 1
ATOM 1740 N N . GLU A 1 238 ? 3.145 -28.438 -15.766 1 95.06 238 GLU A N 1
ATOM 1741 C CA . GLU A 1 238 ? 3.102 -29.469 -16.797 1 95.06 238 GLU A CA 1
ATOM 1742 C C . GLU A 1 238 ? 1.911 -29.266 -17.734 1 95.06 238 GLU A C 1
ATOM 1744 O O . GLU A 1 238 ? 0.98 -28.531 -17.406 1 95.06 238 GLU A O 1
ATOM 1749 N N . LYS A 1 239 ? 2.02 -29.969 -18.859 1 95.5 239 LYS A N 1
ATOM 1750 C CA . LYS A 1 239 ? 0.965 -29.797 -19.859 1 95.5 239 LYS A CA 1
ATOM 1751 C C . LYS A 1 239 ? 0.199 -31.094 -20.078 1 95.5 239 LYS A C 1
ATOM 1753 O O . LYS A 1 239 ? 0.793 -32.188 -20.094 1 95.5 239 LYS A O 1
ATOM 1758 N N . THR A 1 240 ? -1.029 -30.891 -20.297 1 95.5 240 THR A N 1
ATOM 1759 C CA . THR A 1 240 ? -1.854 -32.031 -20.688 1 95.5 240 THR A CA 1
ATOM 1760 C C . THR A 1 240 ? -1.846 -32.219 -22.203 1 95.5 240 THR A C 1
ATOM 1762 O O . THR A 1 240 ? -1.299 -31.375 -22.938 1 95.5 240 THR A O 1
ATOM 1765 N N . GLU A 1 241 ? -2.514 -33.312 -22.578 1 92.06 241 GLU A N 1
ATOM 1766 C CA . GLU A 1 241 ? -2.615 -33.594 -24 1 92.06 241 GLU A CA 1
ATOM 1767 C C . GLU A 1 241 ? -3.404 -32.5 -24.734 1 92.06 241 GLU A C 1
ATOM 1769 O O . GLU A 1 241 ? -3.111 -32.188 -25.875 1 92.06 241 GLU A O 1
ATOM 1774 N N . SER A 1 242 ? -4.32 -31.938 -24.062 1 92 242 SER A N 1
ATOM 1775 C CA . SER A 1 242 ? -5.199 -30.938 -24.672 1 92 242 SER A CA 1
ATOM 1776 C C . SER A 1 242 ? -4.578 -29.547 -24.641 1 92 242 SER A C 1
ATOM 1778 O O . SER A 1 242 ? -5.113 -28.609 -25.219 1 92 242 SER A O 1
ATOM 1780 N N . GLY A 1 243 ? -3.514 -29.375 -23.891 1 93.94 243 GLY A N 1
ATOM 1781 C CA . GLY A 1 243 ? -2.828 -28.094 -23.875 1 93.94 243 GLY A CA 1
ATOM 1782 C C . GLY A 1 243 ? -3.041 -27.312 -22.594 1 93.94 243 GLY A C 1
ATOM 1783 O O . GLY A 1 243 ? -2.434 -26.266 -22.391 1 93.94 243 GLY A O 1
ATOM 1784 N N . ALA A 1 244 ? -3.895 -27.859 -21.766 1 97.5 244 ALA A N 1
ATOM 1785 C CA . ALA A 1 244 ? -4.012 -27.25 -20.438 1 97.5 244 ALA A CA 1
ATOM 1786 C C . ALA A 1 244 ? -2.721 -27.438 -19.641 1 97.5 244 ALA A C 1
ATOM 1788 O O . ALA A 1 244 ? -1.974 -28.391 -19.875 1 97.5 244 ALA A O 1
ATOM 1789 N N . PHE A 1 245 ? -2.451 -26.484 -18.828 1 98.25 245 PHE A N 1
ATOM 1790 C CA . PHE A 1 245 ? -1.291 -26.688 -17.953 1 98.25 245 PHE A CA 1
ATOM 1791 C C . PHE A 1 245 ? -1.717 -26.828 -16.5 1 98.25 245 PHE A C 1
ATOM 1793 O O . PHE A 1 245 ? -2.793 -26.359 -16.125 1 98.25 245 PHE A O 1
ATOM 1800 N N . TYR A 1 246 ? -0.926 -27.531 -15.719 1 98.06 246 TYR A N 1
ATOM 1801 C CA . TYR A 1 246 ? -1.288 -27.812 -14.336 1 98.06 246 TYR A CA 1
ATOM 1802 C C . TYR A 1 246 ? -0.049 -27.906 -13.453 1 98.06 246 TYR A C 1
ATOM 1804 O O . TYR A 1 246 ? 1.076 -27.953 -13.953 1 98.06 246 TYR A O 1
ATOM 1812 N N . ALA A 1 247 ? -0.27 -27.797 -12.172 1 97.5 247 ALA A N 1
ATOM 1813 C CA . ALA A 1 247 ? 0.765 -27.984 -11.164 1 97.5 247 ALA A CA 1
ATOM 1814 C C . ALA A 1 247 ? 0.166 -28.516 -9.859 1 97.5 247 ALA A C 1
ATOM 1816 O O . ALA A 1 247 ? -1.043 -28.406 -9.641 1 97.5 247 ALA A O 1
ATOM 1817 N N . THR A 1 248 ? 0.999 -29.156 -9.125 1 95.94 248 THR A N 1
ATOM 1818 C CA . THR A 1 248 ? 0.681 -29.547 -7.758 1 95.94 248 THR A CA 1
ATOM 1819 C C . THR A 1 248 ? 1.551 -28.797 -6.758 1 95.94 248 THR A C 1
ATOM 1821 O O . THR A 1 248 ? 2.604 -28.266 -7.121 1 95.94 248 THR A O 1
ATOM 1824 N N . GLY A 1 249 ? 0.996 -28.719 -5.629 1 95.94 249 GLY A N 1
ATOM 1825 C CA . GLY A 1 249 ? 1.746 -28.094 -4.543 1 95.94 249 GLY A CA 1
ATOM 1826 C C . GLY A 1 249 ? 1.264 -28.531 -3.17 1 95.94 249 GLY A C 1
ATOM 1827 O O . GLY A 1 249 ? 0.461 -29.453 -3.045 1 95.94 249 GLY A O 1
ATOM 1828 N N . CYS A 1 250 ? 1.862 -27.906 -2.184 1 94.75 250 CYS A N 1
ATOM 1829 C CA . CYS A 1 250 ? 1.458 -28.172 -0.808 1 94.75 250 CYS A CA 1
ATOM 1830 C C . CYS A 1 250 ? 1.693 -26.938 0.073 1 94.75 250 CYS A C 1
ATOM 1832 O O . CYS A 1 250 ? 2.344 -25.984 -0.348 1 94.75 250 CYS A O 1
ATOM 1834 N N . VAL A 1 251 ? 1.045 -26.984 1.269 1 91.81 251 VAL A N 1
ATOM 1835 C CA . VAL A 1 251 ? 1.303 -25.953 2.277 1 91.81 251 VAL A CA 1
ATOM 1836 C C . VAL A 1 251 ? 2.721 -26.109 2.82 1 91.81 251 VAL A C 1
ATOM 1838 O O . VAL A 1 251 ? 3.174 -27.234 3.082 1 91.81 251 VAL A O 1
ATOM 1841 N N . PRO A 1 252 ? 3.451 -24.953 2.965 1 87.5 252 PRO A N 1
ATOM 1842 C CA . PRO A 1 252 ? 4.797 -25.047 3.531 1 87.5 252 PRO A CA 1
ATOM 1843 C C . PRO A 1 252 ? 4.844 -25.859 4.82 1 87.5 252 PRO A C 1
ATOM 1845 O O . PRO A 1 252 ? 4.066 -25.609 5.742 1 87.5 252 PRO A O 1
ATOM 1848 N N . HIS A 1 253 ? 5.742 -26.812 4.887 1 85.88 253 HIS A N 1
ATOM 1849 C CA . HIS A 1 253 ? 6.02 -27.688 6.023 1 85.88 253 HIS A CA 1
ATOM 1850 C C . HIS A 1 253 ? 4.871 -28.656 6.273 1 85.88 253 HIS A C 1
ATOM 1852 O O . HIS A 1 253 ? 4.766 -29.234 7.355 1 85.88 253 HIS A O 1
ATOM 1858 N N . ASP A 1 254 ? 4.074 -28.781 5.359 1 88.62 254 ASP A N 1
ATOM 1859 C CA . ASP A 1 254 ? 2.955 -29.703 5.527 1 88.62 254 ASP A CA 1
ATOM 1860 C C . ASP A 1 254 ? 2.658 -30.453 4.23 1 88.62 254 ASP A C 1
ATOM 1862 O O . ASP A 1 254 ? 1.496 -30.594 3.842 1 88.62 254 ASP A O 1
ATOM 1866 N N . CYS A 1 255 ? 3.652 -30.781 3.484 1 88.25 255 CYS A N 1
ATOM 1867 C CA . CYS A 1 255 ? 3.465 -31.578 2.285 1 88.25 255 CYS A CA 1
ATOM 1868 C C . CYS A 1 255 ? 3.004 -33 2.645 1 88.25 255 CYS A C 1
ATOM 1870 O O . CYS A 1 255 ? 3.539 -33.594 3.568 1 88.25 255 CYS A O 1
ATOM 1872 N N . GLY A 1 256 ? 2.068 -33.5 1.88 1 85.25 256 GLY A N 1
ATOM 1873 C CA . GLY A 1 256 ? 1.479 -34.781 2.195 1 85.25 256 GLY A CA 1
ATOM 1874 C C . GLY A 1 256 ? 0.205 -34.688 3.01 1 85.25 256 GLY A C 1
ATOM 1875 O O . GLY A 1 256 ? -0.65 -35.562 2.953 1 85.25 256 GLY A O 1
ATOM 1876 N N . GLY A 1 257 ? 0.132 -33.562 3.744 1 85.19 257 GLY A N 1
ATOM 1877 C CA . GLY A 1 257 ? -1.052 -33.344 4.555 1 85.19 257 GLY A CA 1
ATOM 1878 C C . GLY A 1 257 ? -2.02 -32.344 3.932 1 85.19 257 GLY A C 1
ATOM 1879 O O . GLY A 1 257 ? -3.232 -32.562 3.943 1 85.19 257 GLY A O 1
ATOM 1880 N N . ASN A 1 258 ? -1.489 -31.312 3.428 1 92.06 258 ASN A N 1
ATOM 1881 C CA . ASN A 1 258 ? -2.271 -30.25 2.797 1 92.06 258 ASN A CA 1
ATOM 1882 C C . ASN A 1 258 ? -1.767 -29.953 1.391 1 92.06 258 ASN A C 1
ATOM 1884 O O . ASN A 1 258 ? -0.916 -29.078 1.209 1 92.06 258 ASN A O 1
ATOM 1888 N N . ASP A 1 259 ? -2.367 -30.656 0.433 1 93.56 259 ASP A N 1
ATOM 1889 C CA . ASP A 1 259 ? -1.901 -30.594 -0.949 1 93.56 259 ASP A CA 1
ATOM 1890 C C . ASP A 1 259 ? -2.922 -29.891 -1.842 1 93.56 259 ASP A C 1
ATOM 1892 O O . ASP A 1 259 ? -4.113 -29.859 -1.526 1 93.56 259 ASP A O 1
ATOM 1896 N N . GLY A 1 260 ? -2.393 -29.312 -2.912 1 96.56 260 GLY A N 1
ATOM 1897 C CA . GLY A 1 260 ? -3.254 -28.641 -3.873 1 96.56 260 GLY A CA 1
ATOM 1898 C C . GLY A 1 260 ? -2.924 -28.984 -5.312 1 96.56 260 GLY A C 1
ATOM 1899 O O . GLY A 1 260 ? -1.805 -29.406 -5.613 1 96.56 260 GLY A O 1
ATOM 1900 N N . PHE A 1 261 ? -3.873 -28.953 -6.125 1 96.75 261 PHE A N 1
ATOM 1901 C CA . PHE A 1 261 ? -3.791 -29.141 -7.57 1 96.75 261 PHE A CA 1
ATOM 1902 C C . PHE A 1 261 ? -4.531 -28.031 -8.305 1 96.75 261 PHE A C 1
ATOM 1904 O O . PHE A 1 261 ? -5.629 -27.641 -7.898 1 96.75 261 PHE A O 1
ATOM 1911 N N . MET A 1 262 ? -3.91 -27.469 -9.273 1 98.31 262 MET A N 1
ATOM 1912 C CA . MET A 1 262 ? -4.539 -26.469 -10.125 1 98.31 262 MET A CA 1
ATOM 1913 C C . MET A 1 262 ? -4.23 -26.719 -11.594 1 98.31 262 MET A C 1
ATOM 1915 O O . MET A 1 262 ? -3.094 -27.047 -11.945 1 98.31 262 MET A O 1
ATOM 1919 N N . ALA A 1 263 ? -5.266 -26.641 -12.422 1 98.56 263 ALA A N 1
ATOM 1920 C CA . ALA A 1 263 ? -5.109 -26.672 -13.875 1 98.56 263 ALA A CA 1
ATOM 1921 C C . ALA A 1 263 ? -5.801 -25.484 -14.531 1 98.56 263 ALA A C 1
ATOM 1923 O O . ALA A 1 263 ? -6.844 -25.031 -14.062 1 98.56 263 ALA A O 1
ATOM 1924 N N . VAL A 1 264 ? -5.164 -25.016 -15.586 1 98.69 264 VAL A N 1
ATOM 1925 C CA . VAL A 1 264 ? -5.676 -23.875 -16.344 1 98.69 264 VAL A CA 1
ATOM 1926 C C . VAL A 1 264 ? -5.785 -24.25 -17.828 1 98.69 264 VAL A C 1
ATOM 1928 O O . VAL A 1 264 ? -4.82 -24.75 -18.422 1 98.69 264 VAL A O 1
ATOM 1931 N N . ASP A 1 265 ? -6.953 -24.094 -18.344 1 98.38 265 ASP A N 1
ATOM 1932 C CA . ASP A 1 265 ? -7.211 -24.328 -19.75 1 98.38 265 ASP A CA 1
ATOM 1933 C C . ASP A 1 265 ? -7.559 -23.031 -20.484 1 98.38 265 ASP A C 1
ATOM 1935 O O . ASP A 1 265 ? -8.727 -22.641 -20.547 1 98.38 265 ASP A O 1
ATOM 1939 N N . PRO A 1 266 ? -6.535 -22.438 -21.062 1 97.81 266 PRO A N 1
ATOM 1940 C CA . PRO A 1 266 ? -6.812 -21.156 -21.703 1 97.81 266 PRO A CA 1
ATOM 1941 C C . PRO A 1 266 ? -7.75 -21.281 -22.906 1 97.81 266 PRO A C 1
ATOM 1943 O O . PRO A 1 266 ? -8.555 -20.391 -23.156 1 97.81 266 PRO A O 1
ATOM 1946 N N . ALA A 1 267 ? -7.695 -22.312 -23.656 1 96.81 267 ALA A N 1
ATOM 1947 C CA . ALA A 1 267 ? -8.531 -22.5 -24.844 1 96.81 267 ALA A CA 1
ATOM 1948 C C . ALA A 1 267 ? -10.008 -22.562 -24.469 1 96.81 267 ALA A C 1
ATOM 1950 O O . ALA A 1 267 ? -10.852 -21.984 -25.172 1 96.81 267 ALA A O 1
ATOM 1951 N N . LYS A 1 268 ? -10.289 -23.188 -23.453 1 97.5 268 LYS A N 1
ATOM 1952 C CA . LYS A 1 268 ? -11.68 -23.312 -23.016 1 97.5 268 LYS A CA 1
ATOM 1953 C C . LYS A 1 268 ? -12.031 -22.25 -21.984 1 97.5 268 LYS A C 1
ATOM 1955 O O . LYS A 1 268 ? -13.18 -22.172 -21.547 1 97.5 268 LYS A O 1
ATOM 1960 N N . GLN A 1 269 ? -11.086 -21.547 -21.484 1 98.38 269 GLN A N 1
ATOM 1961 C CA . GLN A 1 269 ? -11.234 -20.469 -20.516 1 98.38 269 GLN A CA 1
ATOM 1962 C C . GLN A 1 269 ? -11.828 -20.984 -19.219 1 98.38 269 GLN A C 1
ATOM 1964 O O . GLN A 1 269 ? -12.812 -20.422 -18.703 1 98.38 269 GLN A O 1
ATOM 1969 N N . LYS A 1 270 ? -11.109 -22.047 -18.688 1 98.5 270 LYS A N 1
ATOM 1970 C CA . LYS A 1 270 ? -11.555 -22.703 -17.469 1 98.5 270 LYS A CA 1
ATOM 1971 C C . LYS A 1 270 ? -10.383 -23.016 -16.547 1 98.5 270 LYS A C 1
ATOM 1973 O O . LYS A 1 270 ? -9.242 -23.141 -17 1 98.5 270 LYS A O 1
ATOM 1978 N N . VAL A 1 271 ? -10.711 -23.109 -15.297 1 98.81 271 VAL A N 1
ATOM 1979 C CA . VAL A 1 271 ? -9.75 -23.531 -14.289 1 98.81 271 VAL A CA 1
ATOM 1980 C C . VAL A 1 271 ? -10.32 -24.688 -13.477 1 98.81 271 VAL A C 1
ATOM 1982 O O . VAL A 1 271 ? -11.539 -24.844 -13.398 1 98.81 271 VAL A O 1
ATOM 1985 N N . TYR A 1 272 ? -9.445 -25.453 -12.961 1 98.44 272 TYR A N 1
ATOM 1986 C CA . TYR A 1 272 ? -9.781 -26.625 -12.156 1 98.44 272 TYR A CA 1
ATOM 1987 C C . TYR A 1 272 ? -8.914 -26.688 -10.906 1 98.44 272 TYR A C 1
ATOM 1989 O O . TYR A 1 272 ? -7.707 -26.453 -10.961 1 98.44 272 TYR A O 1
ATOM 1997 N N . PHE A 1 273 ? -9.562 -27.031 -9.812 1 98.12 273 PHE A N 1
ATOM 1998 C CA . PHE A 1 273 ? -8.852 -27.062 -8.539 1 98.12 273 PHE A CA 1
ATOM 1999 C C . PHE A 1 273 ? -9.172 -28.344 -7.773 1 98.12 273 PHE A C 1
ATOM 2001 O O . PHE A 1 273 ? -10.297 -28.859 -7.836 1 98.12 273 PHE A O 1
ATOM 2008 N N . ALA A 1 274 ? -8.195 -28.797 -7.109 1 96.88 274 ALA A N 1
ATOM 2009 C CA . ALA A 1 274 ? -8.406 -29.812 -6.086 1 96.88 274 ALA A CA 1
ATOM 2010 C C . ALA A 1 274 ? -7.508 -29.578 -4.875 1 96.88 274 ALA A C 1
ATOM 2012 O O . ALA A 1 274 ? -6.383 -29.094 -5.016 1 96.88 274 ALA A O 1
ATOM 2013 N N . ARG A 1 275 ? -8.078 -29.875 -3.725 1 95.38 275 ARG A N 1
ATOM 2014 C CA . ARG A 1 275 ? -7.328 -29.672 -2.492 1 95.38 275 ARG A CA 1
ATOM 2015 C C . ARG A 1 275 ? -7.688 -30.719 -1.447 1 95.38 275 ARG A C 1
ATOM 2017 O O . ARG A 1 275 ? -8.859 -31.094 -1.306 1 95.38 275 ARG A O 1
ATOM 2024 N N . ARG A 1 276 ? -6.656 -31.203 -0.897 1 90.56 276 ARG A N 1
ATOM 2025 C CA . ARG A 1 276 ? -6.824 -32.031 0.297 1 90.56 276 ARG A CA 1
ATOM 2026 C C . ARG A 1 276 ? -6.477 -31.234 1.557 1 90.56 276 ARG A C 1
ATOM 2028 O O . ARG A 1 276 ? -5.336 -30.797 1.724 1 90.56 276 ARG A O 1
ATOM 2035 N N . GLY A 1 277 ? -7.535 -31 2.363 1 78.69 277 GLY A N 1
ATOM 2036 C CA . GLY A 1 277 ? -7.32 -30.188 3.549 1 78.69 277 GLY A CA 1
ATOM 2037 C C . GLY A 1 277 ? -7.059 -31.016 4.797 1 78.69 277 GLY A C 1
ATOM 2038 O O . GLY A 1 277 ? -6.727 -32.188 4.715 1 78.69 277 GLY A O 1
ATOM 2039 N N . ASP A 1 278 ? -7.254 -30.328 5.883 1 74.75 278 ASP A N 1
ATOM 2040 C CA . ASP A 1 278 ? -6.891 -30.875 7.188 1 74.75 278 ASP A CA 1
ATOM 2041 C C . ASP A 1 278 ? -7.742 -32.094 7.535 1 74.75 278 ASP A C 1
ATOM 2043 O O . ASP A 1 278 ? -7.293 -32.969 8.266 1 74.75 278 ASP A O 1
ATOM 2047 N N . ASN A 1 279 ? -8.867 -32.094 6.918 1 75.19 279 ASN A N 1
ATOM 2048 C CA . ASN A 1 279 ? -9.742 -33.188 7.277 1 75.19 279 ASN A CA 1
ATOM 2049 C C . ASN A 1 279 ? -9.445 -34.438 6.441 1 75.19 279 ASN A C 1
ATOM 2051 O O . ASN A 1 279 ? -10.078 -35.5 6.629 1 75.19 279 ASN A O 1
ATOM 2055 N N . GLY A 1 280 ? -8.586 -34.344 5.531 1 75.5 280 GLY A N 1
ATOM 2056 C CA . GLY A 1 280 ? -8.156 -35.469 4.723 1 75.5 280 GLY A CA 1
ATOM 2057 C C . GLY A 1 280 ? -9.023 -35.688 3.5 1 75.5 280 GLY A C 1
ATOM 2058 O O . GLY A 1 280 ? -8.68 -36.469 2.623 1 75.5 280 GLY A O 1
ATOM 2059 N N . GLU A 1 281 ? -10.102 -35 3.494 1 81.5 281 GLU A N 1
ATOM 2060 C CA . GLU A 1 281 ? -10.992 -35.188 2.359 1 81.5 281 GLU A CA 1
ATOM 2061 C C . GLU A 1 281 ? -10.625 -34.281 1.19 1 81.5 281 GLU A C 1
ATOM 2063 O O . GLU A 1 281 ? -10.445 -33.094 1.368 1 81.5 281 GLU A O 1
ATOM 2068 N N . ALA A 1 282 ? -10.555 -34.906 0.122 1 86.12 282 ALA A N 1
ATOM 2069 C CA . ALA A 1 282 ? -10.219 -34.156 -1.084 1 86.12 282 ALA A CA 1
ATOM 2070 C C . ALA A 1 282 ? -11.43 -33.406 -1.631 1 86.12 282 ALA A C 1
ATOM 2072 O O . ALA A 1 282 ? -12.531 -33.969 -1.683 1 86.12 282 ALA A O 1
ATOM 2073 N N . GLN A 1 283 ? -11.273 -32.156 -1.818 1 93.81 283 GLN A N 1
ATOM 2074 C CA . GLN A 1 283 ? -12.273 -31.312 -2.479 1 93.81 283 GLN A CA 1
ATOM 2075 C C . GLN A 1 283 ? -11.812 -30.891 -3.871 1 93.81 283 GLN A C 1
ATOM 2077 O O . GLN A 1 283 ? -10.617 -30.703 -4.105 1 93.81 283 GLN A O 1
ATOM 2082 N N . ALA A 1 284 ? -12.789 -30.844 -4.785 1 96.38 284 ALA A N 1
ATOM 2083 C CA . ALA A 1 284 ? -12.461 -30.438 -6.152 1 96.38 284 ALA A CA 1
ATOM 2084 C C . ALA A 1 284 ? -13.445 -29.391 -6.668 1 96.38 284 ALA A C 1
ATOM 2086 O O . ALA A 1 284 ? -14.625 -29.406 -6.312 1 96.38 284 ALA A O 1
ATOM 2087 N N . TRP A 1 285 ? -12.953 -28.453 -7.422 1 97.75 285 TRP A N 1
ATOM 2088 C CA . TRP A 1 285 ? -13.758 -27.422 -8.07 1 97.75 285 TRP A CA 1
ATOM 2089 C C . TRP A 1 285 ? -13.43 -27.328 -9.555 1 97.75 285 TRP A C 1
ATOM 2091 O O . TRP A 1 285 ? -12.273 -27.109 -9.93 1 97.75 285 TRP A O 1
ATOM 2101 N N . PRO A 1 286 ? -14.43 -27.312 -10.508 1 97.69 286 PRO A N 1
ATOM 2102 C CA . PRO A 1 286 ? -15.742 -27.891 -10.219 1 97.69 286 PRO A CA 1
ATOM 2103 C C . PRO A 1 286 ? -15.656 -29.344 -9.766 1 97.69 286 PRO A C 1
ATOM 2105 O O . PRO A 1 286 ? -14.555 -29.875 -9.578 1 97.69 286 PRO A O 1
ATOM 2108 N N . PRO A 1 287 ? -16.844 -29.984 -9.547 1 96.5 287 PRO A N 1
ATOM 2109 C CA . PRO A 1 287 ? -16.781 -31.391 -9.156 1 96.5 287 PRO A CA 1
ATOM 2110 C C . PRO A 1 287 ? -15.992 -32.25 -10.141 1 96.5 287 PRO A C 1
ATOM 2112 O O . PRO A 1 287 ? -16.062 -32.031 -11.352 1 96.5 287 PRO A O 1
ATOM 2115 N N . LEU A 1 288 ? -15.336 -33.188 -9.609 1 95.38 288 LEU A N 1
ATOM 2116 C CA . LEU A 1 288 ? -14.398 -34 -10.375 1 95.38 288 LEU A CA 1
ATOM 2117 C C . LEU A 1 288 ? -15.078 -34.625 -11.578 1 95.38 288 LEU A C 1
ATOM 2119 O O . LEU A 1 288 ? -14.461 -34.812 -12.633 1 95.38 288 LEU A O 1
ATOM 2123 N N . LYS A 1 289 ? -16.25 -35 -11.453 1 95.5 289 LYS A N 1
ATOM 2124 C CA . LYS A 1 289 ? -17 -35.688 -12.508 1 95.5 289 LYS A CA 1
ATOM 2125 C C . LYS A 1 289 ? -17.109 -34.812 -13.75 1 95.5 289 LYS A C 1
ATOM 2127 O O . LYS A 1 289 ? -17.328 -35.281 -14.859 1 95.5 289 LYS A O 1
ATOM 2132 N N . ASP A 1 290 ? -16.984 -33.5 -13.578 1 96.88 290 ASP A N 1
ATOM 2133 C CA . ASP A 1 290 ? -17.188 -32.531 -14.664 1 96.88 290 ASP A CA 1
ATOM 2134 C C . ASP A 1 290 ? -15.859 -32.156 -15.328 1 96.88 290 ASP A C 1
ATOM 2136 O O . ASP A 1 290 ? -15.828 -31.375 -16.281 1 96.88 290 ASP A O 1
ATOM 2140 N N . TRP A 1 291 ? -14.75 -32.75 -14.914 1 97.81 291 TRP A N 1
ATOM 2141 C CA . TRP A 1 291 ? -13.438 -32.438 -15.453 1 97.81 291 TRP A CA 1
ATOM 2142 C C . TRP A 1 291 ? -13.211 -33.125 -16.797 1 97.81 291 TRP A C 1
ATOM 2144 O O . TRP A 1 291 ? -13.68 -34.25 -17 1 97.81 291 TRP A O 1
ATOM 2154 N N . PRO A 1 292 ? -12.492 -32.438 -17.672 1 97.75 292 PRO A N 1
ATOM 2155 C CA . PRO A 1 292 ? -12.008 -33.188 -18.844 1 97.75 292 PRO A CA 1
ATOM 2156 C C . PRO A 1 292 ? -11.117 -34.375 -18.469 1 97.75 292 PRO A C 1
ATOM 2158 O O . PRO A 1 292 ? -10.391 -34.312 -17.469 1 97.75 292 PRO A O 1
ATOM 2161 N N . ASP A 1 293 ? -11.094 -35.375 -19.344 1 97.25 293 ASP A N 1
ATOM 2162 C CA . ASP A 1 293 ? -10.43 -36.656 -19.047 1 97.25 293 ASP A CA 1
ATOM 2163 C C . ASP A 1 293 ? -8.93 -36.438 -18.812 1 97.25 293 ASP A C 1
ATOM 2165 O O . ASP A 1 293 ? -8.352 -37.031 -17.906 1 97.25 293 ASP A O 1
ATOM 2169 N N . ASP A 1 294 ? -8.344 -35.688 -19.609 1 97.06 294 ASP A N 1
ATOM 2170 C CA . ASP A 1 294 ? -6.895 -35.531 -19.531 1 97.06 294 ASP A CA 1
ATOM 2171 C C . ASP A 1 294 ? -6.496 -34.781 -18.266 1 97.06 294 ASP A C 1
ATOM 2173 O O . ASP A 1 294 ? -5.418 -35 -17.719 1 97.06 294 ASP A O 1
ATOM 2177 N N . ILE A 1 295 ? -7.316 -33.875 -17.766 1 97.31 295 ILE A N 1
ATOM 2178 C CA . ILE A 1 295 ? -7.027 -33.156 -16.531 1 97.31 295 ILE A CA 1
ATOM 2179 C C . ILE A 1 295 ? -7.266 -34.062 -15.336 1 97.31 295 ILE A C 1
ATOM 2181 O O . ILE A 1 295 ? -6.492 -34.062 -14.367 1 97.31 295 ILE A O 1
ATOM 2185 N N . LYS A 1 296 ? -8.336 -34.781 -15.406 1 96.44 296 LYS A N 1
ATOM 2186 C CA . LYS A 1 296 ? -8.602 -35.75 -14.359 1 96.44 296 LYS A CA 1
ATOM 2187 C C . LYS A 1 296 ? -7.438 -36.75 -14.219 1 96.44 296 LYS A C 1
ATOM 2189 O O . LYS A 1 296 ? -7.02 -37.062 -13.102 1 96.44 296 LYS A O 1
ATOM 2194 N N . LYS A 1 297 ? -6.988 -37.188 -15.328 1 96.06 297 LYS A N 1
ATOM 2195 C CA . LYS A 1 297 ? -5.852 -38.094 -15.328 1 96.06 297 LYS A CA 1
ATOM 2196 C C . LYS A 1 297 ? -4.621 -37.469 -14.695 1 96.06 297 LYS A C 1
ATOM 2198 O O . LYS A 1 297 ? -3.906 -38.094 -13.914 1 96.06 297 LYS A O 1
ATOM 2203 N N . ALA A 1 298 ? -4.387 -36.25 -15.055 1 95.94 298 ALA A N 1
ATOM 2204 C CA . ALA A 1 298 ? -3.262 -35.5 -14.477 1 95.94 298 ALA A CA 1
ATOM 2205 C C . ALA A 1 298 ? -3.375 -35.438 -12.961 1 95.94 298 ALA A C 1
ATOM 2207 O O . ALA A 1 298 ? -2.387 -35.625 -12.25 1 95.94 298 ALA A O 1
ATOM 2208 N N . TYR A 1 299 ? -4.52 -35.156 -12.469 1 95.69 299 TYR A N 1
ATOM 2209 C CA . TYR A 1 299 ? -4.777 -35.094 -11.039 1 95.69 299 TYR A CA 1
ATOM 2210 C C . TYR A 1 299 ? -4.535 -36.438 -10.375 1 95.69 299 TYR A C 1
ATOM 2212 O O . TYR A 1 299 ? -3.861 -36.531 -9.344 1 95.69 299 TYR A O 1
ATOM 2220 N N . GLU A 1 300 ? -5.086 -37.469 -10.945 1 93.38 300 GLU A N 1
ATOM 2221 C CA . GLU A 1 300 ? -4.941 -38.812 -10.406 1 93.38 300 GLU A CA 1
ATOM 2222 C C . GLU A 1 300 ? -3.479 -39.25 -10.391 1 93.38 300 GLU A C 1
ATOM 2224 O O . GLU A 1 300 ? -3.018 -39.844 -9.414 1 93.38 300 GLU A O 1
ATOM 2229 N N . ASP A 1 301 ? -2.785 -38.938 -11.414 1 91.62 301 ASP A N 1
ATOM 2230 C CA . ASP A 1 301 ? -1.366 -39.25 -11.5 1 91.62 301 ASP A CA 1
ATOM 2231 C C . ASP A 1 301 ? -0.57 -38.531 -10.422 1 91.62 301 ASP A C 1
ATOM 2233 O O . ASP A 1 301 ? 0.416 -39.062 -9.906 1 91.62 301 ASP A O 1
ATOM 2237 N N . ALA A 1 302 ? -1.06 -37.375 -10.094 1 85.69 302 ALA A N 1
ATOM 2238 C CA . ALA A 1 302 ? -0.359 -36.531 -9.117 1 85.69 302 ALA A CA 1
ATOM 2239 C C . ALA A 1 302 ? -0.588 -37.031 -7.699 1 85.69 302 ALA A C 1
ATOM 2241 O O . ALA A 1 302 ? 0.219 -36.781 -6.801 1 85.69 302 ALA A O 1
ATOM 2242 N N . GLN A 1 303 ? -1.772 -37.625 -7.418 1 81 303 GLN A N 1
ATOM 2243 C CA . GLN A 1 303 ? -2.08 -38.156 -6.102 1 81 303 GLN A CA 1
ATOM 2244 C C . GLN A 1 303 ? -1.243 -39.406 -5.812 1 81 303 GLN A C 1
ATOM 2246 O O . GLN A 1 303 ? -0.987 -39.719 -4.652 1 81 303 GLN A O 1
ATOM 2251 N N . GLY A 1 304 ? -1.014 -40.188 -6.867 1 64.5 304 GLY A N 1
ATOM 2252 C CA . GLY A 1 304 ? -0.275 -41.438 -6.707 1 64.5 304 GLY A CA 1
ATOM 2253 C C . GLY A 1 304 ? 1.21 -41.219 -6.48 1 64.5 304 GLY A C 1
ATOM 2254 O O . GLY A 1 304 ? 1.926 -42.156 -6.105 1 64.5 304 GLY A O 1
ATOM 2255 N N . ASN A 1 305 ? 1.78 -40.062 -6.68 1 48.41 305 ASN A N 1
ATOM 2256 C CA . ASN A 1 305 ? 3.195 -39.812 -6.449 1 48.41 305 ASN A CA 1
ATOM 2257 C C . ASN A 1 305 ? 3.428 -39.125 -5.098 1 48.41 305 ASN A C 1
ATOM 2259 O O . ASN A 1 305 ? 2.625 -38.312 -4.668 1 48.41 305 ASN A O 1
ATOM 2263 N N . MET B 1 1 ? 0.131 24.594 85.25 1 25.81 1 MET B N 1
ATOM 2264 C CA . MET B 1 1 ? 0.918 25.531 84.5 1 25.81 1 MET B CA 1
ATOM 2265 C C . MET B 1 1 ? 0.502 25.5 83 1 25.81 1 MET B C 1
ATOM 2267 O O . MET B 1 1 ? 0.262 24.422 82.438 1 25.81 1 MET B O 1
ATOM 2271 N N . THR B 1 2 ? -0.029 26.656 82.438 1 24.8 2 THR B N 1
ATOM 2272 C CA . THR B 1 2 ? -1.136 27.062 81.562 1 24.8 2 THR B CA 1
ATOM 2273 C C . THR B 1 2 ? -0.787 26.844 80.062 1 24.8 2 THR B C 1
ATOM 2275 O O . THR B 1 2 ? 0.012 27.594 79.5 1 24.8 2 THR B O 1
ATOM 2278 N N . ARG B 1 3 ? -0.249 25.656 79.812 1 27.11 3 ARG B N 1
ATOM 2279 C CA . ARG B 1 3 ? 0.379 25.266 78.562 1 27.11 3 ARG B CA 1
ATOM 2280 C C . ARG B 1 3 ? -0.511 25.625 77.375 1 27.11 3 ARG B C 1
ATOM 2282 O O . ARG B 1 3 ? -1.63 25.109 77.25 1 27.11 3 ARG B O 1
ATOM 2289 N N . LEU B 1 4 ? -0.347 26.859 76.938 1 23.61 4 LEU B N 1
ATOM 2290 C CA . LEU B 1 4 ? -1.106 27.688 76 1 23.61 4 LEU B CA 1
ATOM 2291 C C . LEU B 1 4 ? -1.238 27 74.688 1 23.61 4 LEU B C 1
ATOM 2293 O O . LEU B 1 4 ? -0.234 26.625 74.062 1 23.61 4 LEU B O 1
ATOM 2297 N N . LEU B 1 5 ? -2.303 26.219 74.438 1 26.56 5 LEU B N 1
ATOM 2298 C CA . LEU B 1 5 ? -2.887 25.406 73.375 1 26.56 5 LEU B CA 1
ATOM 2299 C C . LEU B 1 5 ? -2.98 26.188 72.062 1 26.56 5 LEU B C 1
ATOM 2301 O O . LEU B 1 5 ? -3.783 27.125 71.938 1 26.56 5 LEU B O 1
ATOM 2305 N N . LEU B 1 6 ? -1.747 26.688 71.625 1 26.3 6 LEU B N 1
ATOM 2306 C CA . LEU B 1 6 ? -1.693 27.719 70.562 1 26.3 6 LEU B CA 1
ATOM 2307 C C . LEU B 1 6 ? -2.436 27.281 69.312 1 26.3 6 LEU B C 1
ATOM 2309 O O . LEU B 1 6 ? -2.176 26.203 68.812 1 26.3 6 LEU B O 1
ATOM 2313 N N . ALA B 1 7 ? -3.629 27.781 69.125 1 25.22 7 ALA B N 1
ATOM 2314 C CA . ALA B 1 7 ? -4.797 27.688 68.25 1 25.22 7 ALA B CA 1
ATOM 2315 C C . ALA B 1 7 ? -4.406 27.906 66.75 1 25.22 7 ALA B C 1
ATOM 2317 O O . ALA B 1 7 ? -3.725 28.875 66.438 1 25.22 7 ALA B O 1
ATOM 2318 N N . ALA B 1 8 ? -4.352 26.844 65.875 1 26.25 8 ALA B N 1
ATOM 2319 C CA . ALA B 1 8 ? -3.949 26.438 64.5 1 26.25 8 ALA B CA 1
ATOM 2320 C C . ALA B 1 8 ? -4.723 27.203 63.469 1 26.25 8 ALA B C 1
ATOM 2322 O O . ALA B 1 8 ? -5.41 26.594 62.625 1 26.25 8 ALA B O 1
ATOM 2323 N N . GLY B 1 9 ? -5.059 28.484 63.594 1 21.11 9 GLY B N 1
ATOM 2324 C CA . GLY B 1 9 ? -6.195 28.984 62.844 1 21.11 9 GLY B CA 1
ATOM 2325 C C . GLY B 1 9 ? -5.938 29.062 61.344 1 21.11 9 GLY B C 1
ATOM 2326 O O . GLY B 1 9 ? -5.152 29.891 60.875 1 21.11 9 GLY B O 1
ATOM 2327 N N . ALA B 1 10 ? -5.539 28.078 60.594 1 27.22 10 ALA B N 1
ATOM 2328 C CA . ALA B 1 10 ? -4.984 28.234 59.25 1 27.22 10 ALA B CA 1
ATOM 2329 C C . ALA B 1 10 ? -6.027 28.797 58.312 1 27.22 10 ALA B C 1
ATOM 2331 O O . ALA B 1 10 ? -7.133 28.25 58.188 1 27.22 10 ALA B O 1
ATOM 2332 N N . SER B 1 11 ? -6.008 30.047 57.969 1 22.47 11 SER B N 1
ATOM 2333 C CA . SER B 1 11 ? -6.926 30.938 57.281 1 22.47 11 SER B CA 1
ATOM 2334 C C . SER B 1 11 ? -7.117 30.5 55.844 1 22.47 11 SER B C 1
ATOM 2336 O O . SER B 1 11 ? -6.145 30.312 55.094 1 22.47 11 SER B O 1
ATOM 2338 N N . VAL B 1 12 ? -8.188 29.844 55.344 1 23.61 12 VAL B N 1
ATOM 2339 C CA . VAL B 1 12 ? -8.648 29.156 54.156 1 23.61 12 VAL B CA 1
ATOM 2340 C C . VAL B 1 12 ? -8.797 30.141 53 1 23.61 12 VAL B C 1
ATOM 2342 O O . VAL B 1 12 ? -8.469 29.844 51.844 1 23.61 12 VAL B O 1
ATOM 2345 N N . ALA B 1 13 ? -9.141 31.469 53.156 1 23.23 13 ALA B N 1
ATOM 2346 C CA . ALA B 1 13 ? -10.289 31.812 52.312 1 23.23 13 ALA B CA 1
ATOM 2347 C C . ALA B 1 13 ? -9.891 31.859 50.844 1 23.23 13 ALA B C 1
ATOM 2349 O O . ALA B 1 13 ? -8.703 31.938 50.5 1 23.23 13 ALA B O 1
ATOM 2350 N N . ILE B 1 14 ? -10.828 32.594 49.875 1 23.5 14 ILE B N 1
ATOM 2351 C CA . ILE B 1 14 ? -11.719 32.562 48.719 1 23.5 14 ILE B CA 1
ATOM 2352 C C . ILE B 1 14 ? -11.07 33.312 47.562 1 23.5 14 ILE B C 1
ATOM 2354 O O . ILE B 1 14 ? -10.734 34.5 47.656 1 23.5 14 ILE B O 1
ATOM 2358 N N . LEU B 1 15 ? -10.398 32.688 46.594 1 23.58 15 LEU B N 1
ATOM 2359 C CA . LEU B 1 15 ? -9.641 33.156 45.438 1 23.58 15 LEU B CA 1
ATOM 2360 C C . LEU B 1 15 ? -10.523 33.969 44.5 1 23.58 15 LEU B C 1
ATOM 2362 O O . LEU B 1 15 ? -11.422 33.438 43.875 1 23.58 15 LEU B O 1
ATOM 2366 N N . LEU B 1 16 ? -11 35.156 44.875 1 22 16 LEU B N 1
ATOM 2367 C CA . LEU B 1 16 ? -12 35.938 44.156 1 22 16 LEU B CA 1
ATOM 2368 C C . LEU B 1 16 ? -11.57 36.125 42.688 1 22 16 LEU B C 1
ATOM 2370 O O . LEU B 1 16 ? -10.391 36 42.375 1 22 16 LEU B O 1
ATOM 2374 N N . ALA B 1 17 ? -12.477 36.875 41.781 1 24.3 17 ALA B N 1
ATOM 2375 C CA . ALA B 1 17 ? -13.211 37.125 40.562 1 24.3 17 ALA B CA 1
ATOM 2376 C C . ALA B 1 17 ? -12.469 38.125 39.656 1 24.3 17 ALA B C 1
ATOM 2378 O O . ALA B 1 17 ? -13.047 38.656 38.719 1 24.3 17 ALA B O 1
ATOM 2379 N N . ILE B 1 18 ? -11.203 38.25 39.594 1 24.22 18 ILE B N 1
ATOM 2380 C CA . ILE B 1 18 ? -10.68 39.5 39.062 1 24.22 18 ILE B CA 1
ATOM 2381 C C . ILE B 1 18 ? -11.18 39.719 37.625 1 24.22 18 ILE B C 1
ATOM 2383 O O . ILE B 1 18 ? -11.008 38.875 36.781 1 24.22 18 ILE B O 1
ATOM 2387 N N . GLY B 1 19 ? -12.297 40.531 37.406 1 23.7 19 GLY B N 1
ATOM 2388 C CA . GLY B 1 19 ? -13.117 41.031 36.312 1 23.7 19 GLY B CA 1
ATOM 2389 C C . GLY B 1 19 ? -12.32 41.75 35.219 1 23.7 19 GLY B C 1
ATOM 2390 O O . GLY B 1 19 ? -12.883 42.438 34.375 1 23.7 19 GLY B O 1
ATOM 2391 N N . ALA B 1 20 ? -11.07 41.5 35.062 1 24.06 20 ALA B N 1
ATOM 2392 C CA . ALA B 1 20 ? -10.234 42.562 34.5 1 24.06 20 ALA B CA 1
ATOM 2393 C C . ALA B 1 20 ? -10.719 42.938 33.094 1 24.06 20 ALA B C 1
ATOM 2395 O O . ALA B 1 20 ? -11.133 42.094 32.312 1 24.06 20 ALA B O 1
ATOM 2396 N N . ASN B 1 21 ? -11.195 44.219 32.969 1 24.02 21 ASN B N 1
ATOM 2397 C CA . ASN B 1 21 ? -11.734 45.094 31.938 1 24.02 21 ASN B CA 1
ATOM 2398 C C . ASN B 1 21 ? -10.875 45.062 30.672 1 24.02 21 ASN B C 1
ATOM 2400 O O . ASN B 1 21 ? -9.664 45.281 30.734 1 24.02 21 ASN B O 1
ATOM 2404 N N . ALA B 1 22 ? -11.148 44.188 29.828 1 23.53 22 ALA B N 1
ATOM 2405 C CA . ALA B 1 22 ? -10.469 43.938 28.547 1 23.53 22 ALA B CA 1
ATOM 2406 C C . ALA B 1 22 ? -10.352 45.219 27.734 1 23.53 22 ALA B C 1
ATOM 2408 O O . ALA B 1 22 ? -11.328 45.688 27.125 1 23.53 22 ALA B O 1
ATOM 2409 N N . GLN B 1 23 ? -9.789 46.281 28.438 1 23.67 23 GLN B N 1
ATOM 2410 C CA . GLN B 1 23 ? -9.844 47.562 27.719 1 23.67 23 GLN B CA 1
ATOM 2411 C C . GLN B 1 23 ? -9.344 47.406 26.281 1 23.67 23 GLN B C 1
ATOM 2413 O O . GLN B 1 23 ? -8.383 46.656 26.031 1 23.67 23 GLN B O 1
ATOM 2418 N N . THR B 1 24 ? -10.188 47.688 25.328 1 24.56 24 THR B N 1
ATOM 2419 C CA . THR B 1 24 ? -10.117 47.656 23.875 1 24.56 24 THR B CA 1
ATOM 2420 C C . THR B 1 24 ? -9.008 48.562 23.359 1 24.56 24 THR B C 1
ATOM 2422 O O . THR B 1 24 ? -9.141 49.781 23.406 1 24.56 24 THR B O 1
ATOM 2425 N N . ILE B 1 25 ? -7.801 48.5 23.969 1 23.55 25 ILE B N 1
ATOM 2426 C CA . ILE B 1 25 ? -6.891 49.562 23.594 1 23.55 25 ILE B CA 1
ATOM 2427 C C . ILE B 1 25 ? -6.797 49.656 22.062 1 23.55 25 ILE B C 1
ATOM 2429 O O . ILE B 1 25 ? -6.426 48.688 21.406 1 23.55 25 ILE B O 1
ATOM 2433 N N . ALA B 1 26 ? -7.609 50.531 21.438 1 23.95 26 ALA B N 1
ATOM 2434 C CA . ALA B 1 26 ? -7.703 50.875 20.031 1 23.95 26 ALA B CA 1
ATOM 2435 C C . ALA B 1 26 ? -6.336 51.281 19.469 1 23.95 26 ALA B C 1
ATOM 2437 O O . ALA B 1 26 ? -5.641 52.125 20.031 1 23.95 26 ALA B O 1
ATOM 2438 N N . PRO B 1 27 ? -5.613 50.281 18.891 1 24.91 27 PRO B N 1
ATOM 2439 C CA . PRO B 1 27 ? -4.242 50.594 18.484 1 24.91 27 PRO B CA 1
ATOM 2440 C C . PRO B 1 27 ? -4.137 51.906 17.719 1 24.91 27 PRO B C 1
ATOM 2442 O O . PRO B 1 27 ? -4.945 52.156 16.812 1 24.91 27 PRO B O 1
ATOM 2445 N N . ALA B 1 28 ? -3.812 53 18.359 1 22.45 28 ALA B N 1
ATOM 2446 C CA . ALA B 1 28 ? -3.662 54.344 17.844 1 22.45 28 ALA B CA 1
ATOM 2447 C C . ALA B 1 28 ? -2.854 54.344 16.547 1 22.45 28 ALA B C 1
ATOM 2449 O O . ALA B 1 28 ? -1.905 53.562 16.406 1 22.45 28 ALA B O 1
ATOM 2450 N N . THR B 1 29 ? -3.42 54.812 15.43 1 24.73 29 THR B N 1
ATOM 2451 C CA . THR B 1 29 ? -3.055 54.969 14.023 1 24.73 29 THR B CA 1
ATOM 2452 C C . THR B 1 29 ? -1.845 55.906 13.898 1 24.73 29 THR B C 1
ATOM 2454 O O . THR B 1 29 ? -1.455 56.281 12.789 1 24.73 29 THR B O 1
ATOM 2457 N N . SER B 1 30 ? -0.822 55.844 14.844 1 21.75 30 SER B N 1
ATOM 2458 C CA . SER B 1 30 ? 0.067 57 14.805 1 21.75 30 SER B CA 1
ATOM 2459 C C . SER B 1 30 ? 0.6 57.25 13.398 1 21.75 30 SER B C 1
ATOM 2461 O O . SER B 1 30 ? 1.03 56.312 12.727 1 21.75 30 SER B O 1
ATOM 2463 N N . ASP B 1 31 ? 0.25 58.375 12.789 1 22.97 31 ASP B N 1
ATOM 2464 C CA . ASP B 1 31 ? 0.477 59 11.492 1 22.97 31 ASP B CA 1
ATOM 2465 C C . ASP B 1 31 ? 1.963 59.281 11.266 1 22.97 31 ASP B C 1
ATOM 2467 O O . ASP B 1 31 ? 2.328 60.094 10.406 1 22.97 31 ASP B O 1
ATOM 2471 N N . GLN B 1 32 ? 2.9 58.656 12.047 1 23.92 32 GLN B N 1
ATOM 2472 C CA . GLN B 1 32 ? 4.156 59.375 11.984 1 23.92 32 GLN B CA 1
ATOM 2473 C C . GLN B 1 32 ? 4.625 59.531 10.539 1 23.92 32 GLN B C 1
ATOM 2475 O O . GLN B 1 32 ? 4.602 58.594 9.766 1 23.92 32 GLN B O 1
ATOM 2480 N N . PRO B 1 33 ? 4.797 60.781 10.125 1 25.62 33 PRO B N 1
ATOM 2481 C CA . PRO B 1 33 ? 5.09 61.219 8.758 1 25.62 33 PRO B CA 1
ATOM 2482 C C . PRO B 1 33 ? 6.328 60.531 8.18 1 25.62 33 PRO B C 1
ATOM 2484 O O . PRO B 1 33 ? 7.254 60.188 8.914 1 25.62 33 PRO B O 1
ATOM 2487 N N . ALA B 1 34 ? 6.156 59.812 7.055 1 24.7 34 ALA B N 1
ATOM 2488 C CA . ALA B 1 34 ? 7.156 59.125 6.262 1 24.7 34 ALA B CA 1
ATOM 2489 C C . ALA B 1 34 ? 8.305 60.031 5.863 1 24.7 34 ALA B C 1
ATOM 2491 O O . ALA B 1 34 ? 8.109 60.969 5.078 1 24.7 34 ALA B O 1
ATOM 2492 N N . ALA B 1 35 ? 9.055 60.469 6.898 1 22.66 35 ALA B N 1
ATOM 2493 C CA . ALA B 1 35 ? 10.133 61.344 6.453 1 22.66 35 ALA B CA 1
ATOM 2494 C C . ALA B 1 35 ? 10.844 60.75 5.23 1 22.66 35 ALA B C 1
ATOM 2496 O O . ALA B 1 35 ? 10.906 59.531 5.07 1 22.66 35 ALA B O 1
ATOM 2497 N N . ASP B 1 36 ? 10.992 61.531 4.16 1 22.64 36 ASP B N 1
ATOM 2498 C CA . ASP B 1 36 ? 11.5 61.438 2.793 1 22.64 36 ASP B CA 1
ATOM 2499 C C . ASP B 1 36 ? 12.961 61 2.771 1 22.64 36 ASP B C 1
ATOM 2501 O O . ASP B 1 36 ? 13.859 61.812 2.951 1 22.64 36 ASP B O 1
ATOM 2505 N N . GLN B 1 37 ? 13.43 60.281 3.799 1 21.45 37 GLN B N 1
ATOM 2506 C CA . GLN B 1 37 ? 14.883 60.25 3.732 1 21.45 37 GLN B CA 1
ATOM 2507 C C . GLN B 1 37 ? 15.359 59.75 2.365 1 21.45 37 GLN B C 1
ATOM 2509 O O . GLN B 1 37 ? 14.836 58.781 1.833 1 21.45 37 GLN B O 1
ATOM 2514 N N . GLY B 1 38 ? 15.961 60.625 1.608 1 22.56 38 GLY B N 1
ATOM 2515 C CA . GLY B 1 38 ? 16.578 60.594 0.294 1 22.56 38 GLY B CA 1
ATOM 2516 C C . GLY B 1 38 ? 17.469 59.375 0.065 1 22.56 38 GLY B C 1
ATOM 2517 O O . GLY B 1 38 ? 18.438 59.188 0.796 1 22.56 38 GLY B O 1
ATOM 2518 N N . ALA B 1 39 ? 16.844 58.312 -0.217 1 22.83 39 ALA B N 1
ATOM 2519 C CA . ALA B 1 39 ? 17.547 57.062 -0.527 1 22.83 39 ALA B CA 1
ATOM 2520 C C . ALA B 1 39 ? 18.609 57.281 -1.591 1 22.83 39 ALA B C 1
ATOM 2522 O O . ALA B 1 39 ? 18.312 57.719 -2.707 1 22.83 39 ALA B O 1
ATOM 2523 N N . ALA B 1 40 ? 19.734 57.781 -1.126 1 23.3 40 ALA B N 1
ATOM 2524 C CA . ALA B 1 40 ? 20.875 57.812 -2.037 1 23.3 40 ALA B CA 1
ATOM 2525 C C . ALA B 1 40 ? 20.953 56.562 -2.875 1 23.3 40 ALA B C 1
ATOM 2527 O O . ALA B 1 40 ? 20.688 55.438 -2.377 1 23.3 40 ALA B O 1
ATOM 2528 N N . ASP B 1 41 ? 20.797 56.625 -4.223 1 22.48 41 ASP B N 1
ATOM 2529 C CA . ASP B 1 41 ? 20.859 55.812 -5.441 1 22.48 41 ASP B CA 1
ATOM 2530 C C . ASP B 1 41 ? 22.125 54.969 -5.469 1 22.48 41 ASP B C 1
ATOM 2532 O O . ASP B 1 41 ? 23.188 55.438 -5.898 1 22.48 41 ASP B O 1
ATOM 2536 N N . GLN B 1 42 ? 22.609 54.469 -4.324 1 22.88 42 GLN B N 1
ATOM 2537 C CA . GLN B 1 42 ? 23.875 53.812 -4.617 1 22.88 42 GLN B CA 1
ATOM 2538 C C . GLN B 1 42 ? 23.719 52.812 -5.746 1 22.88 42 GLN B C 1
ATOM 2540 O O . GLN B 1 42 ? 22.797 51.969 -5.734 1 22.88 42 GLN B O 1
ATOM 2545 N N . GLY B 1 43 ? 24.172 53.125 -6.965 1 23.2 43 GLY B N 1
ATOM 2546 C CA . GLY B 1 43 ? 24.344 52.438 -8.234 1 23.2 43 GLY B CA 1
ATOM 2547 C C . GLY B 1 43 ? 24.844 51 -8.078 1 23.2 43 GLY B C 1
ATOM 2548 O O . GLY B 1 43 ? 26.016 50.781 -7.773 1 23.2 43 GLY B O 1
ATOM 2549 N N . ALA B 1 44 ? 24.203 50.25 -7.238 1 22.34 44 ALA B N 1
ATOM 2550 C CA . ALA B 1 44 ? 24.703 48.875 -7.203 1 22.34 44 ALA B CA 1
ATOM 2551 C C . ALA B 1 44 ? 24.828 48.281 -8.609 1 22.34 44 ALA B C 1
ATOM 2553 O O . ALA B 1 44 ? 23.859 48.344 -9.391 1 22.34 44 ALA B O 1
ATOM 2554 N N . ASP B 1 45 ? 25.953 48.312 -9.18 1 24.05 45 ASP B N 1
ATOM 2555 C CA . ASP B 1 45 ? 26.344 47.562 -10.375 1 24.05 45 ASP B CA 1
ATOM 2556 C C . ASP B 1 45 ? 25.781 46.156 -10.352 1 24.05 45 ASP B C 1
ATOM 2558 O O . ASP B 1 45 ? 26.141 45.344 -9.484 1 24.05 45 ASP B O 1
ATOM 2562 N N . SER B 1 46 ? 24.438 46.031 -10.477 1 26.33 46 SER B N 1
ATOM 2563 C CA . SER B 1 46 ? 23.734 44.781 -10.742 1 26.33 46 SER B CA 1
ATOM 2564 C C . SER B 1 46 ? 24.438 43.969 -11.82 1 26.33 46 SER B C 1
ATOM 2566 O O . SER B 1 46 ? 24.312 44.281 -13.008 1 26.33 46 SER B O 1
ATOM 2568 N N . ASP B 1 47 ? 25.625 43.594 -11.562 1 30.22 47 ASP B N 1
ATOM 2569 C CA . ASP B 1 47 ? 26.078 42.562 -12.531 1 30.22 47 ASP B CA 1
ATOM 2570 C C . ASP B 1 47 ? 25 41.531 -12.75 1 30.22 47 ASP B C 1
ATOM 2572 O O . ASP B 1 47 ? 24.516 40.906 -11.797 1 30.22 47 ASP B O 1
ATOM 2576 N N . GLN B 1 48 ? 24.047 41.75 -13.617 1 27.84 48 GLN B N 1
ATOM 2577 C CA . GLN B 1 48 ? 23.203 40.75 -14.289 1 27.84 48 GLN B CA 1
ATOM 2578 C C . GLN B 1 48 ? 23.953 39.438 -14.5 1 27.84 48 GLN B C 1
ATOM 2580 O O . GLN B 1 48 ? 24.75 39.312 -15.438 1 27.84 48 GLN B O 1
ATOM 2585 N N . ALA B 1 49 ? 24.484 38.812 -13.477 1 31.41 49 ALA B N 1
ATOM 2586 C CA . ALA B 1 49 ? 24.906 37.469 -13.812 1 31.41 49 ALA B CA 1
ATOM 2587 C C . ALA B 1 49 ? 23.875 36.75 -14.68 1 31.41 49 ALA B C 1
ATOM 2589 O O . ALA B 1 49 ? 22.688 36.719 -14.328 1 31.41 49 ALA B O 1
ATOM 2590 N N . GLY B 1 50 ? 23.844 36.656 -15.984 1 31.78 50 GLY B N 1
ATOM 2591 C CA . GLY B 1 50 ? 23.172 35.781 -16.922 1 31.78 50 GLY B CA 1
ATOM 2592 C C . GLY B 1 50 ? 22.734 34.469 -16.297 1 31.78 50 GLY B C 1
ATOM 2593 O O . GLY B 1 50 ? 23.375 33.969 -15.367 1 31.78 50 GLY B O 1
ATOM 2594 N N . SER B 1 51 ? 21.391 34.312 -16.125 1 33.28 51 SER B N 1
ATOM 2595 C CA . SER B 1 51 ? 20.766 33.031 -15.805 1 33.28 51 SER B CA 1
ATOM 2596 C C . SER B 1 51 ? 21.609 31.859 -16.297 1 33.28 51 SER B C 1
ATOM 2598 O O . SER B 1 51 ? 21.656 31.578 -17.5 1 33.28 51 SER B O 1
ATOM 2600 N N . ASP B 1 52 ? 22.781 31.703 -15.938 1 37.06 52 ASP B N 1
ATOM 2601 C CA . ASP B 1 52 ? 23.422 30.406 -16.188 1 37.06 52 ASP B CA 1
ATOM 2602 C C . ASP B 1 52 ? 22.406 29.266 -16.156 1 37.06 52 ASP B C 1
ATOM 2604 O O . ASP B 1 52 ? 21.641 29.141 -15.195 1 37.06 52 ASP B O 1
ATOM 2608 N N . GLU B 1 53 ? 21.766 28.844 -17.25 1 44.56 53 GLU B N 1
ATOM 2609 C CA . GLU B 1 53 ? 21.078 27.562 -17.438 1 44.56 53 GLU B CA 1
ATOM 2610 C C . GLU B 1 53 ? 21.531 26.547 -16.391 1 44.56 53 GLU B C 1
ATOM 2612 O O . GLU B 1 53 ? 22.672 26.078 -16.422 1 44.56 53 GLU B O 1
ATOM 2617 N N . GLU B 1 54 ? 21.281 26.766 -15.281 1 50.81 54 GLU B N 1
ATOM 2618 C CA . GLU B 1 54 ? 21.594 25.797 -14.234 1 50.81 54 GLU B CA 1
ATOM 2619 C C . GLU B 1 54 ? 21.469 24.375 -14.75 1 50.81 54 GLU B C 1
ATOM 2621 O O . GLU B 1 54 ? 20.391 23.781 -14.711 1 50.81 54 GLU B O 1
ATOM 2626 N N . LYS B 1 55 ? 22.156 24.156 -15.82 1 59.84 55 LYS B N 1
ATOM 2627 C CA . LYS B 1 55 ? 22.297 22.812 -16.359 1 59.84 55 LYS B CA 1
ATOM 2628 C C . LYS B 1 55 ? 22.703 21.812 -15.281 1 59.84 55 LYS B C 1
ATOM 2630 O O . LYS B 1 55 ? 23.719 22 -14.609 1 59.84 55 LYS B O 1
ATOM 2635 N N . GLN B 1 56 ? 21.703 21.078 -14.805 1 77.25 56 GLN B N 1
ATOM 2636 C CA . GLN B 1 56 ? 22.062 19.969 -13.938 1 77.25 56 GLN B CA 1
ATOM 2637 C C . GLN B 1 56 ? 23.25 19.188 -14.5 1 77.25 56 GLN B C 1
ATOM 2639 O O . GLN B 1 56 ? 23.281 18.875 -15.688 1 77.25 56 GLN B O 1
ATOM 2644 N N . ALA B 1 57 ? 24.328 19.141 -13.734 1 87.94 57 ALA B N 1
ATOM 2645 C CA . ALA B 1 57 ? 25.5 18.359 -14.117 1 87.94 57 ALA B CA 1
ATOM 2646 C C . ALA B 1 57 ? 25.125 16.938 -14.477 1 87.94 57 ALA B C 1
ATOM 2648 O O . ALA B 1 57 ? 24.172 16.375 -13.938 1 87.94 57 ALA B O 1
ATOM 2649 N N . PRO B 1 58 ? 25.844 16.422 -15.445 1 95.12 58 PRO B N 1
ATOM 2650 C CA . PRO B 1 58 ? 25.578 15.023 -15.773 1 95.12 58 PRO B CA 1
ATOM 2651 C C . PRO B 1 58 ? 25.672 14.102 -14.562 1 95.12 58 PRO B C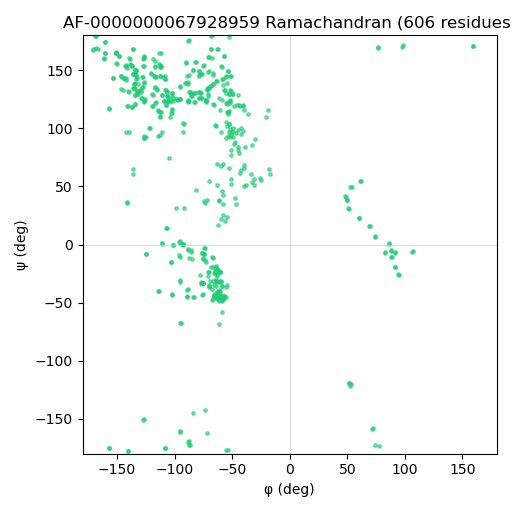 1
ATOM 2653 O O . PRO B 1 58 ? 26.484 14.336 -13.664 1 95.12 58 PRO B O 1
ATOM 2656 N N . ILE B 1 59 ? 24.922 13.07 -14.586 1 97.75 59 ILE B N 1
ATOM 2657 C CA . ILE B 1 59 ? 24.859 12.094 -13.5 1 97.75 59 ILE B CA 1
ATOM 2658 C C . ILE B 1 59 ? 25.438 10.766 -13.984 1 97.75 59 ILE B C 1
ATOM 2660 O O . ILE B 1 59 ? 24.844 10.094 -14.836 1 97.75 59 ILE B O 1
ATOM 2664 N N . PRO B 1 60 ? 26.594 10.414 -13.477 1 98.38 60 PRO B N 1
ATOM 2665 C CA . PRO B 1 60 ? 27.094 9.094 -13.859 1 98.38 60 PRO B CA 1
ATOM 2666 C C . PRO B 1 60 ? 26.125 7.965 -13.531 1 98.38 60 PRO B C 1
ATOM 2668 O O . PRO B 1 60 ? 25.547 7.938 -12.438 1 98.38 60 PRO B O 1
ATOM 2671 N N . PHE B 1 61 ? 25.906 7.07 -14.516 1 98.62 61 PHE B N 1
ATOM 2672 C CA . PHE B 1 61 ? 24.953 5.977 -14.328 1 98.62 61 PHE B CA 1
ATOM 2673 C C . PHE B 1 61 ? 25.266 4.82 -15.273 1 98.62 61 PHE B C 1
ATOM 2675 O O . PHE B 1 61 ? 25.297 5 -16.484 1 98.62 61 PHE B O 1
ATOM 2682 N N . GLU B 1 62 ? 25.594 3.725 -14.734 1 98.38 62 GLU B N 1
ATOM 2683 C CA . GLU B 1 62 ? 25.75 2.445 -15.422 1 98.38 62 GLU B CA 1
ATOM 2684 C C . GLU B 1 62 ? 26.719 2.564 -16.594 1 98.38 62 GLU B C 1
ATOM 2686 O O . GLU B 1 62 ? 26.422 2.141 -17.703 1 98.38 62 GLU B O 1
ATOM 2691 N N . GLY B 1 63 ? 27.797 3.121 -16.312 1 97.75 63 GLY B N 1
ATOM 2692 C CA . GLY B 1 63 ? 28.875 3.211 -17.281 1 97.75 63 GLY B CA 1
ATOM 2693 C C . GLY B 1 63 ? 28.703 4.379 -18.234 1 97.75 63 GLY B C 1
ATOM 2694 O O . GLY B 1 63 ? 29.578 4.637 -19.078 1 97.75 63 GLY B O 1
ATOM 2695 N N . GLY B 1 64 ? 27.609 5.02 -18.141 1 98.38 64 GLY B N 1
ATOM 2696 C CA . GLY B 1 64 ? 27.328 6.23 -18.891 1 98.38 64 GLY B CA 1
ATOM 2697 C C . GLY B 1 64 ? 26.875 7.387 -18.016 1 98.38 64 GLY B C 1
ATOM 2698 O O . GLY B 1 64 ? 27.344 7.531 -16.875 1 98.38 64 GLY B O 1
ATOM 2699 N N . GLN B 1 65 ? 26.062 8.219 -18.703 1 98.31 65 GLN B N 1
ATOM 2700 C CA . GLN B 1 65 ? 25.609 9.367 -17.906 1 98.31 65 GLN B CA 1
ATOM 2701 C C . GLN B 1 65 ? 24.172 9.734 -18.25 1 98.31 65 GLN B C 1
ATOM 2703 O O . GLN B 1 65 ? 23.766 9.68 -19.422 1 98.31 65 GLN B O 1
ATOM 2708 N N . LEU B 1 66 ? 23.469 10.125 -17.25 1 98.62 66 LEU B N 1
ATOM 2709 C CA . LEU B 1 66 ? 22.188 10.789 -17.406 1 98.62 66 LEU B CA 1
ATOM 2710 C C . LEU B 1 66 ? 22.344 12.297 -17.5 1 98.62 66 LEU B C 1
ATOM 2712 O O . LEU B 1 66 ? 23.156 12.883 -16.766 1 98.62 66 LEU B O 1
ATOM 2716 N N . THR B 1 67 ? 21.578 12.898 -18.406 1 98.19 67 THR B N 1
ATOM 2717 C CA . THR B 1 67 ? 21.594 14.352 -18.516 1 98.19 67 THR B CA 1
ATOM 2718 C C . THR B 1 67 ? 20.172 14.906 -18.609 1 98.19 67 THR B C 1
ATOM 2720 O O . THR B 1 67 ? 19.281 14.234 -19.141 1 98.19 67 THR B O 1
ATOM 2723 N N . ILE B 1 68 ? 19.984 16.031 -18.094 1 98 68 ILE B N 1
ATOM 2724 C CA . ILE B 1 68 ? 18.75 16.797 -18.234 1 98 68 ILE B CA 1
ATOM 2725 C C . ILE B 1 68 ? 19.062 18.125 -18.906 1 98 68 ILE B C 1
ATOM 2727 O O . ILE B 1 68 ? 19.828 18.938 -18.375 1 98 68 ILE B O 1
ATOM 2731 N N . THR B 1 69 ? 18.453 18.312 -20.047 1 96.44 69 THR B N 1
ATOM 2732 C CA . THR B 1 69 ? 18.688 19.531 -20.812 1 96.44 69 THR B CA 1
ATOM 2733 C C . THR B 1 69 ? 17.375 20.219 -21.172 1 96.44 69 THR B C 1
ATOM 2735 O O . THR B 1 69 ? 16.297 19.609 -21.047 1 96.44 69 THR B O 1
ATOM 2738 N N . GLN B 1 70 ? 17.516 21.422 -21.453 1 95.75 70 GLN B N 1
ATOM 2739 C CA . GLN B 1 70 ? 16.391 22.219 -21.969 1 95.75 70 GLN B CA 1
ATOM 2740 C C . GLN B 1 70 ? 16.75 22.891 -23.297 1 95.75 70 GLN B C 1
ATOM 2742 O O . GLN B 1 70 ? 17.141 24.062 -23.312 1 95.75 70 GLN B O 1
ATOM 2747 N N . PRO B 1 71 ? 16.469 22.281 -24.438 1 92.25 71 PRO B N 1
ATOM 2748 C CA . PRO B 1 71 ? 16.969 22.734 -25.75 1 92.25 71 PRO B CA 1
ATOM 2749 C C . PRO B 1 71 ? 16.391 24.094 -26.141 1 92.25 71 PRO B C 1
ATOM 2751 O O . PRO B 1 71 ? 17.078 24.906 -26.766 1 92.25 71 PRO B O 1
ATOM 2754 N N . GLU B 1 72 ? 15.148 24.281 -25.953 1 93 72 GLU B N 1
ATOM 2755 C CA . GLU B 1 72 ? 14.516 25.562 -26.25 1 93 72 GLU B CA 1
ATOM 2756 C C . GLU B 1 72 ? 14.141 26.297 -24.969 1 93 72 GLU B C 1
ATOM 2758 O O . GLU B 1 72 ? 13.656 25.688 -24 1 93 72 GLU B O 1
ATOM 2763 N N . GLN B 1 73 ? 14.336 27.625 -25.109 1 88.31 73 GLN B N 1
ATOM 2764 C CA . GLN B 1 73 ? 13.93 28.438 -23.969 1 88.31 73 GLN B CA 1
ATOM 2765 C C . GLN B 1 73 ? 12.445 28.266 -23.656 1 88.31 73 GLN B C 1
ATOM 2767 O O . GLN B 1 73 ? 11.609 28.328 -24.562 1 88.31 73 GLN B O 1
ATOM 2772 N N . ASP B 1 74 ? 12.141 27.922 -22.516 1 88.88 74 ASP B N 1
ATOM 2773 C CA . ASP B 1 74 ? 10.781 27.75 -22.016 1 88.88 74 ASP B CA 1
ATOM 2774 C C . ASP B 1 74 ? 10.148 26.484 -22.562 1 88.88 74 ASP B C 1
ATOM 2776 O O . ASP B 1 74 ? 8.93 26.297 -22.484 1 88.88 74 ASP B O 1
ATOM 2780 N N . GLY B 1 75 ? 10.984 25.734 -23.234 1 93.12 75 GLY B N 1
ATOM 2781 C CA . GLY B 1 75 ? 10.5 24.469 -23.75 1 93.12 75 GLY B CA 1
ATOM 2782 C C . GLY B 1 75 ? 10.617 23.328 -22.734 1 93.12 75 GLY B C 1
ATOM 2783 O O . GLY B 1 75 ? 10.875 23.562 -21.547 1 93.12 75 GLY B O 1
ATOM 2784 N N . GLU B 1 76 ? 10.336 22.141 -23.203 1 95.81 76 GLU B N 1
ATOM 2785 C CA . GLU B 1 76 ? 10.406 20.969 -22.344 1 95.81 76 GLU B CA 1
ATOM 2786 C C . GLU B 1 76 ? 11.852 20.625 -22 1 95.81 76 GLU B C 1
ATOM 2788 O O . GLU B 1 76 ? 12.773 20.906 -22.766 1 95.81 76 GLU B O 1
ATOM 2793 N N . LYS B 1 77 ? 11.969 20.109 -20.875 1 97 77 LYS B N 1
ATOM 2794 C CA . LYS B 1 77 ? 13.234 19.484 -20.484 1 97 77 LYS B CA 1
ATOM 2795 C C . LYS B 1 77 ? 13.312 18.047 -20.984 1 97 77 LYS B C 1
ATOM 2797 O O . LYS B 1 77 ? 12.289 17.375 -21.109 1 97 77 LYS B O 1
ATOM 2802 N N . VAL B 1 78 ? 14.555 17.641 -21.234 1 97.69 78 VAL B N 1
ATOM 2803 C CA . VAL B 1 78 ? 14.742 16.312 -21.812 1 97.69 78 VAL B CA 1
ATOM 2804 C C . VAL B 1 78 ? 15.727 15.508 -20.953 1 97.69 78 VAL B C 1
ATOM 2806 O O . VAL B 1 78 ? 16.859 15.945 -20.734 1 97.69 78 VAL B O 1
ATOM 2809 N N . LEU B 1 79 ? 15.25 14.336 -20.484 1 98.44 79 LEU B N 1
ATOM 2810 C CA . LEU B 1 79 ? 16.125 13.344 -19.859 1 98.44 79 LEU B CA 1
ATOM 2811 C C . LEU B 1 79 ? 16.75 12.438 -20.922 1 98.44 79 LEU B C 1
ATOM 2813 O O . LEU B 1 79 ? 16.047 11.875 -21.766 1 98.44 79 LEU B O 1
ATOM 2817 N N . SER B 1 80 ? 18.078 12.312 -20.828 1 98.5 80 SER B N 1
ATOM 2818 C CA . SER B 1 80 ? 18.75 11.461 -21.797 1 98.5 80 SER B CA 1
ATOM 2819 C C . SER B 1 80 ? 19.797 10.586 -21.109 1 98.5 80 SER B C 1
ATOM 2821 O O . SER B 1 80 ? 20.297 10.922 -20.047 1 98.5 80 SER B O 1
ATOM 2823 N N . TYR B 1 81 ? 20.047 9.477 -21.719 1 98.62 81 TYR B N 1
ATOM 2824 C CA . TYR B 1 81 ? 21.188 8.641 -21.406 1 98.62 81 TYR B CA 1
ATOM 2825 C C . TYR B 1 81 ? 22.172 8.586 -22.578 1 98.62 81 TYR B C 1
ATOM 2827 O O . TYR B 1 81 ? 21.844 8.062 -23.641 1 98.62 81 TYR B O 1
ATOM 2835 N N . ASP B 1 82 ? 23.344 9.125 -22.328 1 97.94 82 ASP B N 1
ATOM 2836 C CA . ASP B 1 82 ? 24.359 9.195 -23.375 1 97.94 82 ASP B CA 1
ATOM 2837 C C . ASP B 1 82 ? 23.781 9.758 -24.672 1 97.94 82 ASP B C 1
ATOM 2839 O O . ASP B 1 82 ? 24 9.195 -25.75 1 97.94 82 ASP B O 1
ATOM 2843 N N . GLY B 1 83 ? 22.984 10.75 -24.453 1 96.56 83 GLY B N 1
ATOM 2844 C CA . GLY B 1 83 ? 22.484 11.477 -25.609 1 96.56 83 GLY B CA 1
ATOM 2845 C C . GLY B 1 83 ? 21.156 10.93 -26.125 1 96.56 83 GLY B C 1
ATOM 2846 O O . GLY B 1 83 ? 20.469 11.594 -26.891 1 96.56 83 GLY B O 1
ATOM 2847 N N . LYS B 1 84 ? 20.844 9.695 -25.75 1 97.69 84 LYS B N 1
ATOM 2848 C CA . LYS B 1 84 ? 19.578 9.109 -26.172 1 97.69 84 LYS B CA 1
ATOM 2849 C C . LYS B 1 84 ? 18.438 9.547 -25.25 1 97.69 84 LYS B C 1
ATOM 2851 O O . LYS B 1 84 ? 18.5 9.383 -24.031 1 97.69 84 LYS B O 1
ATOM 2856 N N . ARG B 1 85 ? 17.375 10.008 -25.875 1 98.06 85 ARG B N 1
ATOM 2857 C CA . ARG B 1 85 ? 16.234 10.531 -25.141 1 98.06 85 ARG B CA 1
ATOM 2858 C C . ARG B 1 85 ? 15.484 9.406 -24.422 1 98.06 85 ARG B C 1
ATOM 2860 O O . ARG B 1 85 ? 15.172 8.383 -25.031 1 98.06 85 ARG B O 1
ATOM 2867 N N . LEU B 1 86 ? 15.156 9.703 -23.156 1 98.62 86 LEU B N 1
ATOM 2868 C CA . LEU B 1 86 ? 14.406 8.734 -22.359 1 98.62 86 LEU B CA 1
ATOM 2869 C C . LEU B 1 86 ? 13.016 9.266 -22.031 1 98.62 86 LEU B C 1
ATOM 2871 O O . LEU B 1 86 ? 12.039 8.508 -22.031 1 98.62 86 LEU B O 1
ATOM 2875 N N . ALA B 1 87 ? 12.961 10.531 -21.734 1 98.19 87 ALA B N 1
ATOM 2876 C CA . ALA B 1 87 ? 11.711 11.18 -21.359 1 98.19 87 ALA B CA 1
ATOM 2877 C C . ALA B 1 87 ? 11.812 12.695 -21.5 1 98.19 87 ALA B C 1
ATOM 2879 O O . ALA B 1 87 ? 12.914 13.25 -21.547 1 98.19 87 ALA B O 1
ATOM 2880 N N . SER B 1 88 ? 10.664 13.305 -21.594 1 96.94 88 SER B N 1
ATOM 2881 C CA . SER B 1 88 ? 10.633 14.758 -21.688 1 96.94 88 SER B CA 1
ATOM 2882 C C . SER B 1 88 ? 9.32 15.32 -21.141 1 96.94 88 SER B C 1
ATOM 2884 O O . SER B 1 88 ? 8.273 14.68 -21.25 1 96.94 88 SER B O 1
ATOM 2886 N N . ASN B 1 89 ? 9.469 16.422 -20.516 1 96.38 89 ASN B N 1
ATOM 2887 C CA . ASN B 1 89 ? 8.336 17.188 -20.031 1 96.38 89 ASN B CA 1
ATOM 2888 C C . ASN B 1 89 ? 8.766 18.578 -19.578 1 96.38 89 ASN B C 1
ATOM 2890 O O . ASN B 1 89 ? 9.938 18.938 -19.672 1 96.38 89 ASN B O 1
ATOM 2894 N N . TYR B 1 90 ? 7.875 19.406 -19.125 1 94.75 90 TYR B N 1
ATOM 2895 C CA . TYR B 1 90 ? 8.203 20.766 -18.703 1 94.75 90 TYR B CA 1
ATOM 2896 C C . TYR B 1 90 ? 9.008 20.75 -17.406 1 94.75 90 TYR B C 1
ATOM 2898 O O . TYR B 1 90 ? 9.859 21.609 -17.203 1 94.75 90 TYR B O 1
ATOM 2906 N N . ASP B 1 91 ? 8.711 19.828 -16.578 1 94.56 91 ASP B N 1
ATOM 2907 C CA . ASP B 1 91 ? 9.477 19.625 -15.352 1 94.56 91 ASP B CA 1
ATOM 2908 C C . ASP B 1 91 ? 10.156 18.266 -15.336 1 94.56 91 ASP B C 1
ATOM 2910 O O . ASP B 1 91 ? 9.484 17.234 -15.422 1 94.56 91 ASP B O 1
ATOM 2914 N N . VAL B 1 92 ? 11.43 18.266 -15.219 1 96.75 92 VAL B N 1
ATOM 2915 C CA . VAL B 1 92 ? 12.234 17.062 -15.102 1 96.75 92 VAL B CA 1
ATOM 2916 C C . VAL B 1 92 ? 13.297 17.25 -14.023 1 96.75 92 VAL B C 1
ATOM 2918 O O . VAL B 1 92 ? 14.117 18.156 -14.102 1 96.75 92 VAL B O 1
ATOM 2921 N N . PHE B 1 93 ? 13.242 16.406 -12.945 1 96.44 93 PHE B N 1
ATOM 2922 C CA . PHE B 1 93 ? 14.164 16.531 -11.828 1 96.44 93 PHE B CA 1
ATOM 2923 C C . PHE B 1 93 ? 14.719 15.172 -11.43 1 96.44 93 PHE B C 1
ATOM 2925 O O . PHE B 1 93 ? 13.969 14.227 -11.203 1 96.44 93 PHE B O 1
ATOM 2932 N N . PHE B 1 94 ? 16.078 15.125 -11.352 1 97.94 94 PHE B N 1
ATOM 2933 C CA . PHE B 1 94 ? 16.703 13.906 -10.844 1 97.94 94 PHE B CA 1
ATOM 2934 C C . PHE B 1 94 ? 16.469 13.766 -9.352 1 97.94 94 PHE B C 1
ATOM 2936 O O . PHE B 1 94 ? 16.719 14.695 -8.578 1 97.94 94 PHE B O 1
ATOM 2943 N N . ASP B 1 95 ? 16.016 12.625 -9.016 1 97.19 95 ASP B N 1
ATOM 2944 C CA . ASP B 1 95 ? 15.727 12.367 -7.609 1 97.19 95 ASP B CA 1
ATOM 2945 C C . ASP B 1 95 ? 16.906 11.672 -6.934 1 97.19 95 ASP B C 1
ATOM 2947 O O . ASP B 1 95 ? 17.703 12.32 -6.254 1 97.19 95 ASP B O 1
ATOM 2951 N N . LYS B 1 96 ? 17.219 10.398 -7.305 1 97.88 96 LYS B N 1
ATOM 2952 C CA . LYS B 1 96 ? 18.297 9.641 -6.688 1 97.88 96 LYS B CA 1
ATOM 2953 C C . LYS B 1 96 ? 18.562 8.344 -7.441 1 97.88 96 LYS B C 1
ATOM 2955 O O . LYS B 1 96 ? 17.797 7.961 -8.32 1 97.88 96 LYS B O 1
ATOM 2960 N N . ILE B 1 97 ? 19.656 7.758 -7.105 1 98.56 97 ILE B N 1
ATOM 2961 C CA . ILE B 1 97 ? 19.953 6.383 -7.504 1 98.56 97 ILE B CA 1
ATOM 2962 C C . ILE B 1 97 ? 19.812 5.457 -6.297 1 98.56 97 ILE B C 1
ATOM 2964 O O . ILE B 1 97 ? 20.328 5.758 -5.215 1 98.56 97 ILE B O 1
ATOM 2968 N N . VAL B 1 98 ? 19.109 4.398 -6.52 1 98.38 98 VAL B N 1
ATOM 2969 C CA . VAL B 1 98 ? 18.938 3.414 -5.457 1 98.38 98 VAL B CA 1
ATOM 2970 C C . VAL B 1 98 ? 19.344 2.031 -5.969 1 98.38 98 VAL B C 1
ATOM 2972 O O . VAL B 1 98 ? 19.453 1.817 -7.176 1 98.38 98 VAL B O 1
ATOM 2975 N N . LYS B 1 99 ? 19.578 1.201 -4.973 1 97.88 99 LYS B N 1
ATOM 2976 C CA . LYS B 1 99 ? 19.875 -0.19 -5.309 1 97.88 99 LYS B CA 1
ATOM 2977 C C . LYS B 1 99 ? 18.688 -1.093 -4.988 1 97.88 99 LYS B C 1
ATOM 2979 O O . LYS B 1 99 ? 18.172 -1.081 -3.867 1 97.88 99 LYS B O 1
ATOM 2984 N N . ILE B 1 100 ? 18.219 -1.802 -5.941 1 98.56 100 ILE B N 1
ATOM 2985 C CA . ILE B 1 100 ? 17.203 -2.842 -5.793 1 98.56 100 ILE B CA 1
ATOM 2986 C C . ILE B 1 100 ? 17.812 -4.207 -6.09 1 98.56 100 ILE B C 1
ATOM 2988 O O . ILE B 1 100 ? 18.094 -4.531 -7.246 1 98.56 100 ILE B O 1
ATOM 2992 N N . GLY B 1 101 ? 17.875 -5.02 -5.074 1 96.69 101 GLY B N 1
ATOM 2993 C CA . GLY B 1 101 ? 18.766 -6.148 -5.258 1 96.69 101 GLY B CA 1
ATOM 2994 C C . GLY B 1 101 ? 20.156 -5.738 -5.688 1 96.69 101 GLY B C 1
ATOM 2995 O O . GLY B 1 101 ? 20.812 -4.93 -5.016 1 96.69 101 GLY B O 1
ATOM 2996 N N . ASP B 1 102 ? 20.609 -6.207 -6.809 1 96.69 102 ASP B N 1
ATOM 2997 C CA . ASP B 1 102 ? 21.938 -5.875 -7.324 1 96.69 102 ASP B CA 1
ATOM 2998 C C . ASP B 1 102 ? 21.844 -4.906 -8.5 1 96.69 102 ASP B C 1
ATOM 3000 O O . ASP B 1 102 ? 22.812 -4.699 -9.219 1 96.69 102 ASP B O 1
ATOM 3004 N N . VAL B 1 103 ? 20.703 -4.344 -8.641 1 98.44 103 VAL B N 1
ATOM 3005 C CA . VAL B 1 103 ? 20.469 -3.48 -9.789 1 98.44 103 VAL B CA 1
ATOM 3006 C C . VAL B 1 103 ? 20.438 -2.021 -9.344 1 98.44 103 VAL B C 1
ATOM 3008 O O . VAL B 1 103 ? 19.719 -1.666 -8.406 1 98.44 103 VAL B O 1
ATOM 3011 N N . ASN B 1 104 ? 21.234 -1.183 -10 1 98.75 104 ASN B N 1
ATOM 3012 C CA . ASN B 1 104 ? 21.156 0.26 -9.805 1 98.75 104 ASN B CA 1
ATOM 3013 C C . ASN B 1 104 ? 19.953 0.856 -10.547 1 98.75 104 ASN B C 1
ATOM 3015 O O . ASN B 1 104 ? 19.766 0.58 -11.727 1 98.75 104 ASN B O 1
ATOM 3019 N N . VAL B 1 105 ? 19.203 1.637 -9.852 1 98.88 105 VAL B N 1
ATOM 3020 C CA . VAL B 1 105 ? 17.984 2.219 -10.43 1 98.88 105 VAL B CA 1
ATOM 3021 C C . VAL B 1 105 ? 17.984 3.73 -10.211 1 98.88 105 VAL B C 1
ATOM 3023 O O . VAL B 1 105 ? 18.156 4.199 -9.078 1 98.88 105 VAL B O 1
ATOM 3026 N N . ALA B 1 106 ? 17.828 4.469 -11.305 1 98.88 106 ALA B N 1
ATOM 3027 C CA . ALA B 1 106 ? 17.672 5.918 -11.188 1 98.88 106 ALA B CA 1
ATOM 3028 C C . ALA B 1 106 ? 16.203 6.316 -11.172 1 98.88 106 ALA B C 1
ATOM 3030 O O . ALA B 1 106 ? 15.406 5.801 -11.961 1 98.88 106 ALA B O 1
ATOM 3031 N N . LEU B 1 107 ? 15.898 7.199 -10.273 1 98.88 107 LEU B N 1
ATOM 3032 C CA . LEU B 1 107 ? 14.547 7.738 -10.172 1 98.88 107 LEU B CA 1
ATOM 3033 C C . LEU B 1 107 ? 14.516 9.203 -10.586 1 98.88 107 LEU B C 1
ATOM 3035 O O . LEU B 1 107 ? 15.305 10.008 -10.094 1 98.88 107 LEU B O 1
ATOM 3039 N N . VAL B 1 108 ? 13.555 9.492 -11.516 1 98.56 108 VAL B N 1
ATOM 3040 C CA . VAL B 1 108 ? 13.453 10.836 -12.062 1 98.56 108 VAL B CA 1
ATOM 3041 C C . VAL B 1 108 ? 11.992 11.297 -12.047 1 98.56 108 VAL B C 1
ATOM 3043 O O . VAL B 1 108 ? 11.094 10.547 -12.43 1 98.56 108 VAL B O 1
ATOM 3046 N N . ASP B 1 109 ? 11.789 12.5 -11.539 1 97.44 109 ASP B N 1
ATOM 3047 C CA . ASP B 1 109 ? 10.461 13.102 -11.578 1 97.44 109 ASP B CA 1
ATOM 3048 C C . ASP B 1 109 ? 10.219 13.812 -12.906 1 97.44 109 ASP B C 1
ATOM 3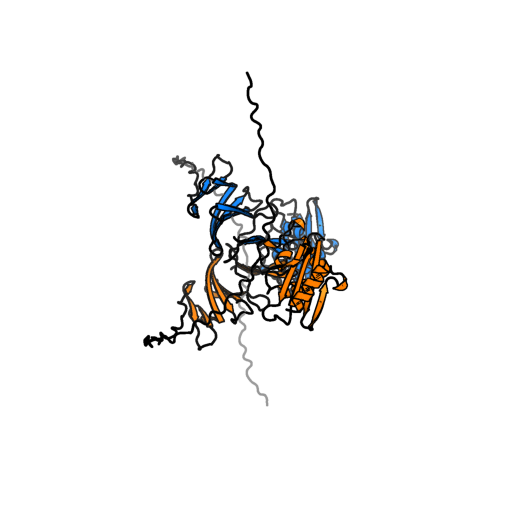050 O O . ASP B 1 109 ? 11.047 14.609 -13.352 1 97.44 109 ASP B O 1
ATOM 3054 N N . VAL B 1 110 ? 9.102 13.477 -13.555 1 96.69 110 VAL B N 1
ATOM 3055 C CA . VAL B 1 110 ? 8.766 14.047 -14.859 1 96.69 110 VAL B CA 1
ATOM 3056 C C . VAL B 1 110 ? 7.297 14.484 -14.867 1 96.69 110 VAL B C 1
ATOM 3058 O O . VAL B 1 110 ? 6.402 13.672 -14.625 1 96.69 110 VAL B O 1
ATOM 3061 N N . GLY B 1 111 ? 7.035 15.742 -15.102 1 95 111 GLY B N 1
ATOM 3062 C CA . GLY B 1 111 ? 5.652 16.203 -15.094 1 95 111 GLY B CA 1
ATOM 3063 C C . GLY B 1 111 ? 5.457 17.516 -15.828 1 95 111 GLY B C 1
ATOM 3064 O O . GLY B 1 111 ? 6.418 18.094 -16.328 1 95 111 GLY B O 1
ATOM 3065 N N . ASP B 1 112 ? 4.238 17.953 -15.977 1 91.12 112 ASP B N 1
ATOM 3066 C CA . ASP B 1 112 ? 3.855 19.141 -16.719 1 91.12 112 ASP B CA 1
ATOM 3067 C C . ASP B 1 112 ? 4.168 20.406 -15.93 1 91.12 112 ASP B C 1
ATOM 3069 O O . ASP B 1 112 ? 4.113 21.516 -16.469 1 91.12 112 ASP B O 1
ATOM 3073 N N . GLY B 1 113 ? 4.527 20.188 -14.828 1 84.06 113 GLY B N 1
ATOM 3074 C CA . GLY B 1 113 ? 4.66 21.344 -13.969 1 84.06 113 GLY B CA 1
ATOM 3075 C C . GLY B 1 113 ? 3.33 21.875 -13.461 1 84.06 113 GLY B C 1
ATOM 3076 O O . GLY B 1 113 ? 2.271 21.375 -13.859 1 84.06 113 GLY B O 1
ATOM 3077 N N . GLY B 1 114 ? 3.354 22.766 -12.523 1 78.69 114 GLY B N 1
ATOM 3078 C CA . GLY B 1 114 ? 2.135 23.328 -11.961 1 78.69 114 GLY B CA 1
ATOM 3079 C C . GLY B 1 114 ? 1.729 22.672 -10.656 1 78.69 114 GLY B C 1
ATOM 3080 O O . GLY B 1 114 ? 2.344 21.688 -10.227 1 78.69 114 GLY B O 1
ATOM 3081 N N . ASN B 1 115 ? 0.757 23.281 -10.078 1 72.75 115 ASN B N 1
ATOM 3082 C CA . ASN B 1 115 ? 0.387 22.891 -8.719 1 72.75 115 ASN B CA 1
ATOM 3083 C C . ASN B 1 115 ? -0.745 21.875 -8.711 1 72.75 115 ASN B C 1
ATOM 3085 O O . ASN B 1 115 ? -1.122 21.359 -7.652 1 72.75 115 ASN B O 1
ATOM 3089 N N . GLN B 1 116 ? -1.195 21.516 -9.867 1 73.81 116 GLN B N 1
ATOM 3090 C CA . GLN B 1 116 ? -2.393 20.688 -9.875 1 73.81 116 GLN B CA 1
ATOM 3091 C C . GLN B 1 116 ? -2.039 19.219 -9.688 1 73.81 116 GLN B C 1
ATOM 3093 O O . GLN B 1 116 ? -2.717 18.5 -8.945 1 73.81 116 GLN B O 1
ATOM 3098 N N . CYS B 1 117 ? -1.021 18.781 -10.414 1 83.38 117 CYS B N 1
ATOM 3099 C CA . CYS B 1 117 ? -0.628 17.375 -10.336 1 83.38 117 CYS B CA 1
ATOM 3100 C C . CYS B 1 117 ? 0.857 17.234 -10.023 1 83.38 117 CYS B C 1
ATOM 3102 O O . CYS B 1 117 ? 1.664 18.062 -10.453 1 83.38 117 CYS B O 1
ATOM 3104 N N . GLY B 1 118 ? 1.165 16.297 -9.164 1 89.31 118 GLY B N 1
ATOM 3105 C CA . GLY B 1 118 ? 2.568 15.961 -8.984 1 89.31 118 GLY B CA 1
ATOM 3106 C C . GLY B 1 118 ? 3.184 15.289 -10.195 1 89.31 118 GLY B C 1
ATOM 3107 O O . GLY B 1 118 ? 2.475 14.938 -11.141 1 89.31 118 GLY B O 1
ATOM 3108 N N . PRO B 1 119 ? 4.43 15.195 -10.18 1 95.31 119 PRO B N 1
ATOM 3109 C CA . PRO B 1 119 ? 5.102 14.547 -11.305 1 95.31 119 PRO B CA 1
ATOM 3110 C C . PRO B 1 119 ? 4.934 13.031 -11.297 1 95.31 119 PRO B C 1
ATOM 3112 O O . PRO B 1 119 ? 4.688 12.438 -10.242 1 95.31 119 PRO B O 1
ATOM 3115 N N . ALA B 1 120 ? 5.035 12.477 -12.492 1 97.44 120 ALA B N 1
ATOM 3116 C CA . ALA B 1 120 ? 5.25 11.031 -12.617 1 97.44 120 ALA B CA 1
ATOM 3117 C C . ALA B 1 120 ? 6.664 10.648 -12.188 1 97.44 120 ALA B C 1
ATOM 3119 O O . ALA B 1 120 ? 7.527 11.516 -12.023 1 97.44 120 ALA B O 1
ATOM 3120 N N . LYS B 1 121 ? 6.84 9.422 -11.898 1 98.44 121 LYS B N 1
ATOM 3121 C CA . LYS B 1 121 ? 8.164 8.883 -11.617 1 98.44 121 LYS B CA 1
ATOM 3122 C C . LYS B 1 121 ? 8.688 8.055 -12.789 1 98.44 121 LYS B C 1
ATOM 3124 O O . LYS B 1 121 ? 8.008 7.133 -13.25 1 98.44 121 LYS B O 1
ATOM 3129 N N . VAL B 1 122 ? 9.812 8.367 -13.266 1 98.75 122 VAL B N 1
ATOM 3130 C CA . VAL B 1 122 ? 10.477 7.559 -14.281 1 98.75 122 VAL B CA 1
ATOM 3131 C C . VAL B 1 122 ? 11.57 6.711 -13.633 1 98.75 122 VAL B C 1
ATOM 3133 O O . VAL B 1 122 ? 12.469 7.242 -12.977 1 98.75 122 VAL B O 1
ATOM 3136 N N . ILE B 1 123 ? 11.453 5.441 -13.836 1 98.88 123 ILE B N 1
ATOM 3137 C CA . ILE B 1 123 ? 12.438 4.477 -13.352 1 98.88 123 ILE B CA 1
ATOM 3138 C C . ILE B 1 123 ? 13.398 4.109 -14.484 1 98.88 123 ILE B C 1
ATOM 3140 O O . ILE B 1 123 ? 12.961 3.697 -15.562 1 98.88 123 ILE B O 1
ATOM 3144 N N . VAL B 1 124 ? 14.641 4.273 -14.258 1 98.88 124 VAL B N 1
ATOM 3145 C CA . VAL B 1 124 ? 15.664 3.986 -15.258 1 98.88 124 VAL B CA 1
ATOM 3146 C C . VAL B 1 124 ? 16.594 2.891 -14.742 1 98.88 124 VAL B C 1
ATOM 3148 O O . VAL B 1 124 ? 17.109 2.977 -13.617 1 98.88 124 VAL B O 1
ATOM 3151 N N . TRP B 1 125 ? 16.828 1.857 -15.5 1 98.81 125 TRP B N 1
ATOM 3152 C CA . TRP B 1 125 ? 17.75 0.794 -15.102 1 98.81 125 TRP B CA 1
ATOM 3153 C C . TRP B 1 125 ? 18.391 0.151 -16.328 1 98.81 125 TRP B C 1
ATOM 3155 O O . TRP B 1 125 ? 18.031 0.444 -17.469 1 98.81 125 TRP B O 1
ATOM 3165 N N . LYS B 1 126 ? 19.406 -0.554 -16.094 1 98.44 126 LYS B N 1
ATOM 3166 C CA . LYS B 1 126 ? 20.078 -1.291 -17.156 1 98.44 126 LYS B CA 1
ATOM 3167 C C . LYS B 1 126 ? 19.688 -2.768 -17.125 1 98.44 126 LYS B C 1
ATOM 3169 O O . LYS B 1 126 ? 19.719 -3.4 -16.078 1 98.44 126 LYS B O 1
ATOM 3174 N N . LYS B 1 127 ? 19.234 -3.236 -18.234 1 97.31 127 LYS B N 1
ATOM 3175 C CA . LYS B 1 127 ? 18.938 -4.648 -18.422 1 97.31 127 LYS B CA 1
ATOM 3176 C C . LYS B 1 127 ? 19.547 -5.168 -19.719 1 97.31 127 LYS B C 1
ATOM 3178 O O . LYS B 1 127 ? 19.375 -4.562 -20.781 1 97.31 127 LYS B O 1
ATOM 3183 N N . ASP B 1 128 ? 20.266 -6.258 -19.656 1 96.25 128 ASP B N 1
ATOM 3184 C CA . ASP B 1 128 ? 20.922 -6.887 -20.797 1 96.25 128 ASP B CA 1
ATOM 3185 C C . ASP B 1 128 ? 21.734 -5.871 -21.609 1 96.25 128 ASP B C 1
ATOM 3187 O O . ASP B 1 128 ? 21.641 -5.832 -22.828 1 96.25 128 ASP B O 1
ATOM 3191 N N . GLY B 1 129 ? 22.297 -5.047 -20.953 1 95.81 129 GLY B N 1
ATOM 3192 C CA . GLY B 1 129 ? 23.234 -4.105 -21.562 1 95.81 129 GLY B CA 1
ATOM 3193 C C . GLY B 1 129 ? 22.547 -2.863 -22.109 1 95.81 129 GLY B C 1
ATOM 3194 O O . GLY B 1 129 ? 23.219 -1.952 -22.594 1 95.81 129 GLY B O 1
ATOM 3195 N N . GLU B 1 130 ? 21.266 -2.82 -21.953 1 97.56 130 GLU B N 1
ATOM 3196 C CA . GLU B 1 130 ? 20.516 -1.689 -22.484 1 97.56 130 GLU B CA 1
ATOM 3197 C C . GLU B 1 130 ? 19.766 -0.95 -21.375 1 97.56 130 GLU B C 1
ATOM 3199 O O . GLU B 1 130 ? 19.266 -1.569 -20.438 1 97.56 130 GLU B O 1
ATOM 3204 N N . ILE B 1 131 ? 19.656 0.366 -21.594 1 98.56 131 ILE B N 1
ATOM 3205 C CA . ILE B 1 131 ? 18.922 1.184 -20.641 1 98.56 131 ILE B CA 1
ATOM 3206 C C . ILE B 1 131 ? 17.422 1.031 -20.906 1 98.56 131 ILE B C 1
ATOM 3208 O O . ILE B 1 131 ? 16.969 1.106 -22.047 1 98.56 131 ILE B O 1
ATOM 3212 N N . GLN B 1 132 ? 16.734 0.782 -19.844 1 98.5 132 GLN B N 1
ATOM 3213 C CA . GLN B 1 132 ? 15.273 0.675 -19.859 1 98.5 132 GLN B CA 1
ATOM 3214 C C . GLN B 1 132 ? 14.625 1.752 -19 1 98.5 132 GLN B C 1
ATOM 3216 O O . GLN B 1 132 ? 15.273 2.307 -18.109 1 98.5 132 GLN B O 1
ATOM 3221 N N . THR B 1 133 ? 13.359 2.092 -19.391 1 98.56 133 THR B N 1
ATOM 3222 C CA . THR B 1 133 ? 12.594 3.008 -18.547 1 98.56 133 THR B CA 1
ATOM 3223 C C . THR B 1 133 ? 11.172 2.488 -18.344 1 98.56 133 THR B C 1
ATOM 3225 O O . THR B 1 133 ? 10.648 1.745 -19.172 1 98.56 133 THR B O 1
ATOM 3228 N N . THR B 1 134 ? 10.633 2.787 -17.266 1 98.25 134 THR B N 1
ATOM 3229 C CA . THR B 1 134 ? 9.211 2.641 -16.969 1 98.25 134 THR B CA 1
ATOM 3230 C C . THR B 1 134 ? 8.664 3.893 -16.281 1 98.25 134 THR B C 1
ATOM 3232 O O . THR B 1 134 ? 9.336 4.473 -15.422 1 98.25 134 THR B O 1
ATOM 3235 N N . THR B 1 135 ? 7.551 4.348 -16.703 1 97.88 135 THR B N 1
ATOM 3236 C CA . THR B 1 135 ? 6.926 5.516 -16.094 1 97.88 135 THR B CA 1
ATOM 3237 C C . THR B 1 135 ? 5.781 5.102 -15.18 1 97.88 135 THR B C 1
ATOM 3239 O O . THR B 1 135 ? 4.93 4.293 -15.555 1 97.88 135 THR B O 1
ATOM 3242 N N . VAL B 1 136 ? 5.777 5.609 -14 1 98.12 136 VAL B N 1
ATOM 3243 C CA . VAL B 1 136 ? 4.711 5.371 -13.039 1 98.12 136 VAL B CA 1
ATOM 3244 C C . VAL B 1 136 ? 3.859 6.629 -12.883 1 98.12 136 VAL B C 1
ATOM 3246 O O . VAL B 1 136 ? 4.367 7.684 -12.492 1 98.12 136 VAL B O 1
ATOM 3249 N N . GLU B 1 137 ? 2.641 6.43 -13.203 1 94.75 137 GLU B N 1
ATOM 3250 C CA . GLU B 1 137 ? 1.655 7.496 -13.055 1 94.75 137 GLU B CA 1
ATOM 3251 C C . GLU B 1 137 ? 0.288 6.938 -12.68 1 94.75 137 GLU B C 1
ATOM 3253 O O . GLU B 1 137 ? -0.062 5.82 -13.07 1 94.75 137 GLU B O 1
ATOM 3258 N N . GLN B 1 138 ? -0.392 7.723 -11.867 1 89.94 138 GLN B N 1
ATOM 3259 C CA . GLN B 1 138 ? -1.729 7.285 -11.477 1 89.94 138 GLN B CA 1
ATOM 3260 C C . GLN B 1 138 ? -2.76 8.383 -11.727 1 89.94 138 GLN B C 1
ATOM 3262 O O . GLN B 1 138 ? -2.529 9.547 -11.398 1 89.94 138 GLN B O 1
ATOM 3267 N N . ASP B 1 139 ? -3.885 8.031 -12.289 1 84 139 ASP B N 1
ATOM 3268 C CA . ASP B 1 139 ? -5.031 8.891 -12.57 1 84 139 ASP B CA 1
ATOM 3269 C C . ASP B 1 139 ? -4.605 10.148 -13.32 1 84 139 ASP B C 1
ATOM 3271 O O . ASP B 1 139 ? -5.105 11.242 -13.047 1 84 139 ASP B O 1
ATOM 3275 N N . GLU B 1 140 ? -3.648 9.992 -14.031 1 78.44 140 GLU B N 1
ATOM 3276 C CA . GLU B 1 140 ? -3.135 11.086 -14.852 1 78.44 140 GLU B CA 1
ATOM 3277 C C . GLU B 1 140 ? -2.697 12.266 -14 1 78.44 140 GLU B C 1
ATOM 3279 O O . GLU B 1 140 ? -2.797 13.422 -14.422 1 78.44 140 GLU B O 1
ATOM 3284 N N . CYS B 1 141 ? -2.426 11.977 -12.82 1 86.12 141 CYS B N 1
ATOM 3285 C CA . CYS B 1 141 ? -2.01 13.062 -11.938 1 86.12 141 CYS B CA 1
ATOM 3286 C C . CYS B 1 141 ? -0.81 12.648 -11.094 1 86.12 141 CYS B C 1
ATOM 3288 O O . CYS B 1 141 ? -0.896 12.602 -9.867 1 86.12 141 CYS B O 1
ATOM 3290 N N . GLY B 1 142 ? 0.267 12.32 -11.695 1 92.06 142 GLY B N 1
ATOM 3291 C CA . GLY B 1 142 ? 1.542 12.07 -11.047 1 92.06 142 GLY B CA 1
ATOM 3292 C C . GLY B 1 142 ? 1.609 10.711 -10.383 1 92.06 142 GLY B C 1
ATOM 3293 O O . GLY B 1 142 ? 0.761 9.852 -10.625 1 92.06 142 GLY B O 1
ATOM 3294 N N . ALA B 1 143 ? 2.691 10.484 -9.656 1 95.94 143 ALA B N 1
ATOM 3295 C CA . ALA B 1 143 ? 2.908 9.234 -8.93 1 95.94 143 ALA B CA 1
ATOM 3296 C C . ALA B 1 143 ? 2.969 9.469 -7.426 1 95.94 143 ALA B C 1
ATOM 3298 O O . ALA B 1 143 ? 3.438 10.516 -6.977 1 95.94 143 ALA B O 1
ATOM 3299 N N . PRO B 1 144 ? 2.424 8.453 -6.695 1 96.38 144 PRO B N 1
ATOM 3300 C CA . PRO B 1 144 ? 2.787 8.508 -5.277 1 96.38 144 PRO B CA 1
ATOM 3301 C C . PRO B 1 144 ? 4.297 8.492 -5.055 1 96.38 144 PRO B C 1
ATOM 3303 O O . PRO B 1 144 ? 5.055 8.133 -5.961 1 96.38 144 PRO B O 1
ATOM 3306 N N . PRO B 1 145 ? 4.715 8.898 -3.879 1 96.44 145 PRO B N 1
ATOM 3307 C CA . PRO B 1 145 ? 6.152 8.836 -3.611 1 96.44 145 PRO B CA 1
ATOM 3308 C C . PRO B 1 145 ? 6.719 7.422 -3.744 1 96.44 145 PRO B C 1
ATOM 3310 O O . PRO B 1 145 ? 6.059 6.453 -3.365 1 96.44 145 PRO B O 1
ATOM 3313 N N . ALA B 1 146 ? 7.906 7.371 -4.273 1 98.62 146 ALA B N 1
ATOM 3314 C CA . ALA B 1 146 ? 8.594 6.086 -4.363 1 98.62 146 ALA B CA 1
ATOM 3315 C C . ALA B 1 146 ? 9.086 5.629 -2.992 1 98.62 146 ALA B C 1
ATOM 3317 O O . ALA B 1 146 ? 9.805 6.363 -2.307 1 98.62 146 ALA B O 1
ATOM 3318 N N . ALA B 1 147 ? 8.68 4.484 -2.615 1 98.88 147 ALA B N 1
ATOM 3319 C CA . ALA B 1 147 ? 9.188 3.84 -1.405 1 98.88 147 ALA B CA 1
ATOM 3320 C C . ALA B 1 147 ? 10.078 2.65 -1.748 1 98.88 147 ALA B C 1
ATOM 3322 O O . ALA B 1 147 ? 9.625 1.686 -2.369 1 98.88 147 ALA B O 1
ATOM 3323 N N . VAL B 1 148 ? 11.297 2.689 -1.245 1 98.81 148 VAL B N 1
ATOM 33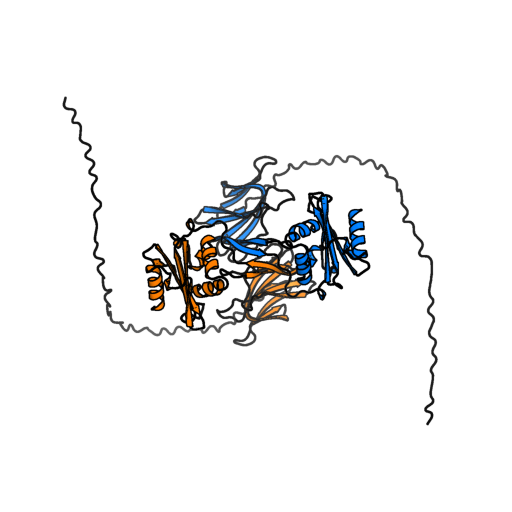24 C CA . VAL B 1 148 ? 12.32 1.767 -1.723 1 98.81 148 VAL B CA 1
ATOM 3325 C C . VAL B 1 148 ? 12.57 0.685 -0.674 1 98.81 148 VAL B C 1
ATOM 3327 O O . VAL B 1 148 ? 12.867 0.991 0.483 1 98.81 148 VAL B O 1
ATOM 3330 N N . SER B 1 149 ? 12.406 -0.535 -1.085 1 98.44 149 SER B N 1
ATOM 3331 C CA . SER B 1 149 ? 12.844 -1.693 -0.315 1 98.44 149 SER B CA 1
ATOM 3332 C C . SER B 1 149 ? 14.062 -2.357 -0.959 1 98.44 149 SER B C 1
ATOM 3334 O O . SER B 1 149 ? 14.602 -1.851 -1.944 1 98.44 149 SER B O 1
ATOM 3336 N N . ASP B 1 150 ? 14.461 -3.496 -0.352 1 97.31 150 ASP B N 1
ATOM 3337 C CA . ASP B 1 150 ? 15.641 -4.18 -0.87 1 97.31 150 ASP B CA 1
ATOM 3338 C C . ASP B 1 150 ? 15.359 -4.816 -2.227 1 97.31 150 ASP B C 1
ATOM 3340 O O . ASP B 1 150 ? 16.266 -4.945 -3.059 1 97.31 150 ASP B O 1
ATOM 3344 N N . ASP B 1 151 ? 14.055 -5.082 -2.453 1 97.25 151 ASP B N 1
ATOM 3345 C CA . ASP B 1 151 ? 13.812 -5.926 -3.619 1 97.25 151 ASP B CA 1
ATOM 3346 C C . ASP B 1 151 ? 12.836 -5.258 -4.586 1 97.25 151 ASP B C 1
ATOM 3348 O O . ASP B 1 151 ? 12.625 -5.742 -5.699 1 97.25 151 ASP B O 1
ATOM 3352 N N . ALA B 1 152 ? 12.289 -4.164 -4.125 1 98.62 152 ALA B N 1
ATOM 3353 C CA . ALA B 1 152 ? 11.297 -3.52 -4.984 1 98.62 152 ALA B CA 1
ATOM 3354 C C . ALA B 1 152 ? 11.094 -2.059 -4.59 1 98.62 152 ALA B C 1
ATOM 3356 O O . ALA B 1 152 ? 11.523 -1.636 -3.512 1 98.62 152 ALA B O 1
ATOM 3357 N N . ILE B 1 153 ? 10.477 -1.338 -5.484 1 98.88 153 ILE B N 1
ATOM 3358 C CA . ILE B 1 153 ? 9.961 -0.001 -5.215 1 98.88 153 ILE B CA 1
ATOM 3359 C C . ILE B 1 153 ? 8.438 -0.044 -5.145 1 98.88 153 ILE B C 1
ATOM 3361 O O . ILE B 1 153 ? 7.781 -0.598 -6.031 1 98.88 153 ILE B O 1
ATOM 3365 N N . TYR B 1 154 ? 7.961 0.575 -4.133 1 98.88 154 TYR B N 1
ATOM 3366 C CA . TYR B 1 154 ? 6.516 0.599 -3.947 1 98.88 154 TYR B CA 1
ATOM 3367 C C . TYR B 1 154 ? 5.965 2.008 -4.129 1 98.88 154 TYR B C 1
ATOM 3369 O O . TYR B 1 154 ? 6.613 2.988 -3.754 1 98.88 154 TYR B O 1
ATOM 3377 N N . PHE B 1 155 ? 4.797 2.086 -4.664 1 98.69 155 PHE B N 1
ATOM 3378 C CA . PHE B 1 155 ? 4.02 3.312 -4.801 1 98.69 155 PHE B CA 1
ATOM 3379 C C . PHE B 1 155 ? 2.672 3.18 -4.105 1 98.69 155 PHE B C 1
ATOM 3381 O O . PHE B 1 155 ? 1.737 2.594 -4.66 1 98.69 155 PHE B O 1
ATOM 3388 N N . VAL B 1 156 ? 2.635 3.732 -2.936 1 98.5 156 VAL B N 1
ATOM 3389 C CA . VAL B 1 156 ? 1.439 3.654 -2.102 1 98.5 156 VAL B CA 1
ATOM 3390 C C . VAL B 1 156 ? 0.681 4.977 -2.16 1 98.5 156 VAL B C 1
ATOM 3392 O O . VAL B 1 156 ? 1.179 6.004 -1.694 1 98.5 156 VAL B O 1
ATOM 3395 N N . PRO B 1 157 ? -0.507 4.938 -2.68 1 97.56 157 PRO B N 1
ATOM 3396 C CA . PRO B 1 157 ? -1.226 6.207 -2.816 1 97.56 157 PRO B CA 1
ATOM 3397 C C . PRO B 1 157 ? -1.804 6.703 -1.492 1 97.56 157 PRO B C 1
ATOM 3399 O O . PRO B 1 157 ? -2.107 5.898 -0.607 1 97.56 157 PRO B O 1
ATOM 3402 N N . TYR B 1 158 ? -1.826 8.016 -1.388 1 93.81 158 TYR B N 1
ATOM 3403 C CA . TYR B 1 158 ? -2.621 8.633 -0.334 1 93.81 158 TYR B CA 1
ATOM 3404 C C . TYR B 1 158 ? -4.109 8.508 -0.628 1 93.81 158 TYR B C 1
ATOM 3406 O O . TYR B 1 158 ? -4.562 8.836 -1.729 1 93.81 158 TYR B O 1
ATOM 3414 N N . LEU B 1 159 ? -4.887 8.102 0.354 1 96.81 159 LEU B N 1
ATOM 3415 C CA . LEU B 1 159 ? -6.312 7.887 0.146 1 96.81 159 LEU B CA 1
ATOM 3416 C C . LEU B 1 159 ? -7.137 8.875 0.968 1 96.81 159 LEU B C 1
ATOM 3418 O O . LEU B 1 159 ? -6.867 9.078 2.154 1 96.81 159 LEU B O 1
ATOM 3422 N N . LEU B 1 160 ? -8.07 9.43 0.312 1 96.56 160 LEU B N 1
ATOM 3423 C CA . LEU B 1 160 ? -9.117 10.125 1.043 1 96.56 160 LEU B CA 1
ATOM 3424 C C . LEU B 1 160 ? -10.172 9.148 1.546 1 96.56 160 LEU B C 1
ATOM 3426 O O . LEU B 1 160 ? -10.336 8.062 0.981 1 96.56 160 LEU B O 1
ATOM 3430 N N . PRO B 1 161 ? -10.883 9.602 2.602 1 97.69 161 PRO B N 1
ATOM 3431 C CA . PRO B 1 161 ? -11.953 8.734 3.076 1 97.69 161 PRO B CA 1
ATOM 3432 C C . PRO B 1 161 ? -12.922 8.32 1.965 1 97.69 161 PRO B C 1
ATOM 3434 O O . PRO B 1 161 ? -13.359 9.164 1.183 1 97.69 161 PRO B O 1
ATOM 3437 N N . GLY B 1 162 ? -13.141 6.996 1.903 1 97.62 162 GLY B N 1
ATOM 3438 C CA . GLY B 1 162 ? -14.062 6.461 0.915 1 97.62 162 GLY B CA 1
ATOM 3439 C C . GLY B 1 162 ? -13.383 6.07 -0.385 1 97.62 162 GLY B C 1
ATOM 3440 O O . GLY B 1 162 ? -13.992 5.41 -1.232 1 97.62 162 GLY B O 1
ATOM 3441 N N . ASP B 1 163 ? -12.094 6.363 -0.557 1 96.81 163 ASP B N 1
ATOM 3442 C CA . ASP B 1 163 ? -11.383 6.133 -1.809 1 96.81 163 ASP B CA 1
ATOM 3443 C C . ASP B 1 163 ? -10.758 4.738 -1.834 1 96.81 163 ASP B C 1
ATOM 3445 O O . ASP B 1 163 ? -10.523 4.141 -0.783 1 96.81 163 ASP B O 1
ATOM 3449 N N . SER B 1 164 ? -10.547 4.289 -3.047 1 97 164 SER B N 1
ATOM 3450 C CA . SER B 1 164 ? -9.758 3.096 -3.35 1 97 164 SER B CA 1
ATOM 3451 C C . SER B 1 164 ? -8.891 3.305 -4.586 1 97 164 SER B C 1
ATOM 3453 O O . SER B 1 164 ? -9.359 3.848 -5.59 1 97 164 SER B O 1
ATOM 3455 N N . LYS B 1 165 ? -7.613 2.957 -4.465 1 96.94 165 LYS B N 1
ATOM 3456 C CA . LYS B 1 165 ? -6.668 3.082 -5.57 1 96.94 165 LYS B CA 1
ATOM 3457 C C . LYS B 1 165 ? -5.688 1.912 -5.594 1 96.94 165 LYS B C 1
ATOM 3459 O O . LYS B 1 165 ? -5.383 1.334 -4.547 1 96.94 165 LYS B O 1
ATOM 3464 N N . PRO B 1 166 ? -5.184 1.635 -6.742 1 97.5 166 PRO B N 1
ATOM 3465 C CA . PRO B 1 166 ? -4.164 0.585 -6.777 1 97.5 166 PRO B CA 1
ATOM 3466 C C . PRO B 1 166 ? -2.844 1.022 -6.145 1 97.5 166 PRO B C 1
ATOM 3468 O O . PRO B 1 166 ? -2.406 2.158 -6.344 1 97.5 166 PRO B O 1
ATOM 3471 N N . ALA B 1 167 ? -2.314 0.152 -5.352 1 98.56 167 ALA B N 1
ATOM 3472 C CA . ALA B 1 167 ? -0.9 0.239 -4.992 1 98.56 167 ALA B CA 1
ATOM 3473 C C . ALA B 1 167 ? -0.032 -0.519 -5.992 1 98.56 167 ALA B C 1
ATOM 3475 O O . ALA B 1 167 ? -0.37 -1.634 -6.398 1 98.56 167 ALA B O 1
ATOM 3476 N N . LEU B 1 168 ? 1.085 0.119 -6.332 1 98.44 168 LEU B N 1
ATOM 3477 C CA . LEU B 1 168 ? 1.935 -0.465 -7.363 1 98.44 168 LEU B CA 1
ATOM 3478 C C . LEU B 1 168 ? 3.305 -0.829 -6.801 1 98.44 168 LEU B C 1
ATOM 3480 O O . LEU B 1 168 ? 3.715 -0.299 -5.766 1 98.44 168 LEU B O 1
ATOM 3484 N N . GLN B 1 169 ? 3.936 -1.708 -7.473 1 98.5 169 GLN B N 1
ATOM 3485 C CA . GLN B 1 169 ? 5.32 -2.057 -7.172 1 98.5 169 GLN B CA 1
ATOM 3486 C C . GLN B 1 169 ? 6.121 -2.287 -8.445 1 98.5 169 GLN B C 1
ATOM 3488 O O . GLN B 1 169 ? 5.562 -2.695 -9.469 1 98.5 169 GLN B O 1
ATOM 3493 N N . TRP B 1 170 ? 7.383 -2.047 -8.383 1 98.56 170 TRP B N 1
ATOM 3494 C CA . TRP B 1 170 ? 8.297 -2.299 -9.492 1 98.56 170 TRP B CA 1
ATOM 3495 C C . TRP B 1 170 ? 9.531 -3.049 -9.023 1 98.56 170 TRP B C 1
ATOM 3497 O O . TRP B 1 170 ? 10.094 -2.73 -7.969 1 98.56 170 TRP B O 1
ATOM 3507 N N . SER B 1 171 ? 9.977 -3.971 -9.734 1 98 171 SER B N 1
ATOM 3508 C CA . SER B 1 171 ? 11.266 -4.637 -9.555 1 98 171 SER B CA 1
ATOM 3509 C C . SER B 1 171 ? 11.945 -4.887 -10.898 1 98 171 SER B C 1
ATOM 3511 O O . SER B 1 171 ? 11.281 -4.93 -11.938 1 98 171 SER B O 1
ATOM 3513 N N . PRO B 1 172 ? 13.227 -5.09 -10.859 1 97.19 172 PRO B N 1
ATOM 3514 C CA . PRO B 1 172 ? 13.914 -5.328 -12.125 1 97.19 172 PRO B CA 1
ATOM 3515 C C . PRO B 1 172 ? 13.438 -6.594 -12.828 1 97.19 172 PRO B C 1
ATOM 3517 O O . PRO B 1 172 ? 13.477 -6.676 -14.062 1 97.19 172 PRO B O 1
ATOM 3520 N N . THR B 1 173 ? 12.961 -7.508 -12.078 1 93.06 173 THR B N 1
ATOM 3521 C CA . THR B 1 173 ? 12.586 -8.797 -12.641 1 93.06 173 THR B CA 1
ATOM 3522 C C . THR B 1 173 ? 11.141 -8.781 -13.125 1 93.06 173 THR B C 1
ATOM 3524 O O . THR B 1 173 ? 10.844 -9.242 -14.227 1 93.06 173 THR B O 1
ATOM 3527 N N . GLU B 1 174 ? 10.289 -8.148 -12.414 1 93.12 174 GLU B N 1
ATOM 3528 C CA . GLU B 1 174 ? 8.859 -8.273 -12.703 1 93.12 174 GLU B CA 1
ATOM 3529 C C . GLU B 1 174 ? 8.336 -7.035 -13.422 1 93.12 174 GLU B C 1
ATOM 3531 O O . GLU B 1 174 ? 7.246 -7.062 -14 1 93.12 174 GLU B O 1
ATOM 3536 N N . GLY B 1 175 ? 9.109 -5.988 -13.391 1 96.38 175 GLY B N 1
ATOM 3537 C CA . GLY B 1 175 ? 8.578 -4.73 -13.898 1 96.38 175 GLY B CA 1
ATOM 3538 C C . GLY B 1 175 ? 7.535 -4.113 -12.984 1 96.38 175 GLY B C 1
ATOM 3539 O O . GLY B 1 175 ? 7.551 -4.336 -11.773 1 96.38 175 GLY B O 1
ATOM 3540 N N . LEU B 1 176 ? 6.754 -3.283 -13.586 1 97.56 176 LEU B N 1
ATOM 3541 C CA . LEU B 1 176 ? 5.695 -2.613 -12.836 1 97.56 176 LEU B CA 1
ATOM 3542 C C . LEU B 1 176 ? 4.465 -3.504 -12.719 1 97.56 176 LEU B C 1
ATOM 3544 O O . LEU B 1 176 ? 3.914 -3.947 -13.727 1 97.56 176 LEU B O 1
ATOM 3548 N N . THR B 1 177 ? 4.074 -3.76 -11.547 1 96.56 177 THR B N 1
ATOM 3549 C CA . THR B 1 177 ? 2.908 -4.602 -11.305 1 96.56 177 THR B CA 1
ATOM 3550 C C . THR B 1 177 ? 2.023 -4 -10.219 1 96.56 177 THR B C 1
ATOM 3552 O O . THR B 1 177 ? 2.43 -3.068 -9.523 1 96.56 177 THR B O 1
ATOM 3555 N N . THR B 1 178 ? 0.834 -4.57 -10.109 1 97.25 178 THR B N 1
ATOM 3556 C CA . THR B 1 178 ? -0.096 -4.164 -9.062 1 97.25 178 THR B CA 1
ATOM 3557 C C . THR B 1 178 ? 0.141 -4.973 -7.785 1 97.25 178 THR B C 1
ATOM 3559 O O . THR B 1 178 ? 0.087 -6.203 -7.805 1 97.25 178 THR B O 1
ATOM 3562 N N . SER B 1 179 ? 0.384 -4.273 -6.688 1 97.69 179 SER B N 1
ATOM 3563 C CA . SER B 1 179 ? 0.506 -4.938 -5.395 1 97.69 179 SER B CA 1
ATOM 3564 C C . SER B 1 179 ? -0.859 -5.355 -4.855 1 97.69 179 SER B C 1
ATOM 3566 O O . SER B 1 179 ? -0.977 -6.367 -4.164 1 97.69 179 SER B O 1
ATOM 3568 N N . GLY B 1 180 ? -1.807 -4.59 -5.152 1 98.5 180 GLY B N 1
ATOM 3569 C CA . GLY B 1 180 ? -3.188 -4.734 -4.719 1 98.5 180 GLY B CA 1
ATOM 3570 C C . GLY B 1 180 ? -3.977 -3.439 -4.801 1 98.5 180 GLY B C 1
ATOM 3571 O O . GLY B 1 180 ? -3.424 -2.389 -5.125 1 98.5 180 GLY B O 1
ATOM 3572 N N . ASN B 1 181 ? -5.262 -3.631 -4.594 1 98.56 181 ASN B N 1
ATOM 3573 C CA . ASN B 1 181 ? -6.09 -2.439 -4.457 1 98.56 181 ASN B CA 1
ATOM 3574 C C . ASN B 1 181 ? -6.152 -1.962 -3.01 1 98.56 181 ASN B C 1
ATOM 3576 O O . ASN B 1 181 ? -6.504 -2.73 -2.113 1 98.56 181 ASN B O 1
ATOM 3580 N N . LEU B 1 182 ? -5.773 -0.741 -2.842 1 98.69 182 LEU B N 1
ATOM 3581 C CA . LEU B 1 182 ? -5.75 -0.127 -1.52 1 98.69 182 LEU B CA 1
ATOM 3582 C C . LEU B 1 182 ? -7.035 0.648 -1.256 1 98.69 182 LEU B C 1
ATOM 3584 O O . LEU B 1 182 ? -7.414 1.52 -2.043 1 98.69 182 LEU B O 1
ATOM 3588 N N . THR B 1 183 ? -7.711 0.323 -0.155 1 98.69 183 THR B N 1
ATOM 3589 C CA . THR B 1 183 ? -8.945 0.991 0.228 1 98.69 183 THR B CA 1
ATOM 3590 C C . THR B 1 183 ? -8.781 1.727 1.555 1 98.69 183 THR B C 1
ATOM 3592 O O . THR B 1 183 ? -8.203 1.185 2.502 1 98.69 183 THR B O 1
ATOM 3595 N N . TYR B 1 184 ? -9.281 2.912 1.524 1 98.5 184 TYR B N 1
ATOM 3596 C CA . TYR B 1 184 ? -9.195 3.684 2.76 1 98.5 184 TYR B CA 1
ATOM 3597 C C . TYR B 1 184 ? -9.742 2.887 3.938 1 98.5 184 TYR B C 1
ATOM 3599 O O . TYR B 1 184 ? -10.828 2.311 3.855 1 98.5 184 TYR B O 1
ATOM 3607 N N . THR B 1 185 ? -8.977 2.9 4.992 1 98.44 185 THR B N 1
ATOM 3608 C CA . THR B 1 185 ? -9.328 2.182 6.215 1 98.44 185 THR B CA 1
ATOM 3609 C C . THR B 1 185 ? -8.953 2.998 7.449 1 98.44 185 THR B C 1
ATOM 3611 O O . THR B 1 185 ? -7.789 3.359 7.633 1 98.44 185 THR B O 1
ATOM 3614 N N . PRO B 1 186 ? -9.953 3.326 8.25 1 98.31 186 PRO B N 1
ATOM 3615 C CA . PRO B 1 186 ? -9.617 3.994 9.516 1 98.31 186 PRO B CA 1
ATOM 3616 C C . PRO B 1 186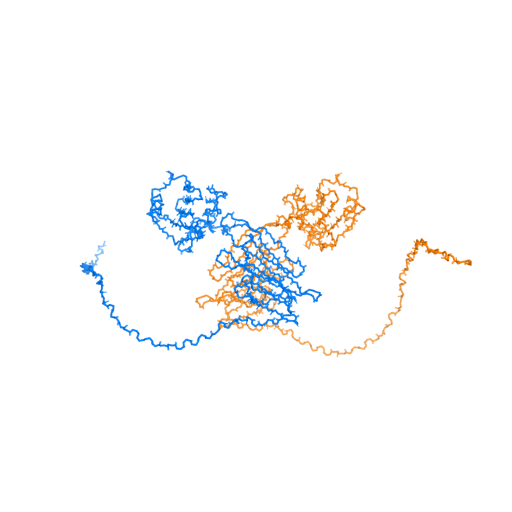 ? -8.773 3.119 10.438 1 98.31 186 PRO B C 1
ATOM 3618 O O . PRO B 1 186 ? -8.578 1.934 10.156 1 98.31 186 PRO B O 1
ATOM 3621 N N . GLU B 1 187 ? -8.242 3.764 11.484 1 97.56 187 GLU B N 1
ATOM 3622 C CA . GLU B 1 187 ? -7.48 2.994 12.461 1 97.56 187 GLU B CA 1
ATOM 3623 C C . GLU B 1 187 ? -8.383 2.021 13.219 1 97.56 187 GLU B C 1
ATOM 3625 O O . GLU B 1 187 ? -9.312 2.439 13.914 1 97.56 187 GLU B O 1
ATOM 3630 N N . PRO B 1 188 ? -8.047 0.765 13.102 1 95.62 188 PRO B N 1
ATOM 3631 C CA . PRO B 1 188 ? -8.93 -0.232 13.703 1 95.62 188 PRO B CA 1
ATOM 3632 C C . PRO B 1 188 ? -9 -0.114 15.227 1 95.62 188 PRO B C 1
ATOM 3634 O O . PRO B 1 188 ? -7.992 0.173 15.875 1 95.62 188 PRO B O 1
ATOM 3637 N N . GLY B 1 189 ? -10.188 -0.301 15.734 1 96.62 189 GLY B N 1
ATOM 3638 C CA . GLY B 1 189 ? -10.383 -0.372 17.172 1 96.62 189 GLY B CA 1
ATOM 3639 C C . GLY B 1 189 ? -10.609 0.984 17.812 1 96.62 189 GLY B C 1
ATOM 3640 O O . GLY B 1 189 ? -10.836 1.075 19.016 1 96.62 189 GLY B O 1
ATOM 3641 N N . THR B 1 190 ? -10.508 2.043 17.062 1 97.94 190 THR B N 1
ATOM 3642 C CA . THR B 1 190 ? -10.766 3.371 17.609 1 97.94 190 THR B CA 1
ATOM 3643 C C . THR B 1 190 ? -12.266 3.637 17.703 1 97.94 190 THR B C 1
ATOM 3645 O O . THR B 1 190 ? -13.039 3.109 16.906 1 97.94 190 THR B O 1
ATOM 3648 N N . ASP B 1 191 ? -12.672 4.469 18.719 1 98.62 191 ASP B N 1
ATOM 3649 C CA . ASP B 1 191 ? -14.078 4.758 18.984 1 98.62 191 ASP B CA 1
ATOM 3650 C C . ASP B 1 191 ? -14.273 6.227 19.359 1 98.62 191 ASP B C 1
ATOM 3652 O O . ASP B 1 191 ? -13.32 7.008 19.359 1 98.62 191 ASP B O 1
ATOM 3656 N N . TRP B 1 192 ? -15.5 6.559 19.656 1 98.62 192 TRP B N 1
ATOM 3657 C CA . TRP B 1 192 ? -15.867 7.949 19.906 1 98.62 192 TRP B CA 1
ATOM 3658 C C . TRP B 1 192 ? -15.07 8.516 21.078 1 98.62 192 TRP B C 1
ATOM 3660 O O . TRP B 1 192 ? -14.766 9.711 21.109 1 98.62 192 TRP B O 1
ATOM 3670 N N . LYS B 1 193 ? -14.742 7.73 22.016 1 97.88 193 LYS B N 1
ATOM 3671 C CA . LYS B 1 193 ? -13.992 8.172 23.188 1 97.88 193 LYS B CA 1
ATOM 3672 C C . LYS B 1 193 ? -12.57 8.586 22.797 1 97.88 193 LYS B C 1
ATOM 3674 O O . LYS B 1 193 ? -11.898 9.289 23.562 1 97.88 193 LYS B O 1
ATOM 3679 N N . ASP B 1 194 ? -12.156 8.102 21.609 1 98 194 ASP B N 1
ATOM 3680 C CA . ASP B 1 194 ? -10.789 8.359 21.156 1 98 194 ASP B CA 1
ATOM 3681 C C . ASP B 1 194 ? -10.727 9.625 20.297 1 98 194 ASP B C 1
ATOM 3683 O O . ASP B 1 194 ? -9.656 10.016 19.828 1 98 194 ASP B O 1
ATOM 3687 N N . VAL B 1 195 ? -11.867 10.266 20.109 1 97.88 195 VAL B N 1
ATOM 3688 C CA . VAL B 1 195 ? -11.914 11.477 19.297 1 97.88 195 VAL B CA 1
ATOM 3689 C C . VAL B 1 195 ? -11.281 12.633 20.047 1 97.88 195 VAL B C 1
ATOM 3691 O O . VAL B 1 195 ? -11.672 12.938 21.172 1 97.88 195 VAL B O 1
ATOM 3694 N N . ASP B 1 196 ? -10.273 13.242 19.359 1 95.62 196 ASP B N 1
ATOM 3695 C CA . ASP B 1 196 ? -9.57 14.391 19.922 1 95.62 196 ASP B CA 1
ATOM 3696 C C . ASP B 1 196 ? -9.242 15.422 18.844 1 95.62 196 ASP B C 1
ATOM 3698 O O . ASP B 1 196 ? -8.188 15.336 18.203 1 95.62 196 ASP B O 1
ATOM 3702 N N . PRO B 1 197 ? -10.102 16.453 18.719 1 95.31 197 PRO B N 1
ATOM 3703 C CA . PRO B 1 197 ? -9.914 17.406 17.625 1 95.31 197 PRO B CA 1
ATOM 3704 C C . PRO B 1 197 ? -8.602 18.188 17.75 1 95.31 197 PRO B C 1
ATOM 3706 O O . PRO B 1 197 ? -8.141 18.766 16.766 1 95.31 197 PRO B O 1
ATOM 3709 N N . SER B 1 198 ? -7.988 18.25 18.891 1 93.38 198 SER B N 1
ATOM 3710 C CA . SER B 1 198 ? -6.738 19 19.062 1 93.38 198 SER B CA 1
ATOM 3711 C C . SER B 1 198 ? -5.602 18.344 18.297 1 93.38 198 SER B C 1
ATOM 3713 O O . SER B 1 198 ? -4.559 18.953 18.062 1 93.38 198 SER B O 1
ATOM 3715 N N . LYS B 1 199 ? -5.824 17.188 17.828 1 90.69 199 LYS B N 1
ATOM 3716 C CA . LYS B 1 199 ? -4.781 16.453 17.125 1 90.69 199 LYS B CA 1
ATOM 3717 C C . LYS B 1 199 ? -4.969 16.531 15.617 1 90.69 199 LYS B C 1
ATOM 3719 O O . LYS B 1 199 ? -4.168 15.992 14.852 1 90.69 199 LYS B O 1
ATOM 3724 N N . TYR B 1 200 ? -6.012 17.219 15.227 1 93.06 200 TYR B N 1
ATOM 3725 C CA . TYR B 1 200 ? -6.34 17.234 13.805 1 93.06 200 TYR B CA 1
ATOM 3726 C C . TYR B 1 200 ? -5.773 18.484 13.133 1 93.06 200 TYR B C 1
ATOM 3728 O O . TYR B 1 200 ? -6.031 19.609 13.57 1 93.06 200 TYR B O 1
ATOM 3736 N N . ASP B 1 201 ? -4.98 18.297 12.086 1 89.19 201 ASP B N 1
ATOM 3737 C CA . ASP B 1 201 ? -4.59 19.422 11.242 1 89.19 201 ASP B CA 1
ATOM 3738 C C . ASP B 1 201 ? -5.738 19.844 10.328 1 89.19 201 ASP B C 1
ATOM 3740 O O . ASP B 1 201 ? -5.848 21.016 9.961 1 89.19 201 ASP B O 1
ATOM 3744 N N . ASN B 1 202 ? -6.461 18.953 9.953 1 94.31 202 ASN B N 1
ATOM 3745 C CA . ASN B 1 202 ? -7.668 19.078 9.133 1 94.31 202 ASN B CA 1
ATOM 3746 C C . ASN B 1 202 ? -8.797 18.203 9.664 1 94.31 202 ASN B C 1
ATOM 3748 O O . ASN B 1 202 ? -8.539 17.109 10.188 1 94.31 202 ASN B O 1
ATOM 3752 N N . ILE B 1 203 ? -10 18.672 9.5 1 97.25 203 ILE B N 1
ATOM 3753 C CA . ILE B 1 203 ? -11.117 17.938 10.094 1 97.25 203 ILE B CA 1
ATOM 3754 C C . ILE B 1 203 ? -11.234 16.562 9.445 1 97.25 203 ILE B C 1
ATOM 3756 O O . ILE B 1 203 ? -11.812 15.641 10.023 1 97.25 203 ILE B O 1
ATOM 3760 N N . ILE B 1 204 ? -10.703 16.359 8.242 1 96.94 204 ILE B N 1
ATOM 3761 C CA . ILE B 1 204 ? -10.734 15.07 7.543 1 96.94 204 ILE B CA 1
ATOM 3762 C C . ILE B 1 204 ? -10.008 14.016 8.367 1 96.94 204 ILE B C 1
ATOM 3764 O O . ILE B 1 204 ? -10.297 12.82 8.258 1 96.94 204 ILE B O 1
ATOM 3768 N N . ASP B 1 205 ? -9.117 14.445 9.211 1 95.69 205 ASP B N 1
ATOM 3769 C CA . ASP B 1 205 ? -8.359 13.531 10.062 1 95.69 205 ASP B CA 1
ATOM 3770 C C . ASP B 1 205 ? -9.289 12.781 11.016 1 95.69 205 ASP B C 1
ATOM 3772 O O . ASP B 1 205 ? -8.922 11.719 11.531 1 95.69 205 ASP B O 1
ATOM 3776 N N . ALA B 1 206 ? -10.438 13.32 11.25 1 97.88 206 ALA B N 1
ATOM 3777 C CA . ALA B 1 206 ? -11.391 12.664 12.148 1 97.88 206 ALA B CA 1
ATOM 3778 C C . ALA B 1 206 ? -11.812 11.305 11.602 1 97.88 206 ALA B C 1
ATOM 3780 O O . ALA B 1 206 ? -12.195 10.414 12.367 1 97.88 206 ALA B O 1
ATOM 3781 N N . PHE B 1 207 ? -11.664 11.133 10.312 1 98.31 207 PHE B N 1
ATOM 3782 C CA . PHE B 1 207 ? -12.094 9.891 9.688 1 98.31 207 PHE B CA 1
ATOM 3783 C C . PHE B 1 207 ? -11.125 8.758 9.992 1 98.31 207 PHE B C 1
ATOM 3785 O O . PHE B 1 207 ? -11.414 7.594 9.734 1 98.31 207 PHE B O 1
ATOM 3792 N N . HIS B 1 208 ? -9.969 9.094 10.539 1 97.31 208 HIS B N 1
ATOM 3793 C CA . HIS B 1 208 ? -9.078 8.023 10.984 1 97.31 208 HIS B CA 1
ATOM 3794 C C . HIS B 1 208 ? -9.703 7.23 12.133 1 97.31 208 HIS B C 1
ATOM 3796 O O . HIS B 1 208 ? -9.281 6.105 12.406 1 97.31 208 HIS B O 1
ATOM 3802 N N . ASN B 1 209 ? -10.609 7.898 12.781 1 98.56 209 ASN B N 1
ATOM 3803 C CA . ASN B 1 209 ? -11.367 7.211 13.82 1 98.56 209 ASN B CA 1
ATOM 3804 C C . ASN B 1 209 ? -12.43 6.293 13.219 1 98.56 209 ASN B C 1
ATOM 3806 O O . ASN B 1 209 ? -13.281 6.746 12.453 1 98.56 209 ASN B O 1
ATOM 3810 N N . GLU B 1 210 ? -12.406 5.062 13.594 1 98.56 210 GLU B N 1
ATOM 3811 C CA . GLU B 1 210 ? -13.266 4.051 12.984 1 98.56 210 GLU B CA 1
ATOM 3812 C C . GLU B 1 210 ? -14.742 4.367 13.211 1 98.56 210 GLU B C 1
ATOM 3814 O O . GLU B 1 210 ? -15.562 4.211 12.305 1 98.56 210 GLU B O 1
ATOM 3819 N N . ALA B 1 211 ? -15.102 4.762 14.359 1 98.81 211 ALA B N 1
ATOM 3820 C CA . ALA B 1 211 ? -16.484 5.082 14.664 1 98.81 211 ALA B CA 1
ATOM 3821 C C . ALA B 1 211 ? -16.969 6.273 13.844 1 98.81 211 ALA B C 1
ATOM 3823 O O . ALA B 1 211 ? -18.078 6.262 13.312 1 98.81 211 ALA B O 1
ATOM 3824 N N . VAL B 1 212 ? -16.125 7.293 13.742 1 98.81 212 VAL B N 1
ATOM 3825 C CA . VAL B 1 212 ? -16.469 8.477 12.961 1 98.81 212 VAL B CA 1
ATOM 3826 C C . VAL B 1 212 ? -16.594 8.102 11.492 1 98.81 212 VAL B C 1
ATOM 3828 O O . VAL B 1 212 ? -17.531 8.531 10.812 1 98.81 212 VAL B O 1
ATOM 3831 N N . TYR B 1 213 ? -15.711 7.367 11.039 1 98.75 213 TYR B N 1
ATOM 3832 C CA . TYR B 1 213 ? -15.734 6.93 9.648 1 98.75 213 TYR B CA 1
ATOM 3833 C C . TYR B 1 213 ? -17.016 6.18 9.336 1 98.75 213 TYR B C 1
ATOM 3835 O O . TYR B 1 213 ? -17.656 6.434 8.312 1 98.75 213 TYR B O 1
ATOM 3843 N N . LYS B 1 214 ? -17.391 5.27 10.18 1 98.62 214 LYS B N 1
ATOM 3844 C CA . LYS B 1 214 ? -18.609 4.477 9.977 1 98.62 214 LYS B CA 1
ATOM 3845 C C . LYS B 1 214 ? -19.844 5.367 9.961 1 98.62 214 LYS B C 1
ATOM 3847 O O . LYS B 1 214 ? -20.75 5.172 9.148 1 98.62 214 LYS B O 1
ATOM 3852 N N . ALA B 1 215 ? -19.859 6.293 10.836 1 98.75 215 ALA B N 1
ATOM 3853 C CA . ALA B 1 215 ? -20.969 7.234 10.867 1 98.75 215 ALA B CA 1
ATOM 3854 C C . ALA B 1 215 ? -21.047 8.039 9.578 1 98.75 215 ALA B C 1
ATOM 3856 O O . ALA B 1 215 ? -22.141 8.258 9.039 1 98.75 215 ALA B O 1
ATOM 3857 N N . GLY B 1 216 ? -19.906 8.5 9.125 1 98.69 216 GLY B N 1
ATOM 3858 C CA . GLY B 1 216 ? -19.875 9.219 7.863 1 98.69 216 GLY B CA 1
ATOM 3859 C C . GLY B 1 216 ? -20.281 8.375 6.676 1 98.69 216 GLY B C 1
ATOM 3860 O O . GLY B 1 216 ? -21.062 8.82 5.824 1 98.69 216 GLY B O 1
ATOM 3861 N N . GLN B 1 217 ? -19.797 7.195 6.652 1 98.44 217 GLN B N 1
ATOM 3862 C CA . GLN B 1 217 ? -20.109 6.273 5.566 1 98.44 217 GLN B CA 1
ATOM 3863 C C . GLN B 1 217 ? -21.594 5.973 5.508 1 98.44 217 GLN B C 1
ATOM 3865 O O . GLN B 1 217 ? -22.172 5.879 4.426 1 98.44 217 GLN B O 1
ATOM 3870 N N . ALA B 1 218 ? -22.188 5.801 6.605 1 98.25 218 ALA B N 1
ATOM 3871 C CA . ALA B 1 218 ? -23.625 5.508 6.676 1 98.25 218 ALA B CA 1
ATOM 3872 C C . ALA B 1 218 ? -24.438 6.648 6.078 1 98.25 218 ALA B C 1
ATOM 3874 O O . ALA B 1 218 ? -25.5 6.414 5.484 1 98.25 218 ALA B O 1
ATOM 3875 N N . LEU B 1 219 ? -23.922 7.801 6.219 1 98.31 219 LEU B N 1
ATOM 3876 C CA . LEU B 1 219 ? -24.656 8.977 5.773 1 98.31 219 LEU B CA 1
ATOM 3877 C C . LEU B 1 219 ? -24.344 9.289 4.312 1 98.31 219 LEU B C 1
ATOM 3879 O O . LEU B 1 219 ? -25.25 9.602 3.531 1 98.31 219 LEU B O 1
ATOM 3883 N N . LEU B 1 220 ? -23.094 9.227 4.004 1 97.81 220 LEU B N 1
ATOM 3884 C CA . LEU B 1 220 ? -22.641 9.781 2.736 1 97.81 220 LEU B CA 1
ATOM 3885 C C . LEU B 1 220 ? -22.562 8.695 1.665 1 97.81 220 LEU B C 1
ATOM 3887 O O . LEU B 1 220 ? -22.703 8.984 0.474 1 97.81 220 LEU B O 1
ATOM 3891 N N . GLY B 1 221 ? -22.266 7.426 2.074 1 96.75 221 GLY B N 1
ATOM 3892 C CA . GLY B 1 221 ? -22.047 6.371 1.099 1 96.75 221 GLY B CA 1
ATOM 3893 C C . GLY B 1 221 ? -21.031 6.746 0.034 1 96.75 221 GLY B C 1
ATOM 3894 O O . GLY B 1 221 ? -19.922 7.16 0.352 1 96.75 221 GLY B O 1
ATOM 3895 N N . ASP B 1 222 ? -21.484 6.746 -1.191 1 95.56 222 ASP B N 1
ATOM 3896 C CA . ASP B 1 222 ? -20.609 6.949 -2.338 1 95.56 222 ASP B CA 1
ATOM 3897 C C . ASP B 1 222 ? -20.188 8.414 -2.457 1 95.56 222 ASP B C 1
ATOM 3899 O O . ASP B 1 222 ? -19.266 8.734 -3.211 1 95.56 222 ASP B O 1
ATOM 3903 N N . ASP B 1 223 ? -20.75 9.273 -1.684 1 94.81 223 ASP B N 1
ATOM 3904 C CA . ASP B 1 223 ? -20.438 10.695 -1.745 1 94.81 223 ASP B CA 1
ATOM 3905 C C . ASP B 1 223 ? -19.266 11.039 -0.834 1 94.81 223 ASP B C 1
ATOM 3907 O O . ASP B 1 223 ? -18.797 12.18 -0.822 1 94.81 223 ASP B O 1
ATOM 3911 N N . MET B 1 224 ? -18.828 10.125 -0.165 1 97.19 224 MET B N 1
ATOM 3912 C CA . MET B 1 224 ? -17.828 10.375 0.863 1 97.19 224 MET B CA 1
ATOM 3913 C C . MET B 1 224 ? -16.562 10.961 0.252 1 97.19 224 MET B C 1
ATOM 3915 O O . MET B 1 224 ? -16.031 11.961 0.743 1 97.19 224 MET B O 1
ATOM 3919 N N . PRO B 1 225 ? -16.031 10.406 -0.858 1 96.19 225 PRO B N 1
ATOM 3920 C CA . PRO B 1 225 ? -14.812 11 -1.411 1 96.19 225 PRO B CA 1
ATOM 3921 C C . PRO B 1 225 ? -15.008 12.453 -1.843 1 96.19 225 PRO B C 1
ATOM 3923 O O . PRO B 1 225 ? -14.133 13.289 -1.598 1 96.19 225 PRO B O 1
ATOM 3926 N N . ASP B 1 226 ? -16.094 12.758 -2.406 1 94.31 226 ASP B N 1
ATOM 3927 C CA . ASP B 1 226 ? -16.375 14.125 -2.83 1 94.31 226 ASP B CA 1
ATOM 3928 C C . ASP B 1 226 ? -16.5 15.062 -1.629 1 94.31 226 ASP B C 1
ATOM 3930 O O . ASP B 1 226 ? -16 16.188 -1.659 1 94.31 226 ASP B O 1
ATOM 3934 N N . MET B 1 227 ? -17.203 14.57 -0.666 1 95.81 227 MET B N 1
ATOM 3935 C CA . MET B 1 227 ? -17.328 15.359 0.555 1 95.81 227 MET B CA 1
ATOM 3936 C C . MET B 1 227 ? -15.953 15.641 1.168 1 95.81 227 MET B C 1
ATOM 3938 O O . MET B 1 227 ? -15.648 16.781 1.525 1 95.81 227 MET B O 1
ATOM 3942 N N . ALA B 1 228 ? -15.172 14.641 1.261 1 96.5 228 ALA B N 1
ATOM 3943 C CA . ALA B 1 228 ? -13.836 14.797 1.831 1 96.5 228 ALA B CA 1
ATOM 3944 C C . ALA B 1 228 ? -13.008 15.781 1.015 1 96.5 228 ALA B C 1
ATOM 3946 O O . ALA B 1 228 ? -12.297 16.625 1.576 1 96.5 228 ALA B O 1
ATOM 3947 N N . THR B 1 229 ? -13.117 15.633 -0.275 1 94.75 229 THR B N 1
ATOM 3948 C CA . THR B 1 229 ? -12.375 16.531 -1.162 1 94.75 229 THR B CA 1
ATOM 3949 C C . THR B 1 229 ? -12.766 17.984 -0.913 1 94.75 229 THR B C 1
ATOM 3951 O O . THR B 1 229 ? -11.914 18.875 -0.966 1 94.75 229 THR B O 1
ATOM 3954 N N . SER B 1 230 ? -13.953 18.25 -0.622 1 95.38 230 SER B N 1
ATOM 3955 C CA . SER B 1 230 ? -14.453 19.609 -0.416 1 95.38 230 SER B CA 1
ATOM 3956 C C . SER B 1 230 ? -13.977 20.172 0.918 1 95.38 230 SER B C 1
ATOM 3958 O O . SER B 1 230 ? -14.273 21.328 1.254 1 95.38 230 SER B O 1
ATOM 3960 N N . LEU B 1 231 ? -13.258 19.375 1.713 1 96.5 231 LEU B N 1
ATOM 3961 C CA . LEU B 1 231 ? -12.781 19.812 3.021 1 96.5 231 LEU B CA 1
ATOM 3962 C C . LEU B 1 231 ? -11.266 19.969 3.021 1 96.5 231 LEU B C 1
ATOM 3964 O O . LEU B 1 231 ? -10.672 20.328 4.039 1 96.5 231 LEU B O 1
ATOM 3968 N N . LEU B 1 232 ? -10.664 19.734 1.892 1 94.06 232 LEU B N 1
ATOM 3969 C CA . LEU B 1 232 ? -9.211 19.578 1.821 1 94.06 232 LEU B CA 1
ATOM 3970 C C . LEU B 1 232 ? -8.516 20.906 2.125 1 94.06 232 LEU B C 1
ATOM 3972 O O . LEU B 1 232 ? -7.477 20.922 2.791 1 94.06 232 LEU B O 1
ATOM 3976 N N . VAL B 1 233 ? -9.016 21.906 1.474 1 92.25 233 VAL B N 1
ATOM 3977 C CA . VAL B 1 233 ? -8.469 23.234 1.77 1 92.25 233 VAL B CA 1
ATOM 3978 C C . VAL B 1 233 ? -9.297 23.891 2.863 1 92.25 233 VAL B C 1
ATOM 3980 O O . VAL B 1 233 ? -10.461 24.25 2.641 1 92.25 233 VAL B O 1
ATOM 3983 N N . GLY B 1 234 ? -8.781 23.891 3.947 1 87.69 234 GLY B N 1
ATOM 3984 C CA . GLY B 1 234 ? -9.516 24.484 5.047 1 87.69 234 GLY B CA 1
ATOM 3985 C C . GLY B 1 234 ? -8.664 24.719 6.281 1 87.69 234 GLY B C 1
ATOM 3986 O O . GLY B 1 234 ? -7.496 24.328 6.316 1 87.69 234 GLY B O 1
ATOM 3987 N N . GLY B 1 235 ? -9.273 25.484 7.195 1 77.06 235 GLY B N 1
ATOM 3988 C CA . GLY B 1 235 ? -8.586 25.797 8.438 1 77.06 235 GLY B CA 1
ATOM 3989 C C . GLY B 1 235 ? -8.812 24.75 9.516 1 77.06 235 GLY B C 1
ATOM 3990 O O . GLY B 1 235 ? -9.211 23.625 9.227 1 77.06 235 GLY B O 1
ATOM 3991 N N . GLY B 1 236 ? -8.438 25.016 10.734 1 85.88 236 GLY B N 1
ATOM 3992 C CA . GLY B 1 236 ? -8.602 24.172 11.914 1 85.88 236 GLY B CA 1
ATOM 3993 C C . GLY B 1 236 ? -10.055 24.031 12.344 1 85.88 236 GLY B C 1
ATOM 3994 O O . GLY B 1 236 ? -10.961 24.5 11.648 1 85.88 236 GLY B O 1
ATOM 3995 N N . THR B 1 237 ? -10.297 23.344 13.297 1 93.75 237 THR B N 1
ATOM 3996 C CA . THR B 1 237 ? -11.641 23.062 13.797 1 93.75 237 THR B CA 1
ATOM 3997 C C . THR B 1 237 ? -12.086 24.125 14.781 1 93.75 237 THR B C 1
ATOM 3999 O O . THR B 1 237 ? -11.25 24.766 15.438 1 93.75 237 THR B O 1
ATOM 4002 N N . GLU B 1 238 ? -13.367 24.453 14.797 1 95 238 GLU B N 1
ATOM 4003 C CA . GLU B 1 238 ? -14.031 25.281 15.789 1 95 238 GLU B CA 1
ATOM 4004 C C . GLU B 1 238 ? -15.039 24.469 16.609 1 95 238 GLU B C 1
ATOM 4006 O O . GLU B 1 238 ? -15.414 23.375 16.219 1 95 238 GLU B O 1
ATOM 4011 N N . LYS B 1 239 ? -15.445 25.078 17.734 1 95.44 239 LYS B N 1
ATOM 4012 C CA . LYS B 1 239 ? -16.359 24.359 18.625 1 95.44 239 LYS B CA 1
ATOM 4013 C C . LYS B 1 239 ? -17.703 25.078 18.734 1 95.44 239 LYS B C 1
ATOM 4015 O O . LYS B 1 239 ? -17.75 26.312 18.781 1 95.44 239 LYS B O 1
ATOM 4020 N N . THR B 1 240 ? -18.656 24.25 18.828 1 95.5 240 THR B N 1
ATOM 4021 C CA . THR B 1 240 ? -19.984 24.781 19.109 1 95.5 240 THR B CA 1
ATOM 4022 C C . THR B 1 240 ? -20.219 24.906 20.609 1 95.5 240 THR B C 1
ATOM 4024 O O . THR B 1 240 ? -19.391 24.453 21.406 1 95.5 240 THR B O 1
ATOM 4027 N N . GLU B 1 241 ? -21.406 25.484 20.891 1 91.88 241 GLU B N 1
ATOM 4028 C CA . GLU B 1 241 ? -21.781 25.641 22.297 1 91.88 241 GLU B CA 1
ATOM 4029 C C . GLU B 1 241 ? -21.953 24.281 22.969 1 91.88 241 GLU B C 1
ATOM 4031 O O . GLU B 1 241 ? -21.656 24.109 24.156 1 91.88 241 GLU B O 1
ATOM 4036 N N . SER B 1 242 ? -22.328 23.328 22.234 1 91.81 242 SER B N 1
ATOM 4037 C CA . SER B 1 242 ? -22.641 22 22.781 1 91.81 242 SER B CA 1
ATOM 4038 C C . SER B 1 242 ? -21.375 21.141 22.844 1 91.81 242 SER B C 1
ATOM 4040 O O . SER B 1 242 ? -21.406 20.047 23.406 1 91.81 242 SER B O 1
ATOM 4042 N N . GLY B 1 243 ? -20.312 21.594 22.219 1 93.75 243 GLY B N 1
ATOM 4043 C CA . GLY B 1 243 ? -19.078 20.844 22.312 1 93.75 243 GLY B CA 1
ATOM 4044 C C . GLY B 1 243 ? -18.734 20.109 21.031 1 93.75 243 GLY B C 1
ATOM 4045 O O . GLY B 1 243 ? -17.641 19.531 20.906 1 93.75 243 GLY B O 1
ATOM 4046 N N . ALA B 1 244 ? -19.641 20.141 20.094 1 97.44 244 ALA B N 1
ATOM 4047 C CA . ALA B 1 244 ? -19.312 19.609 18.781 1 97.44 244 ALA B CA 1
ATOM 4048 C C . ALA B 1 244 ? -18.234 20.453 18.094 1 97.44 244 ALA B C 1
ATOM 4050 O O . ALA B 1 244 ? -18.125 21.656 18.359 1 97.44 244 ALA B O 1
ATOM 4051 N N . PHE B 1 245 ? -17.422 19.812 17.359 1 98.25 245 PHE B N 1
ATOM 4052 C CA . PHE B 1 245 ? -16.453 20.609 16.609 1 98.25 245 PHE B CA 1
ATOM 4053 C C . PHE B 1 245 ? -16.734 20.547 15.117 1 98.25 245 PHE B C 1
ATOM 4055 O O . PHE B 1 245 ? -17.375 19.594 14.641 1 98.25 245 PHE B O 1
ATOM 4062 N N . TYR B 1 246 ? -16.359 21.562 14.383 1 98 246 TYR B N 1
ATOM 4063 C CA . TYR B 1 246 ? -16.688 21.656 12.961 1 98 246 TYR B CA 1
ATOM 4064 C C . TYR B 1 246 ? -15.594 22.391 12.203 1 98 246 TYR B C 1
ATOM 4066 O O . TYR B 1 246 ? -14.711 23.016 12.812 1 98 246 TYR B O 1
ATOM 4074 N N . ALA B 1 247 ? -15.586 22.234 10.93 1 97.56 247 ALA B N 1
ATOM 4075 C CA . ALA B 1 247 ? -14.711 22.969 10.023 1 97.56 247 ALA B CA 1
ATOM 4076 C C . ALA B 1 247 ? -15.359 23.141 8.648 1 97.56 247 ALA B C 1
ATOM 4078 O O . ALA B 1 247 ? -16.312 22.422 8.32 1 97.56 247 ALA B O 1
ATOM 4079 N N . THR B 1 248 ? -14.906 24.156 7.98 1 95.94 248 THR B N 1
ATOM 4080 C CA . THR B 1 248 ? -15.25 24.375 6.578 1 95.94 248 THR B CA 1
ATOM 4081 C C . THR B 1 248 ? -14.016 24.203 5.691 1 95.94 248 THR B C 1
ATOM 4083 O O . THR B 1 248 ? -12.883 24.297 6.168 1 95.94 248 THR B O 1
ATOM 4086 N N . GLY B 1 249 ? -14.312 23.875 4.523 1 95.94 249 GLY B N 1
ATOM 4087 C CA . GLY B 1 249 ? -13.25 23.766 3.535 1 95.94 249 GLY B CA 1
ATOM 4088 C C . GLY B 1 249 ? -13.742 23.922 2.109 1 95.94 249 GLY B C 1
ATOM 4089 O O . GLY B 1 249 ? -14.898 24.297 1.881 1 95.94 249 GLY B O 1
ATOM 4090 N N . CYS B 1 250 ? -12.805 23.719 1.206 1 94.81 250 CYS B N 1
ATOM 4091 C CA . CYS B 1 250 ? -13.156 23.781 -0.209 1 94.81 250 CYS B CA 1
ATOM 4092 C C . CYS B 1 250 ? -12.234 22.875 -1.031 1 94.81 250 CYS B C 1
ATOM 4094 O O . CYS B 1 250 ? -11.227 22.375 -0.523 1 94.81 250 CYS B O 1
ATOM 4096 N N . VAL B 1 251 ? -12.672 22.609 -2.268 1 91.75 251 VAL B N 1
ATOM 4097 C CA . VAL B 1 251 ? -11.82 21.906 -3.219 1 91.75 251 VAL B CA 1
ATOM 4098 C C . VAL B 1 251 ? -10.648 22.797 -3.625 1 91.75 251 VAL B C 1
ATOM 4100 O O . VAL B 1 251 ? -10.82 23.984 -3.869 1 91.75 251 VAL B O 1
ATOM 4103 N N . PRO B 1 252 ? -9.422 22.172 -3.662 1 87.5 252 PRO B N 1
ATOM 4104 C CA . PRO B 1 252 ? -8.273 22.984 -4.09 1 87.5 252 PRO B CA 1
ATOM 4105 C C . PRO B 1 252 ? -8.531 23.734 -5.387 1 87.5 252 PRO B C 1
ATOM 4107 O O . PRO B 1 252 ? -8.969 23.141 -6.379 1 87.5 252 PRO B O 1
ATOM 4110 N N . HIS B 1 253 ? -8.281 25.016 -5.402 1 85.81 253 HIS B N 1
ATOM 4111 C CA . HIS B 1 253 ? -8.383 25.938 -6.531 1 85.81 253 HIS B CA 1
ATOM 4112 C C . HIS B 1 253 ? -9.844 26.172 -6.918 1 85.81 253 HIS B C 1
ATOM 4114 O O . HIS B 1 253 ? -10.125 26.656 -8.016 1 85.81 253 HIS B O 1
ATOM 4120 N N . ASP B 1 254 ? -10.664 25.828 -6.086 1 88.69 254 ASP B N 1
ATOM 4121 C CA . ASP B 1 254 ? -12.07 26.031 -6.395 1 88.69 254 ASP B CA 1
ATOM 4122 C C . ASP B 1 254 ? -12.844 26.469 -5.156 1 88.69 254 ASP B C 1
ATOM 4124 O O . ASP B 1 254 ? -13.945 25.984 -4.891 1 88.69 254 ASP B O 1
ATOM 4128 N N . CYS B 1 255 ? -12.242 27.25 -4.336 1 88.38 255 CYS B N 1
ATOM 4129 C CA . CYS B 1 255 ? -12.945 27.812 -3.188 1 88.38 255 CYS B CA 1
ATOM 4130 C C . CYS B 1 255 ? -14.031 28.781 -3.637 1 88.38 255 CYS B C 1
ATOM 4132 O O . CYS B 1 255 ? -13.805 29.609 -4.523 1 88.38 255 CYS B O 1
ATOM 4134 N N . GLY B 1 256 ? -15.18 28.703 -2.984 1 85.25 256 GLY B N 1
ATOM 4135 C CA . GLY B 1 256 ? -16.312 29.5 -3.398 1 85.25 256 GLY B CA 1
ATOM 4136 C C . GLY B 1 256 ? -17.266 28.766 -4.324 1 85.25 256 GLY B C 1
ATOM 4137 O O . GLY B 1 256 ? -18.469 29.062 -4.367 1 85.25 256 GLY B O 1
ATOM 4138 N N . GLY B 1 257 ? -16.688 27.781 -5.035 1 85.25 257 GLY B N 1
ATOM 4139 C CA . GLY B 1 257 ? -17.5 26.984 -5.949 1 85.25 257 GLY B CA 1
ATOM 4140 C C . GLY B 1 257 ? -17.859 25.625 -5.391 1 85.25 257 GLY B C 1
ATOM 4141 O O . GLY B 1 257 ? -19 25.172 -5.52 1 85.25 257 GLY B O 1
ATOM 4142 N N . ASN B 1 258 ? -16.906 25.016 -4.812 1 92.06 258 ASN B N 1
ATOM 4143 C CA . ASN B 1 258 ? -17.078 23.688 -4.223 1 92.06 258 ASN B CA 1
ATOM 4144 C C . ASN B 1 258 ? -16.625 23.656 -2.766 1 92.06 258 ASN B C 1
ATOM 4146 O O . ASN B 1 258 ? -15.461 23.375 -2.473 1 92.06 258 ASN B O 1
ATOM 4150 N N . ASP B 1 259 ? -17.594 23.906 -1.905 1 93.62 259 ASP B N 1
ATOM 4151 C CA . ASP B 1 259 ? -17.297 24.078 -0.483 1 93.62 259 ASP B CA 1
ATOM 4152 C C . ASP B 1 259 ? -17.891 22.922 0.331 1 93.62 259 ASP B C 1
ATOM 4154 O O . ASP B 1 259 ? -18.859 22.281 -0.099 1 93.62 259 ASP B O 1
ATOM 4158 N N . GLY B 1 260 ? -17.25 22.672 1.465 1 96.62 260 GLY B N 1
ATOM 4159 C CA . GLY B 1 260 ? -17.734 21.625 2.359 1 96.62 260 GLY B CA 1
ATOM 4160 C C . GLY B 1 260 ? -17.766 22.062 3.812 1 96.62 260 GLY B C 1
ATOM 4161 O O . GLY B 1 260 ? -17.062 23 4.207 1 96.62 260 GLY B O 1
ATOM 4162 N N . PHE B 1 261 ? -18.641 21.531 4.527 1 96.75 261 PHE B N 1
ATOM 4163 C CA . PHE B 1 261 ? -18.812 21.688 5.969 1 96.75 261 PHE B CA 1
ATOM 4164 C C . PHE B 1 261 ? -18.938 20.328 6.656 1 96.75 261 PHE B C 1
ATOM 4166 O O . PHE B 1 261 ? -19.625 19.438 6.156 1 96.75 261 PHE B O 1
ATOM 4173 N N . MET B 1 262 ? -18.234 20.141 7.703 1 98.25 262 MET B N 1
ATOM 4174 C CA . MET B 1 262 ? -18.328 18.938 8.516 1 98.25 262 MET B CA 1
ATOM 4175 C C . MET B 1 262 ? -18.344 19.281 10 1 98.25 262 MET B C 1
ATOM 4177 O O . MET B 1 262 ? -17.578 20.141 10.453 1 98.25 262 MET B O 1
ATOM 4181 N N . ALA B 1 263 ? -19.25 18.641 10.711 1 98.5 263 ALA B N 1
ATOM 4182 C CA . ALA B 1 263 ? -19.281 18.719 12.172 1 98.5 263 ALA B CA 1
ATOM 4183 C C . ALA B 1 263 ? -19.312 17.328 12.797 1 98.5 263 ALA B C 1
ATOM 4185 O O . ALA B 1 263 ? -19.906 16.406 12.234 1 98.5 263 ALA B O 1
ATOM 4186 N N . VAL B 1 264 ? -18.641 17.219 13.898 1 98.69 264 VAL B N 1
ATOM 4187 C CA . VAL B 1 264 ? -18.562 15.961 14.641 1 98.69 264 VAL B CA 1
ATOM 4188 C C . VAL B 1 264 ? -19 16.188 16.094 1 98.69 264 VAL B C 1
ATOM 4190 O O . VAL B 1 264 ? -18.484 17.094 16.766 1 98.69 264 VAL B O 1
ATOM 4193 N N . ASP B 1 265 ? -19.938 15.43 16.5 1 98.31 265 ASP B N 1
ATOM 4194 C CA . ASP B 1 265 ? -20.422 15.469 17.875 1 98.31 265 ASP B CA 1
ATOM 4195 C C . ASP B 1 265 ? -20.125 14.156 18.609 1 98.31 265 ASP B C 1
ATOM 4197 O O . ASP B 1 265 ? -20.922 13.219 18.562 1 98.31 265 ASP B O 1
ATOM 4201 N N . PRO B 1 266 ? -19 14.141 19.281 1 97.75 266 PRO B N 1
ATOM 4202 C CA . PRO B 1 266 ? -18.625 12.883 19.938 1 97.75 266 PRO B CA 1
ATOM 4203 C C . PRO B 1 266 ? -19.609 12.477 21.031 1 97.75 266 PRO B C 1
ATOM 4205 O O . PRO B 1 266 ? -19.859 11.289 21.234 1 97.75 266 PRO B O 1
ATOM 4208 N N . ALA B 1 267 ? -20.172 13.375 21.766 1 96.81 267 ALA B N 1
ATOM 4209 C CA . ALA B 1 267 ? -21.094 13.07 22.859 1 96.81 267 ALA B CA 1
ATOM 4210 C C . ALA B 1 267 ? -22.344 12.367 22.344 1 96.81 267 ALA B C 1
ATOM 4212 O O . ALA B 1 267 ? -22.828 11.414 22.969 1 96.81 267 ALA B O 1
ATOM 4213 N N . LYS B 1 268 ? -22.828 12.773 21.281 1 97.5 268 LYS B N 1
ATOM 4214 C CA . LYS B 1 268 ? -24.031 12.18 20.719 1 97.5 268 LYS B CA 1
ATOM 4215 C C . LYS B 1 268 ? -23.672 11.117 19.672 1 97.5 268 LYS B C 1
ATOM 4217 O O . LYS B 1 268 ? -24.562 10.453 19.141 1 97.5 268 LYS B O 1
ATOM 4222 N N . GLN B 1 269 ? -22.453 11.016 19.297 1 98.38 269 GLN B N 1
ATOM 4223 C CA . GLN B 1 269 ? -21.922 10.039 18.344 1 98.38 269 GLN B CA 1
ATOM 4224 C C . GLN B 1 269 ? -22.578 10.203 16.984 1 98.38 269 GLN B C 1
ATOM 4226 O O . GLN B 1 269 ? -23.062 9.234 16.391 1 98.38 269 GLN B O 1
ATOM 4231 N N . LYS B 1 270 ? -22.469 11.516 16.5 1 98.44 270 LYS B N 1
ATOM 4232 C CA . LYS B 1 270 ? -23.062 11.875 15.219 1 98.44 270 LYS B CA 1
ATOM 4233 C C . LYS B 1 270 ? -22.125 12.781 14.414 1 98.44 270 LYS B C 1
ATOM 4235 O O . LYS B 1 270 ? -21.281 13.469 14.984 1 98.44 270 LYS B O 1
ATOM 4240 N N . VAL B 1 271 ? -22.328 12.711 13.133 1 98.81 271 VAL B N 1
ATOM 4241 C CA . VAL B 1 271 ? -21.625 13.602 12.211 1 98.81 271 VAL B CA 1
ATOM 4242 C C . VAL B 1 271 ? -22.625 14.312 11.312 1 98.81 271 VAL B C 1
ATOM 4244 O O . VAL B 1 271 ? -23.75 13.82 11.109 1 98.81 271 VAL B O 1
ATOM 4247 N N . TYR B 1 272 ? -22.234 15.438 10.875 1 98.38 272 TYR B N 1
ATOM 4248 C CA . TYR B 1 272 ? -23.062 16.281 10.008 1 98.38 272 TYR B CA 1
ATOM 4249 C C . TYR B 1 272 ? -22.234 16.828 8.852 1 98.38 272 TYR B C 1
ATOM 4251 O O . TYR B 1 272 ? -21.094 17.25 9.031 1 98.38 272 TYR B O 1
ATOM 4259 N N . PHE B 1 273 ? -22.859 16.812 7.691 1 98.06 273 PHE B N 1
ATOM 4260 C CA . PHE B 1 273 ? -22.141 17.25 6.496 1 98.06 273 PHE B CA 1
ATOM 4261 C C . PHE B 1 273 ? -23 18.203 5.672 1 98.06 273 PHE B C 1
ATOM 4263 O O . PHE B 1 273 ? -24.219 18.047 5.609 1 98.06 273 PHE B O 1
ATOM 4270 N N . ALA B 1 274 ? -22.344 19.109 5.086 1 96.88 274 ALA B N 1
ATOM 4271 C CA . ALA B 1 274 ? -22.953 19.906 4.023 1 96.88 274 ALA B CA 1
ATOM 4272 C C . ALA B 1 274 ? -21.953 20.203 2.91 1 96.88 274 ALA B C 1
ATOM 4274 O O . ALA B 1 274 ? -20.75 20.359 3.17 1 96.88 274 ALA B O 1
ATOM 4275 N N . ARG B 1 275 ? -22.453 20.172 1.7 1 95.5 275 ARG B N 1
ATOM 4276 C CA . ARG B 1 275 ? -21.594 20.406 0.553 1 95.5 275 ARG B CA 1
ATOM 4277 C C . ARG B 1 275 ? -22.328 21.156 -0.553 1 95.5 275 ARG B C 1
ATOM 4279 O O . ARG B 1 275 ? -23.5 20.875 -0.817 1 95.5 275 ARG B O 1
ATOM 4286 N N . ARG B 1 276 ? -21.656 22.125 -1.008 1 90.62 276 ARG B N 1
ATOM 4287 C CA . ARG B 1 276 ? -22.109 22.766 -2.234 1 90.62 276 ARG B CA 1
ATOM 4288 C C . ARG B 1 276 ? -21.266 22.328 -3.43 1 90.62 276 ARG B C 1
ATOM 4290 O O . ARG B 1 276 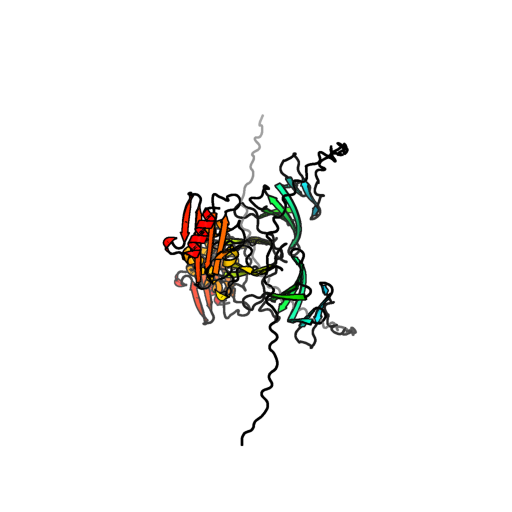? -20.062 22.547 -3.463 1 90.62 276 ARG B O 1
ATOM 4297 N N . GLY B 1 277 ? -21.969 21.578 -4.336 1 78.62 277 GLY B N 1
ATOM 4298 C CA . GLY B 1 277 ? -21.25 21.031 -5.473 1 78.62 277 GLY B CA 1
ATOM 4299 C C . GLY B 1 277 ? -21.344 21.891 -6.715 1 78.62 277 GLY B C 1
ATOM 4300 O O . GLY B 1 277 ? -21.688 23.078 -6.633 1 78.62 277 GLY B O 1
ATOM 4301 N N . ASP B 1 278 ? -21.062 21.25 -7.781 1 74.5 278 ASP B N 1
ATOM 4302 C CA . ASP B 1 278 ? -20.906 21.938 -9.062 1 74.5 278 ASP B CA 1
ATOM 4303 C C . ASP B 1 278 ? -22.234 22.547 -9.516 1 74.5 278 ASP B C 1
ATOM 4305 O O . ASP B 1 278 ? -22.25 23.547 -10.227 1 74.5 278 ASP B O 1
ATOM 4309 N N . ASN B 1 279 ? -23.25 21.953 -9.008 1 74.94 279 ASN B N 1
ATOM 4310 C CA . ASN B 1 279 ? -24.547 22.438 -9.477 1 74.94 279 ASN B CA 1
ATOM 4311 C C . ASN B 1 279 ? -25.016 23.641 -8.656 1 74.94 279 ASN B C 1
ATOM 4313 O O . ASN B 1 279 ? -26.078 24.203 -8.93 1 74.94 279 ASN B O 1
ATOM 4317 N N . GLY B 1 280 ? -24.312 23.938 -7.66 1 75.56 280 GLY B N 1
ATOM 4318 C CA . GLY B 1 280 ? -24.609 25.109 -6.852 1 75.56 280 GLY B CA 1
ATOM 4319 C C . GLY B 1 280 ? -25.578 24.828 -5.727 1 75.56 280 GLY B C 1
ATOM 4320 O O . GLY B 1 280 ? -25.781 25.656 -4.84 1 75.56 280 GLY B O 1
ATOM 4321 N N . GLU B 1 281 ? -26.141 23.672 -5.805 1 81.31 281 GLU B N 1
ATOM 4322 C CA . GLU B 1 281 ? -27.125 23.359 -4.766 1 81.31 281 GLU B CA 1
ATOM 4323 C C . GLU B 1 281 ? -26.453 22.734 -3.543 1 81.31 281 GLU B C 1
ATOM 4325 O O . GLU B 1 281 ? -25.672 21.797 -3.668 1 81.31 281 GLU B O 1
ATOM 4330 N N . ALA B 1 282 ? -26.797 23.266 -2.5 1 85.81 282 ALA B N 1
ATOM 4331 C CA . ALA B 1 282 ? -26.234 22.766 -1.25 1 85.81 282 ALA B CA 1
ATOM 4332 C C . ALA B 1 282 ? -26.938 21.484 -0.797 1 85.81 282 ALA B C 1
ATOM 4334 O O . ALA B 1 282 ? -28.172 21.406 -0.859 1 85.81 282 ALA B O 1
ATOM 4335 N N . GLN B 1 283 ? -26.156 20.5 -0.569 1 93.81 283 GLN B N 1
ATOM 4336 C CA . GLN B 1 283 ? -26.656 19.266 0.018 1 93.81 283 GLN B CA 1
ATOM 4337 C C . GLN B 1 283 ? -26.172 19.109 1.461 1 93.81 283 GLN B C 1
ATOM 4339 O O . GLN B 1 283 ? -25.094 19.562 1.812 1 93.81 283 GLN B O 1
ATOM 4344 N N . ALA B 1 284 ? -27.078 18.516 2.273 1 96.38 284 ALA B N 1
ATOM 4345 C CA . ALA B 1 284 ? -26.719 18.312 3.676 1 96.38 284 ALA B CA 1
ATOM 4346 C C . ALA B 1 284 ? -27.062 16.906 4.125 1 96.38 284 ALA B C 1
ATOM 4348 O O . ALA B 1 284 ? -28.047 16.312 3.654 1 96.38 284 ALA B O 1
ATOM 4349 N N . TRP B 1 285 ? -26.234 16.344 4.941 1 97.75 285 TRP B N 1
ATOM 4350 C CA . TRP B 1 285 ? -26.453 15.023 5.539 1 97.75 285 TRP B CA 1
ATOM 4351 C C . TRP B 1 285 ? -26.266 15.078 7.051 1 97.75 285 TRP B C 1
ATOM 43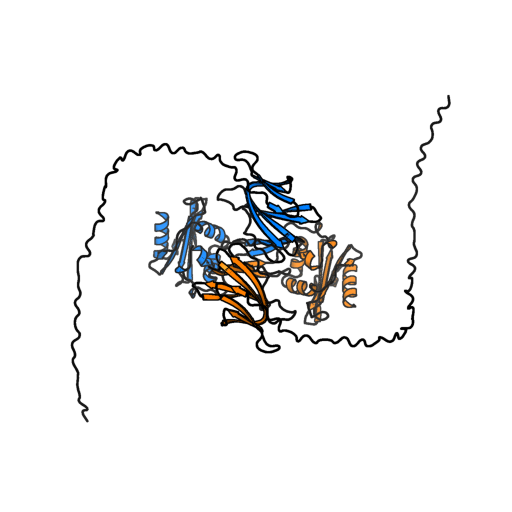53 O O . TRP B 1 285 ? -25.219 15.484 7.547 1 97.75 285 TRP B O 1
ATOM 4363 N N . PRO B 1 286 ? -27.188 14.492 7.891 1 97.62 286 PRO B N 1
ATOM 4364 C CA . PRO B 1 286 ? -28.578 14.32 7.461 1 97.62 286 PRO B CA 1
ATOM 4365 C C . PRO B 1 286 ? -29.219 15.617 6.977 1 97.62 286 PRO B C 1
ATOM 4367 O O . PRO B 1 286 ? -28.531 16.641 6.883 1 97.62 286 PRO B O 1
ATOM 4370 N N . PRO B 1 287 ? -30.531 15.547 6.625 1 96.44 287 PRO B N 1
ATOM 4371 C CA . PRO B 1 287 ? -31.188 16.797 6.199 1 96.44 287 PRO B CA 1
ATOM 4372 C C . PRO B 1 287 ? -31.062 17.906 7.234 1 96.44 287 PRO B C 1
ATOM 4374 O O . PRO B 1 287 ? -31.125 17.641 8.438 1 96.44 287 PRO B O 1
ATOM 4377 N N . LEU B 1 288 ? -30.922 19.062 6.734 1 95.38 288 LEU B N 1
ATOM 4378 C CA . LEU B 1 288 ? -30.625 20.234 7.566 1 95.38 288 LEU B CA 1
ATOM 4379 C C . LEU B 1 288 ? -31.656 20.391 8.68 1 95.38 288 LEU B C 1
ATOM 4381 O O . LEU B 1 288 ? -31.328 20.828 9.781 1 95.38 288 LEU B O 1
ATOM 4385 N N . LYS B 1 289 ? -32.844 20.078 8.438 1 95.5 289 LYS B N 1
ATOM 4386 C CA . LYS B 1 289 ? -33.938 20.234 9.398 1 95.5 289 LYS B CA 1
ATOM 4387 C C . LYS B 1 289 ? -33.688 19.375 10.641 1 95.5 289 LYS B C 1
ATOM 4389 O O . LYS B 1 289 ? -34.25 19.672 11.711 1 95.5 289 LYS B O 1
ATOM 4394 N N . ASP B 1 290 ? -32.875 18.344 10.531 1 96.81 290 ASP B N 1
ATOM 4395 C CA . ASP B 1 290 ? -32.656 17.406 11.617 1 96.81 290 ASP B CA 1
ATOM 4396 C C . ASP B 1 290 ? -31.406 17.766 12.422 1 96.81 290 ASP B C 1
ATOM 4398 O O . ASP B 1 290 ? -31.062 17.078 13.391 1 96.81 290 ASP B O 1
ATOM 4402 N N . TRP B 1 291 ? -30.734 18.859 12.086 1 97.81 291 TRP B N 1
ATOM 4403 C CA . TRP B 1 291 ? -29.5 19.25 12.758 1 97.81 291 TRP B CA 1
ATOM 4404 C C . TRP B 1 291 ? -29.797 19.922 14.094 1 97.81 291 TRP B C 1
ATOM 4406 O O . TRP B 1 291 ? -30.797 20.625 14.234 1 97.81 291 TRP B O 1
ATOM 4416 N N . PRO B 1 292 ? -28.938 19.703 15.07 1 97.69 292 PRO B N 1
ATOM 4417 C CA . PRO B 1 292 ? -29.016 20.547 16.25 1 97.69 292 PRO B CA 1
ATOM 4418 C C . PRO B 1 292 ? -28.844 22.031 15.93 1 97.69 292 PRO B C 1
ATOM 4420 O O . PRO B 1 292 ? -28.094 22.391 15.023 1 97.69 292 PRO B O 1
ATOM 4423 N N . ASP B 1 293 ? -29.438 22.875 16.766 1 97.06 293 ASP B N 1
ATOM 4424 C CA . ASP B 1 293 ? -29.516 24.312 16.5 1 97.06 293 ASP B CA 1
ATOM 4425 C C . ASP B 1 293 ? -28.109 24.922 16.422 1 97.06 293 ASP B C 1
ATOM 4427 O O . ASP B 1 293 ? -27.844 25.75 15.562 1 97.06 293 ASP B O 1
ATOM 4431 N N . ASP B 1 294 ? -27.297 24.562 17.297 1 97.06 294 ASP B N 1
ATOM 4432 C CA . ASP B 1 294 ? -25.984 25.203 17.344 1 97.06 294 ASP B CA 1
ATOM 4433 C C . ASP B 1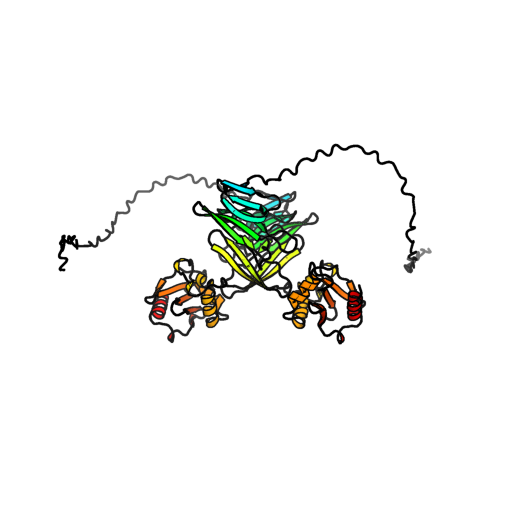 294 ? -25.109 24.781 16.172 1 97.06 294 ASP B C 1
ATOM 4435 O O . ASP B 1 294 ? -24.266 25.531 15.711 1 97.06 294 ASP B O 1
ATOM 4439 N N . ILE B 1 295 ? -25.297 23.609 15.609 1 97.31 295 ILE B N 1
ATOM 4440 C CA . ILE B 1 295 ? -24.562 23.172 14.43 1 97.31 295 ILE B CA 1
ATOM 4441 C C . ILE B 1 295 ? -25.109 23.859 13.188 1 97.31 295 ILE B C 1
ATOM 4443 O O . ILE B 1 295 ? -24.344 24.266 12.305 1 97.31 295 ILE B O 1
ATOM 4447 N N . LYS B 1 296 ? -26.406 23.922 13.109 1 96.38 296 LYS B N 1
ATOM 4448 C CA . LYS B 1 296 ? -27.031 24.656 12.008 1 96.38 296 LYS B CA 1
ATOM 4449 C C . LYS B 1 296 ? -26.531 26.094 11.961 1 96.38 296 LYS B C 1
ATOM 4451 O O . LYS B 1 296 ? -26.234 26.609 10.883 1 96.38 296 LYS B O 1
ATOM 4456 N N . LYS B 1 297 ? -26.484 26.688 13.109 1 95.94 297 LYS B N 1
ATOM 4457 C CA . LYS B 1 297 ? -26 28.062 13.195 1 95.94 297 LYS B CA 1
ATOM 4458 C C . LYS B 1 297 ? -24.547 28.156 12.711 1 95.94 297 LYS B C 1
ATOM 4460 O O . LYS B 1 297 ? -24.188 29.078 11.984 1 95.94 297 LYS B O 1
ATOM 4465 N N . ALA B 1 298 ? -23.75 27.234 13.133 1 95.94 298 ALA B N 1
ATOM 4466 C CA . ALA B 1 298 ? -22.359 27.203 12.688 1 95.94 298 ALA B CA 1
ATOM 4467 C C . ALA B 1 298 ? -22.266 27.125 11.172 1 95.94 298 ALA B C 1
ATOM 4469 O O . ALA B 1 298 ? -21.453 27.812 10.555 1 95.94 298 ALA B O 1
ATOM 4470 N N . TYR B 1 299 ? -23.062 26.297 10.578 1 95.56 299 TYR B N 1
ATOM 4471 C CA . TYR B 1 299 ? -23.094 26.141 9.133 1 95.56 299 TYR B CA 1
ATOM 4472 C C . TYR B 1 299 ? -23.531 27.438 8.461 1 95.56 299 TYR B C 1
ATOM 4474 O O . TYR B 1 299 ? -22.906 27.891 7.496 1 95.56 299 TYR B O 1
ATOM 4482 N N . GLU B 1 300 ? -24.562 28.031 8.938 1 93.31 300 GLU B N 1
ATOM 4483 C CA . GLU B 1 300 ? -25.094 29.281 8.375 1 93.31 300 GLU B CA 1
ATOM 4484 C C . GLU B 1 300 ? -24.062 30.406 8.477 1 93.31 300 GLU B C 1
ATOM 4486 O O . GLU B 1 300 ? -23.875 31.172 7.535 1 93.31 300 GLU B O 1
ATOM 4491 N N . ASP B 1 301 ? -23.422 30.469 9.586 1 91.56 301 ASP B N 1
ATOM 4492 C CA . ASP B 1 301 ? -22.391 31.484 9.797 1 91.56 301 ASP B CA 1
ATOM 4493 C C . ASP B 1 301 ? -21.219 31.281 8.82 1 91.56 301 ASP B C 1
ATOM 4495 O O . ASP B 1 301 ? -20.609 32.25 8.375 1 91.56 301 ASP B O 1
ATOM 4499 N N . ALA B 1 302 ? -21 30.062 8.5 1 85.94 302 ALA B N 1
ATOM 4500 C CA . ALA B 1 302 ? -19.875 29.734 7.621 1 85.94 302 ALA B CA 1
ATOM 4501 C C . ALA B 1 302 ? -20.203 30.094 6.168 1 85.94 302 ALA B C 1
ATOM 4503 O O . ALA B 1 302 ? -19.281 30.297 5.359 1 85.94 302 ALA B O 1
ATOM 4504 N N . GLN B 1 303 ? -21.484 29.969 5.758 1 80.75 303 GLN B N 1
ATOM 4505 C CA . GLN B 1 303 ? -21.906 30.312 4.402 1 80.75 303 GLN B CA 1
ATOM 4506 C C . GLN B 1 303 ? -21.797 31.812 4.16 1 80.75 303 GLN B C 1
ATOM 4508 O O . GLN B 1 303 ? -21.641 32.25 3.018 1 80.75 303 GLN B O 1
ATOM 4513 N N . GLY B 1 304 ? -22.125 32.594 5.176 1 64.12 304 GLY B N 1
ATOM 4514 C CA . GLY B 1 304 ? -22.125 34.031 5.055 1 64.12 304 GLY B CA 1
ATOM 4515 C C . GLY B 1 304 ? -20.719 34.625 4.988 1 64.12 304 GLY B C 1
ATOM 4516 O O . GLY B 1 304 ? -20.547 35.812 4.664 1 64.12 304 GLY B O 1
ATOM 4517 N N . ASN B 1 305 ? -19.703 33.938 5.32 1 48.62 305 ASN B N 1
ATOM 4518 C CA . ASN B 1 305 ? -18.344 34.469 5.262 1 48.62 305 ASN B CA 1
ATOM 4519 C C . ASN B 1 305 ? -17.641 34.031 3.971 1 48.62 305 ASN B C 1
ATOM 4521 O O . ASN B 1 305 ? -17.844 32.906 3.492 1 48.62 305 ASN B O 1
#

Sequence (610 aa):
MTRLLLAAGASVAILLAIGANAQTIAPATSDQPAADQGAADQGADSDQAGSDEEKQAPIPFEGGQLTITQPEQDGEKVLSYDGKRLASNYDVFFDKIVKIGDVNVALVDVGDGGNQCGPAKVIVWKKDGEIQTTTVEQDECGAPPAAVSDDAIYFVPYLLPGDSKPALQWSPTEGLTTSGNLTYTPEPGTDWKDVDPSKYDNIIDAFHNEAVYKAGQALLGDDMPDMATSLLVGGGTEKTESGAFYATGCVPHDCGGNDGFMAVDPAKQKVYFARRGDNGEAQAWPPLKDWPDDIKKAYEDAQGNMTRLLLAAGASVAILLAIGANAQTIAPATSDQPAADQGAADQGADSDQAGSDEEKQAPIPFEGGQLTITQPEQDGEKVLSYDGKRLASNYDVFFDKIVKIGDVNVALVDVGDGGNQCGPAKVIVWKKDGEIQTTTVEQDECGAPPAAVSDDAIYFVPYLLPGDSKPALQWSPTEGLTTSGNLTYTPEPGTDWKDVDPSKYDNIIDAFHNEAVYKAGQALLGDDMPDMATSLLVGGGTEKTESGAFYATGCVPHDCGGNDGFMAVDPAKQKVYFARRGDNGEAQAWPPLKDWPDDIKKAYEDAQGN

InterPro domains:
  IPR059661 Y4bG, N-terminal domain [PF27345] (62-182)
  IPR061272 Inhibitor of vertebrate lysozyme (Ivy)-like domain [PF08816] (211-303)

Nearest PDB structures (foldseek):
  5tih-assembly1_A  TM=3.253E-01  e=1.221E-01  Plasmodium falciparum 3D7
  7dru-assembly1_A  TM=3.206E-01  e=2.199E+00  Canis lupus familiaris
  7dru-assembly3_C  TM=2.923E-01  e=3.032E+00  Canis lupus familiaris
  8rkh-assembly1_A  TM=1.748E-01  e=3.562E-01  Mus musculus
  5tih-assembly1_A  TM=3.252E-01  e=1.666E-01  Plasmodium falciparum 3D7

Solvent-accessible surface area (backbone atoms only — not comparable to full-atom values): 35248 Å² total; per-residue (Å²): 138,79,82,70,85,84,79,82,74,86,80,81,77,73,82,78,75,88,75,84,76,82,73,77,73,70,80,76,72,78,69,77,74,79,74,76,72,76,71,73,75,72,77,66,80,69,72,70,70,68,82,64,74,78,60,58,71,70,38,80,47,92,94,44,32,37,38,52,44,58,89,42,89,94,42,47,22,36,36,22,49,75,81,42,79,74,47,71,28,57,30,68,43,82,68,51,76,46,61,39,66,92,40,62,32,39,38,30,36,39,23,77,54,69,90,84,38,56,38,20,38,34,40,35,35,72,53,95,91,36,82,44,74,48,77,42,64,44,92,88,43,13,36,50,65,65,16,45,25,61,66,34,35,33,29,62,58,88,59,52,60,75,31,70,47,68,22,34,31,32,30,95,85,73,38,78,44,57,57,12,38,28,28,48,41,43,38,83,90,40,40,58,90,68,66,57,75,90,74,38,75,36,67,71,54,52,39,44,30,32,45,52,34,51,52,45,41,74,67,42,49,88,45,30,39,60,51,48,44,12,39,66,44,49,55,59,70,47,72,41,91,88,64,29,35,30,35,51,20,10,26,84,97,32,66,91,55,25,31,19,37,43,36,42,27,59,92,78,70,46,62,38,38,34,35,28,38,91,84,65,55,73,44,51,35,64,55,68,88,76,49,57,68,60,57,49,50,52,51,54,58,54,70,74,100,132,85,75,75,78,78,79,80,76,75,83,76,87,81,87,78,74,86,74,77,75,78,70,77,76,70,80,74,75,76,73,75,74,79,73,77,72,76,74,75,76,74,77,68,81,70,73,74,72,69,81,65,75,78,59,58,71,68,38,80,46,95,93,44,34,37,38,53,43,58,90,43,90,92,41,47,24,36,36,21,49,75,81,42,81,75,48,71,27,58,29,67,43,82,69,50,75,45,60,40,65,94,40,64,33,38,38,30,38,39,22,78,51,69,89,85,37,55,36,22,38,34,41,34,35,74,54,96,91,35,83,45,76,50,76,42,65,43,91,89,43,13,36,51,66,63,15,46,26,63,65,32,35,34,29,61,58,87,61,51,59,74,32,70,46,68,22,35,31,34,29,93,86,74,38,76,44,57,57,12,38,28,28,46,42,44,38,83,90,40,40,58,88,68,67,56,75,90,75,37,75,35,68,72,55,53,40,42,29,32,44,50,33,52,52,45,42,73,68,42,50,88,44,30,40,59,50,48,44,12,39,67,44,48,56,57,71,47,72,41,91,87,64,29,34,32,33,49,19,10,27,84,96,30,67,92,54,26,30,19,38,42,36,42,28,59,92,78,70,46,60,38,39,36,36,27,39,93,83,65,55,72,44,49,35,63,56,68,89,75,50,57,68,60,57,48,49,51,52,54,58,54,69,76,99

Radius of gyration: 35.41 Å; Cα contacts (8 Å, |Δi|>4): 1138; chains: 2; bounding box: 80×112×167 Å

pLDDT: mean 82.28, std 27.48, range [18.06, 98.88]